Protein AF-A0A7W8PCC7-F1 (afdb_monomer_lite)

pLDDT: mean 76.35, std 23.99, range [22.58, 98.31]

Secondary structure (DSSP, 8-state):
------PPPP---SS-SSS-SSPPPP-BTTB-S--------GGGHHHHHHHHHHHHHHHHHHTTSSHHHHHHHHHHSTTTT-SHHHHHHHHHHHHHHHHHHHHSTT--HHHHHHHHHHHHHHHHHHHHHHH-GGGGGG--HHHHHHHHHHHHHHHHHHHHHHHHHHHHTT----TT------S------PPPPP--------------------------------------------PPPTT-TTHHHHGGG--------------------------------PPPPEEETTT-------BTTB-SEEPB-TTTEEEEEEE-TTS-EEEEEEEPPS---GGGG---BTTBSPPTT--GGGHHHHHHHHHHHHHHHHHHHHHHHT-S--S--SSEEEEEEEESSHHHHHHHHHHHHHHT-BTTBPPSEEEEEEEEEEEEEESS--HHHHHHHHHT-SHHHHHHHHHHHTTTS-HHHHHHHHHHHHHHHHHHHHHHS---S---S-HHHHHHHHHHHHHHHT-HHHHHHHHHHHHHHHHHHSBPPPHHHHHHHHHHHHTTPPTTSPPPEEEEEEEEEEEEEESS-GGGG--B--TTS-EEE-TTT-HHHHHHHHHHHHHHHHTT--EEEEEEE-TT--EEEEEE-SS-SS--EEEEE--

Structure (mmCIF, N/CA/C/O backbone):
data_AF-A0A7W8PCC7-F1
#
_entry.id   AF-A0A7W8PCC7-F1
#
loop_
_atom_site.group_PDB
_atom_site.id
_atom_site.type_symbol
_atom_site.label_atom_id
_atom_site.label_alt_id
_atom_site.label_comp_id
_atom_site.label_asym_id
_atom_site.label_entity_id
_atom_site.label_seq_id
_atom_site.pdbx_PDB_ins_code
_atom_site.Cartn_x
_atom_site.Cartn_y
_atom_site.Cartn_z
_atom_site.occupancy
_atom_site.B_iso_or_equiv
_atom_site.auth_seq_id
_atom_site.auth_comp_id
_atom_site.auth_asym_id
_atom_site.auth_atom_id
_atom_site.pdbx_PDB_model_num
ATOM 1 N N . MET A 1 1 ? 81.188 -13.088 -12.738 1.00 35.22 1 MET A N 1
ATOM 2 C CA . MET A 1 1 ? 80.209 -14.195 -12.713 1.00 35.22 1 MET A CA 1
ATOM 3 C C . MET A 1 1 ? 79.016 -13.726 -11.908 1.00 35.22 1 MET A C 1
ATOM 5 O O . MET A 1 1 ? 79.209 -13.161 -10.841 1.00 35.22 1 MET A O 1
ATOM 9 N N . TYR A 1 2 ? 77.838 -13.813 -12.518 1.00 28.05 2 TYR A N 1
ATOM 10 C CA . TYR A 1 2 ? 76.628 -13.071 -12.176 1.00 28.05 2 TYR A CA 1
ATOM 11 C C . TYR A 1 2 ? 76.010 -13.486 -10.835 1.00 28.05 2 TYR A C 1
ATOM 13 O O . TYR A 1 2 ? 75.840 -14.670 -10.563 1.00 28.05 2 TYR A O 1
ATOM 21 N N . SER A 1 3 ? 75.647 -12.475 -10.042 1.00 29.75 3 SER A N 1
ATOM 22 C CA . SER A 1 3 ? 74.787 -12.575 -8.863 1.00 29.75 3 SER A CA 1
ATOM 23 C C . SER A 1 3 ? 73.337 -12.709 -9.333 1.00 29.75 3 SER A C 1
ATOM 25 O O . SER A 1 3 ? 72.814 -11.811 -9.995 1.00 29.75 3 SER A O 1
ATOM 27 N N . THR A 1 4 ? 72.708 -13.850 -9.063 1.00 32.38 4 THR A N 1
ATOM 28 C CA . THR A 1 4 ? 71.304 -14.107 -9.396 1.00 32.38 4 THR A CA 1
ATOM 29 C C . THR A 1 4 ? 70.392 -13.417 -8.391 1.00 32.38 4 THR A C 1
ATOM 31 O O . THR A 1 4 ? 70.318 -13.801 -7.225 1.00 32.38 4 THR A O 1
ATOM 34 N N . LEU A 1 5 ? 69.704 -12.391 -8.889 1.00 32.06 5 LEU A N 1
ATOM 35 C CA . LEU A 1 5 ? 68.577 -11.705 -8.270 1.00 32.06 5 LEU A CA 1
ATOM 36 C C . LEU A 1 5 ? 67.504 -12.716 -7.842 1.00 32.06 5 LEU A C 1
ATOM 38 O O . LEU A 1 5 ? 66.983 -13.471 -8.663 1.00 32.06 5 LEU A O 1
ATOM 42 N N . SER A 1 6 ? 67.180 -12.700 -6.551 1.00 31.56 6 SER A N 1
ATOM 43 C CA . SER A 1 6 ? 66.041 -13.410 -5.976 1.00 31.56 6 SER A CA 1
ATOM 44 C C . SER A 1 6 ? 64.747 -12.838 -6.563 1.00 31.56 6 SER A C 1
ATOM 46 O O . SER A 1 6 ? 64.438 -11.663 -6.361 1.00 31.56 6 SER A O 1
ATOM 48 N N . GLN A 1 7 ? 64.023 -13.655 -7.332 1.00 31.16 7 GLN A N 1
ATOM 49 C CA . GLN A 1 7 ? 62.681 -13.350 -7.822 1.00 31.16 7 GLN A CA 1
ATOM 50 C C . GLN A 1 7 ? 61.728 -13.231 -6.628 1.00 31.16 7 GLN A C 1
ATOM 52 O O . GLN A 1 7 ? 61.522 -14.177 -5.871 1.00 31.16 7 GLN A O 1
ATOM 57 N N . THR A 1 8 ? 61.154 -12.044 -6.462 1.00 34.91 8 THR A N 1
ATOM 58 C CA . THR A 1 8 ? 60.065 -11.743 -5.531 1.00 34.91 8 THR A CA 1
ATOM 59 C C . THR A 1 8 ? 58.847 -12.621 -5.820 1.00 34.91 8 THR A C 1
ATOM 61 O O . THR A 1 8 ? 58.441 -12.756 -6.973 1.00 34.91 8 THR A O 1
ATOM 64 N N . ALA A 1 9 ? 58.273 -13.204 -4.767 1.00 36.59 9 ALA A N 1
ATOM 65 C CA . ALA A 1 9 ? 57.087 -14.053 -4.816 1.00 36.59 9 ALA A CA 1
ATOM 66 C C . ALA A 1 9 ? 55.893 -13.368 -5.525 1.00 36.59 9 ALA A C 1
ATOM 68 O O . ALA A 1 9 ? 55.718 -12.156 -5.381 1.00 36.59 9 ALA A O 1
ATOM 69 N N . PRO A 1 10 ? 55.047 -14.116 -6.259 1.00 43.47 10 PRO A N 1
ATOM 70 C CA . PRO A 1 10 ? 53.840 -13.567 -6.868 1.00 43.47 10 PRO A CA 1
ATOM 71 C C . PRO A 1 10 ? 52.866 -13.119 -5.766 1.00 43.47 10 PRO A C 1
ATOM 73 O O . PRO A 1 10 ? 52.459 -13.916 -4.925 1.00 43.47 10 PRO A O 1
ATOM 76 N N . HIS A 1 11 ? 52.529 -11.828 -5.749 1.00 53.47 11 HIS A N 1
ATOM 77 C CA . HIS A 1 11 ? 51.662 -11.185 -4.757 1.00 53.47 11 HIS A CA 1
ATOM 78 C C . HIS A 1 11 ? 50.265 -11.817 -4.711 1.00 53.47 11 HIS A C 1
ATOM 80 O O . HIS A 1 11 ? 49.424 -11.435 -5.505 1.00 53.47 11 HIS A O 1
ATOM 86 N N . SER A 1 12 ? 49.980 -12.749 -3.807 1.00 79.94 12 SER A N 1
ATOM 87 C CA . SER A 1 12 ? 48.629 -13.307 -3.647 1.00 79.94 12 SER A CA 1
ATOM 88 C C . SER A 1 12 ? 47.567 -12.212 -3.452 1.00 79.94 12 SER A C 1
ATOM 90 O O . SER A 1 12 ? 47.811 -11.244 -2.728 1.00 79.94 12 SER A O 1
ATOM 92 N N . LEU A 1 13 ? 46.390 -12.381 -4.069 1.00 89.50 13 LEU A N 1
ATOM 93 C CA . LEU A 1 13 ? 45.222 -11.513 -3.868 1.00 89.50 13 LEU A CA 1
ATOM 94 C C . LEU A 1 13 ? 44.892 -11.348 -2.367 1.00 89.50 13 LEU A C 1
ATOM 96 O O . LEU A 1 13 ? 45.017 -12.315 -1.615 1.00 89.50 13 LEU A O 1
ATOM 100 N N . PRO A 1 14 ? 44.459 -10.153 -1.917 1.00 92.19 14 PRO A N 1
ATOM 101 C CA . PRO A 1 14 ? 44.186 -9.883 -0.501 1.00 92.19 14 PRO A CA 1
ATOM 102 C C . PRO A 1 14 ? 42.924 -10.568 0.039 1.00 92.19 14 PRO A C 1
ATOM 104 O O . PRO A 1 14 ? 42.803 -10.702 1.255 1.00 92.19 14 PRO A O 1
ATOM 107 N N . VAL A 1 15 ? 41.998 -10.951 -0.844 1.00 95.31 15 VAL A N 1
ATOM 108 C CA . VAL A 1 15 ? 40.784 -11.735 -0.571 1.00 95.31 15 VAL A CA 1
ATOM 109 C C . VAL A 1 15 ? 40.541 -12.713 -1.709 1.00 95.31 15 VAL A C 1
ATOM 111 O O . VAL A 1 15 ? 41.004 -12.502 -2.836 1.00 95.31 15 VAL A O 1
ATOM 114 N N . SER A 1 16 ? 39.792 -13.772 -1.425 1.00 94.50 16 SER A N 1
ATOM 115 C CA . SER A 1 16 ? 39.359 -14.738 -2.426 1.00 94.50 16 SER A CA 1
ATOM 116 C C . SER A 1 16 ? 38.384 -14.107 -3.433 1.00 94.50 16 SER A C 1
ATOM 118 O O . SER A 1 16 ? 37.406 -13.482 -3.025 1.00 94.50 16 SER A O 1
ATOM 120 N N . PRO A 1 17 ? 38.586 -14.299 -4.749 1.00 94.44 17 PRO A N 1
ATOM 121 C CA . PRO A 1 17 ? 37.590 -13.982 -5.773 1.00 94.44 17 PRO A CA 1
ATOM 122 C C . PRO A 1 17 ? 36.607 -15.139 -6.029 1.00 94.44 17 PRO A C 1
ATOM 124 O O . PRO A 1 17 ? 35.720 -15.017 -6.861 1.00 94.44 17 PRO A O 1
ATOM 127 N N . GLN A 1 18 ? 36.776 -16.297 -5.384 1.00 93.69 18 GLN A N 1
ATOM 128 C CA . GLN A 1 18 ? 36.013 -17.516 -5.701 1.00 93.69 18 GLN A CA 1
ATOM 129 C C . GLN A 1 18 ? 34.999 -17.902 -4.623 1.00 93.69 18 GLN A C 1
ATOM 131 O O . GLN A 1 18 ? 34.052 -18.628 -4.911 1.00 93.69 18 GLN A O 1
ATOM 136 N N . ALA A 1 19 ? 35.204 -17.458 -3.385 1.00 94.44 19 ALA A N 1
ATOM 137 C CA . ALA A 1 19 ? 34.357 -17.815 -2.255 1.00 94.44 19 ALA A CA 1
ATOM 138 C C . ALA A 1 19 ? 34.111 -16.590 -1.380 1.00 94.44 19 ALA A C 1
ATOM 140 O O . ALA A 1 19 ? 35.024 -15.792 -1.174 1.00 94.44 19 ALA A O 1
ATOM 141 N N . LEU A 1 20 ? 32.895 -16.464 -0.853 1.00 95.06 20 LEU A N 1
ATOM 142 C CA . LEU A 1 20 ? 32.567 -15.437 0.130 1.00 95.06 20 LEU A CA 1
ATOM 143 C C . LEU A 1 20 ? 33.283 -15.746 1.449 1.00 95.06 20 LEU A C 1
ATOM 145 O O . LEU A 1 20 ? 33.202 -16.861 1.963 1.00 95.06 20 LEU A O 1
ATOM 149 N N . GLU A 1 21 ? 33.991 -14.758 1.985 1.00 94.00 21 GLU A N 1
ATOM 150 C CA . GLU A 1 21 ? 34.712 -14.864 3.260 1.00 94.00 21 GLU A CA 1
ATOM 151 C C . GLU A 1 21 ? 33.826 -14.482 4.453 1.00 94.00 21 GLU A C 1
ATOM 153 O O . GLU A 1 21 ? 34.116 -14.853 5.589 1.00 94.00 21 GLU A O 1
ATOM 158 N N . GLN A 1 22 ? 32.743 -13.746 4.197 1.00 92.81 22 GLN A N 1
ATOM 159 C CA . GLN A 1 22 ? 31.785 -13.265 5.190 1.00 92.81 22 GLN A CA 1
ATOM 160 C C . GLN A 1 22 ? 30.355 -13.496 4.690 1.00 92.81 22 GLN A C 1
ATOM 162 O O . GLN A 1 22 ? 30.102 -13.517 3.485 1.00 92.81 22 GLN A O 1
ATOM 167 N N . GLY A 1 23 ? 29.421 -13.700 5.620 1.00 92.75 23 GLY A N 1
ATOM 168 C CA . GLY A 1 23 ? 27.997 -13.797 5.299 1.00 92.75 23 GLY A CA 1
ATOM 169 C C . GLY A 1 23 ? 27.392 -12.430 4.981 1.00 92.75 23 GLY A C 1
ATOM 170 O O . GLY A 1 23 ? 27.930 -11.399 5.381 1.00 92.75 23 GLY A O 1
ATOM 171 N N . PHE A 1 24 ? 26.256 -12.425 4.286 1.00 96.75 24 PHE A N 1
ATOM 172 C CA . PHE A 1 24 ? 25.499 -11.198 4.055 1.00 96.75 24 PHE A CA 1
ATOM 173 C C . PHE A 1 24 ? 24.868 -10.691 5.352 1.00 96.75 24 PHE A C 1
ATOM 175 O O . PHE A 1 24 ? 24.312 -11.460 6.140 1.00 96.75 24 PHE A O 1
ATOM 182 N N . LEU A 1 25 ? 24.955 -9.383 5.557 1.00 93.88 25 LEU A N 1
ATOM 183 C CA . LEU A 1 25 ? 24.329 -8.670 6.656 1.00 93.88 25 LEU A CA 1
ATOM 184 C C . LEU A 1 25 ? 22.881 -8.334 6.291 1.00 93.88 25 LEU A C 1
ATOM 186 O O . LEU A 1 25 ? 22.572 -8.038 5.137 1.00 93.88 25 LEU A O 1
ATOM 190 N N . ARG A 1 26 ? 21.996 -8.350 7.288 1.00 94.31 26 ARG A N 1
ATOM 191 C CA . ARG A 1 26 ? 20.610 -7.888 7.157 1.00 94.31 26 ARG A CA 1
ATOM 192 C C . ARG A 1 26 ? 20.505 -6.500 7.774 1.00 94.31 26 ARG A C 1
ATOM 194 O O . ARG A 1 26 ? 20.772 -6.355 8.963 1.00 94.31 26 ARG A O 1
ATOM 201 N N . PHE A 1 27 ? 20.148 -5.508 6.973 1.00 94.88 27 PHE A N 1
ATOM 202 C CA . PHE A 1 27 ? 19.989 -4.118 7.393 1.00 94.88 27 PHE A CA 1
ATOM 203 C C . PHE A 1 27 ? 19.010 -3.405 6.455 1.00 94.88 27 PHE A C 1
ATOM 205 O O . PHE A 1 27 ? 18.738 -3.897 5.361 1.00 94.88 27 PHE A O 1
ATOM 212 N N . SER A 1 28 ? 18.486 -2.254 6.876 1.00 94.81 28 SER A N 1
ATOM 213 C CA . SER A 1 28 ? 17.690 -1.382 6.009 1.00 94.81 28 SER A CA 1
ATOM 214 C C . SER A 1 28 ? 18.575 -0.288 5.412 1.00 94.81 28 SER A C 1
ATOM 216 O O . SER A 1 28 ? 19.578 0.105 6.005 1.00 94.81 28 SER A O 1
ATOM 218 N N . ILE A 1 29 ? 18.199 0.267 4.258 1.00 92.94 29 ILE A N 1
ATOM 219 C CA . ILE A 1 29 ? 18.956 1.367 3.628 1.00 92.94 29 ILE A CA 1
ATOM 220 C C . ILE A 1 29 ? 19.076 2.588 4.567 1.00 92.94 29 ILE A C 1
ATOM 222 O O . ILE A 1 29 ? 20.068 3.312 4.519 1.00 92.94 29 ILE A O 1
ATOM 226 N N . GLN A 1 30 ? 18.086 2.808 5.439 1.00 92.44 30 GLN A N 1
ATOM 227 C CA . GLN A 1 30 ? 18.088 3.908 6.411 1.00 92.44 30 GLN A CA 1
ATOM 228 C C . GLN A 1 30 ? 18.956 3.623 7.649 1.00 92.44 30 GLN A C 1
ATOM 230 O O . GLN A 1 30 ? 19.364 4.557 8.345 1.00 92.44 30 GLN A O 1
ATOM 235 N N . ASP A 1 31 ? 19.274 2.360 7.922 1.00 95.50 31 ASP A N 1
ATOM 236 C CA . ASP A 1 31 ? 20.110 1.950 9.047 1.00 95.50 31 ASP A CA 1
ATOM 237 C C . ASP A 1 31 ? 21.258 1.052 8.563 1.00 95.50 31 ASP A C 1
ATOM 239 O O . ASP A 1 31 ? 21.238 -0.164 8.766 1.00 95.50 31 ASP A O 1
ATOM 243 N N . PRO A 1 32 ? 22.246 1.628 7.847 1.00 96.50 32 PRO A N 1
ATOM 244 C CA . PRO A 1 32 ? 23.350 0.858 7.295 1.00 96.50 32 PRO A CA 1
ATOM 245 C C . PRO A 1 32 ? 24.225 0.262 8.406 1.00 96.50 32 PRO A C 1
ATOM 247 O O . PRO A 1 32 ? 24.356 0.852 9.481 1.00 96.50 32 PRO A O 1
ATOM 250 N N . PRO A 1 33 ? 24.937 -0.845 8.126 1.00 93.94 33 PRO A N 1
ATOM 251 C CA . PRO A 1 33 ? 25.812 -1.496 9.104 1.00 93.94 33 PRO A CA 1
ATOM 252 C C . PRO A 1 33 ? 26.954 -0.582 9.576 1.00 93.94 33 PRO A C 1
ATOM 254 O O . PRO A 1 33 ? 27.490 -0.762 10.669 1.00 93.94 33 PRO A O 1
ATOM 257 N N . TYR A 1 34 ? 27.320 0.408 8.758 1.00 97.75 34 TYR A N 1
ATOM 258 C CA . TYR A 1 34 ? 28.314 1.419 9.074 1.00 97.75 34 TYR A CA 1
ATOM 259 C C . TYR A 1 34 ? 28.003 2.730 8.338 1.00 97.75 34 TYR A C 1
ATOM 261 O O . TYR A 1 34 ? 27.744 2.726 7.135 1.00 97.75 34 TYR A O 1
ATOM 269 N N . VAL A 1 35 ? 28.062 3.857 9.056 1.00 97.50 35 VAL A N 1
ATOM 270 C CA . VAL A 1 35 ? 27.985 5.207 8.474 1.00 97.50 35 VAL A CA 1
ATOM 271 C C . VAL A 1 35 ? 29.390 5.822 8.504 1.00 97.50 35 VAL A C 1
ATOM 273 O O . VAL A 1 35 ? 29.877 6.149 9.593 1.00 97.50 35 VAL A O 1
ATOM 276 N N . PRO A 1 36 ? 30.060 5.980 7.350 1.00 95.69 36 PRO A N 1
ATOM 277 C CA . PRO A 1 36 ? 31.404 6.537 7.299 1.00 95.69 36 PRO A CA 1
ATOM 278 C C . PRO A 1 36 ? 31.415 8.029 7.637 1.00 95.69 36 PRO A C 1
ATOM 280 O O . PRO A 1 36 ? 30.470 8.767 7.352 1.00 95.69 36 PRO A O 1
ATOM 283 N N . ARG A 1 37 ? 32.526 8.488 8.219 1.00 95.06 37 ARG A N 1
ATOM 284 C CA . ARG A 1 37 ? 32.816 9.919 8.355 1.00 95.06 37 ARG A CA 1
ATOM 285 C C . ARG A 1 37 ? 33.507 10.379 7.079 1.00 95.06 37 ARG A C 1
ATOM 287 O O . ARG A 1 37 ? 34.654 10.015 6.848 1.00 95.06 37 ARG A O 1
ATOM 294 N N . VAL A 1 38 ? 32.781 11.132 6.267 1.00 95.19 38 VAL A N 1
ATOM 295 C CA . VAL A 1 38 ? 33.220 11.647 4.966 1.00 95.19 38 VAL A CA 1
ATOM 296 C C . VAL A 1 38 ? 33.322 13.167 5.020 1.00 95.19 38 VAL A C 1
ATOM 298 O O . VAL A 1 38 ? 32.576 13.812 5.760 1.00 95.19 38 VAL A O 1
ATOM 301 N N . GLU A 1 39 ? 34.249 13.734 4.256 1.00 91.88 39 GLU A N 1
ATOM 302 C CA . GLU A 1 39 ? 34.383 15.182 4.116 1.00 91.88 39 GLU A CA 1
ATOM 303 C C . GLU A 1 39 ? 33.546 15.623 2.921 1.00 91.88 39 GLU A C 1
ATOM 305 O O . GLU A 1 39 ? 33.845 15.276 1.782 1.00 91.88 39 GLU A O 1
ATOM 310 N N . ILE A 1 40 ? 32.460 16.356 3.166 1.00 93.94 40 ILE A N 1
ATOM 311 C CA . ILE A 1 40 ? 31.578 16.791 2.084 1.00 93.94 40 ILE A CA 1
ATOM 312 C C . ILE A 1 40 ? 30.875 18.116 2.379 1.00 93.94 40 ILE A C 1
ATOM 314 O O . ILE A 1 40 ? 30.887 18.612 3.509 1.00 93.94 40 ILE A O 1
ATOM 318 N N . GLU A 1 41 ? 30.274 18.710 1.347 1.00 92.06 41 GLU A N 1
ATOM 319 C CA . GLU A 1 41 ? 29.426 19.887 1.457 1.00 92.06 41 GLU A CA 1
ATOM 320 C C . GLU A 1 41 ? 28.328 19.711 2.513 1.00 92.06 41 GLU A C 1
ATOM 322 O O . GLU A 1 41 ? 27.682 18.668 2.610 1.00 92.06 41 GLU A O 1
ATOM 327 N N . SER A 1 42 ? 28.051 20.780 3.269 1.00 89.12 42 SER A N 1
ATOM 328 C CA . SER A 1 42 ? 27.120 20.726 4.402 1.00 89.12 42 SER A CA 1
ATOM 329 C C . SER A 1 42 ? 25.720 20.219 4.033 1.00 89.12 42 SER A C 1
ATOM 331 O O . SER A 1 42 ? 25.091 19.514 4.817 1.00 89.12 42 SER A O 1
ATOM 333 N N . TRP A 1 43 ? 25.253 20.547 2.828 1.00 90.12 43 TRP A N 1
ATOM 334 C CA . TRP A 1 43 ? 23.943 20.150 2.313 1.00 90.12 43 TRP A CA 1
ATOM 335 C C . TRP A 1 43 ? 23.874 18.676 1.877 1.00 90.12 43 TRP A C 1
ATOM 337 O O . TRP A 1 43 ? 22.780 18.158 1.681 1.00 90.12 43 TRP A O 1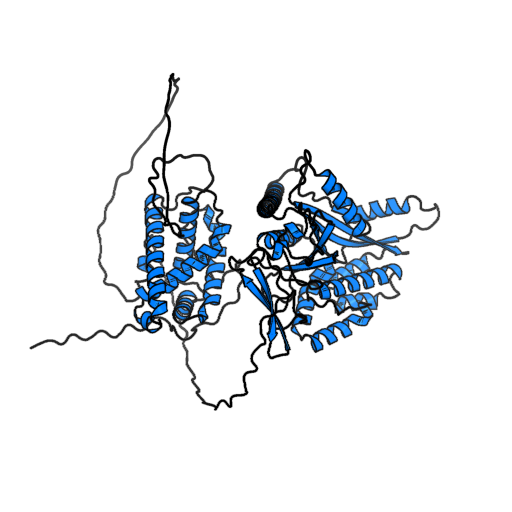
ATOM 347 N N . MET A 1 44 ? 25.016 17.985 1.772 1.00 94.31 44 MET A N 1
ATOM 348 C CA . MET A 1 44 ? 25.087 16.568 1.406 1.00 94.31 44 MET A CA 1
ATOM 349 C C . MET A 1 44 ? 25.139 15.615 2.608 1.00 94.31 44 MET A C 1
ATOM 351 O O . MET A 1 44 ? 24.972 14.407 2.428 1.00 94.31 44 MET A O 1
ATOM 355 N N . TYR A 1 45 ? 25.339 16.112 3.838 1.00 94.44 45 TYR A N 1
ATOM 356 C CA . TYR A 1 45 ? 25.506 15.242 5.014 1.00 94.44 45 TYR A CA 1
ATOM 357 C C . TYR A 1 45 ? 24.300 14.339 5.295 1.00 94.44 45 TYR A C 1
ATOM 359 O O . TYR A 1 45 ? 24.488 13.207 5.744 1.00 94.44 45 TYR A O 1
ATOM 367 N N . SER A 1 46 ? 23.075 14.793 5.010 1.00 94.31 46 SER A N 1
ATOM 368 C CA . SER A 1 46 ? 21.859 13.982 5.182 1.00 94.31 46 SER A CA 1
ATOM 369 C C . SER A 1 46 ? 21.854 12.729 4.296 1.00 94.31 46 SER A C 1
ATOM 371 O O . SER A 1 46 ? 21.286 11.708 4.684 1.00 94.31 46 SER A O 1
ATOM 373 N N . TYR A 1 47 ? 22.545 12.760 3.152 1.00 96.94 47 TYR A N 1
ATOM 374 C CA . TYR A 1 47 ? 22.594 11.649 2.199 1.00 96.94 47 TYR A CA 1
ATOM 375 C C . TYR A 1 47 ? 23.674 10.613 2.504 1.00 96.94 47 TYR A C 1
ATOM 377 O O . TYR A 1 47 ? 23.605 9.509 1.969 1.00 96.94 47 TYR A O 1
ATOM 385 N N . VAL A 1 48 ? 24.643 10.902 3.381 1.00 97.50 48 VAL A N 1
ATOM 386 C CA . VAL A 1 48 ? 25.760 9.983 3.688 1.00 97.50 48 VAL A CA 1
ATOM 387 C C . VAL A 1 48 ? 25.250 8.620 4.157 1.00 97.50 48 VAL A C 1
ATOM 389 O O . VAL A 1 48 ? 25.710 7.579 3.693 1.00 97.50 48 VAL A O 1
ATOM 392 N N . ARG A 1 49 ? 24.256 8.625 5.050 1.00 97.88 49 ARG A N 1
ATOM 393 C CA . ARG A 1 49 ? 23.623 7.413 5.586 1.00 97.88 49 ARG A CA 1
ATOM 394 C C . ARG A 1 49 ? 22.913 6.613 4.492 1.00 97.88 49 ARG A C 1
ATOM 396 O O . ARG A 1 49 ? 23.095 5.403 4.416 1.00 97.88 49 ARG A O 1
ATOM 403 N N . ILE A 1 50 ? 22.162 7.295 3.627 1.00 96.44 50 ILE A N 1
ATOM 404 C CA . ILE A 1 50 ? 21.419 6.670 2.525 1.00 96.44 50 ILE A CA 1
ATOM 405 C C . ILE A 1 50 ? 22.390 6.063 1.508 1.00 96.44 50 ILE A C 1
ATOM 407 O O . ILE A 1 50 ? 22.226 4.910 1.123 1.00 96.44 50 ILE A O 1
ATOM 411 N N . VAL A 1 51 ? 23.438 6.795 1.117 1.00 97.88 51 VAL A N 1
ATOM 412 C CA . VAL A 1 51 ? 24.461 6.297 0.185 1.00 97.88 51 VAL A CA 1
ATOM 413 C C . VAL A 1 51 ? 25.211 5.110 0.772 1.00 97.88 51 VAL A C 1
ATOM 415 O O . VAL A 1 51 ? 25.452 4.144 0.052 1.00 97.88 51 VAL A O 1
ATOM 418 N N . ALA A 1 52 ? 25.539 5.129 2.066 1.00 98.25 52 ALA A N 1
ATOM 419 C CA . ALA A 1 52 ? 26.152 3.983 2.731 1.00 98.25 52 ALA A CA 1
ATOM 420 C C . ALA A 1 52 ? 25.228 2.751 2.708 1.00 98.25 52 ALA A C 1
ATOM 422 O O . ALA A 1 52 ? 25.680 1.660 2.359 1.00 98.25 52 ALA A O 1
ATOM 423 N N . GLY A 1 53 ? 23.933 2.923 2.996 1.00 97.44 53 GLY A N 1
ATOM 424 C CA . GLY A 1 53 ? 22.942 1.844 2.939 1.00 97.44 53 GLY A CA 1
ATOM 425 C C . GLY A 1 53 ? 22.755 1.274 1.538 1.00 97.44 53 GLY A C 1
ATOM 426 O O . GLY A 1 53 ? 22.862 0.063 1.352 1.00 97.44 53 GLY A O 1
ATOM 427 N N . LEU A 1 54 ? 22.560 2.139 0.539 1.00 97.69 54 LEU A N 1
ATOM 428 C CA . LEU A 1 54 ? 22.457 1.737 -0.865 1.00 97.69 54 LEU A CA 1
ATOM 429 C C . LEU A 1 54 ? 23.725 1.015 -1.330 1.00 97.69 54 LEU A C 1
ATOM 431 O O . LEU A 1 54 ? 23.639 -0.050 -1.936 1.00 97.69 54 LEU A O 1
ATOM 435 N N . SER A 1 55 ? 24.904 1.545 -0.996 1.00 98.31 55 SER A N 1
ATOM 436 C CA . SER A 1 55 ? 26.182 0.960 -1.413 1.00 98.31 55 SER A CA 1
ATOM 437 C C . SER A 1 55 ? 26.389 -0.424 -0.814 1.00 98.31 55 SER A C 1
ATOM 439 O O . SER A 1 55 ? 26.711 -1.363 -1.539 1.00 98.31 55 SER A O 1
ATOM 441 N N . ALA A 1 56 ? 26.173 -0.580 0.495 1.00 97.94 56 ALA A N 1
ATOM 442 C CA . ALA A 1 56 ? 26.289 -1.879 1.145 1.00 97.94 56 ALA A CA 1
ATOM 443 C C . ALA A 1 56 ? 25.285 -2.885 0.556 1.00 97.94 56 ALA A C 1
ATOM 445 O O . ALA A 1 56 ? 25.648 -4.037 0.318 1.00 97.94 56 ALA A O 1
ATOM 446 N N . ASN A 1 57 ? 24.052 -2.449 0.262 1.00 97.75 57 ASN A N 1
ATOM 447 C CA . ASN A 1 57 ? 23.023 -3.314 -0.311 1.00 97.75 57 ASN A CA 1
ATOM 448 C C . ASN A 1 57 ? 23.405 -3.796 -1.719 1.00 97.75 57 ASN A C 1
ATOM 450 O O . ASN A 1 57 ? 23.441 -4.999 -1.964 1.00 97.75 57 ASN A O 1
ATOM 454 N N . VAL A 1 58 ? 23.794 -2.876 -2.610 1.00 97.75 58 VAL A N 1
ATOM 455 C CA . VAL A 1 58 ? 24.212 -3.193 -3.989 1.00 97.75 58 VAL A CA 1
ATOM 456 C C . VAL A 1 58 ? 25.434 -4.117 -4.007 1.00 97.75 58 VAL A C 1
ATOM 458 O O . VAL A 1 58 ? 25.507 -5.040 -4.819 1.00 97.75 58 VAL A O 1
ATOM 461 N N . ILE A 1 59 ? 26.389 -3.918 -3.092 1.00 97.88 59 ILE A N 1
ATOM 462 C CA . ILE A 1 59 ? 27.570 -4.783 -2.970 1.00 97.88 59 ILE A CA 1
ATOM 463 C C . ILE A 1 59 ? 27.179 -6.217 -2.596 1.00 97.88 59 ILE A C 1
ATOM 465 O O . ILE A 1 59 ? 27.738 -7.154 -3.166 1.00 97.88 59 ILE A O 1
ATOM 469 N N . GLN A 1 60 ? 26.230 -6.400 -1.672 1.00 97.38 60 GLN A N 1
ATOM 470 C CA . GLN A 1 60 ? 25.727 -7.726 -1.293 1.00 97.38 60 GLN A CA 1
ATOM 471 C C . GLN A 1 60 ? 24.910 -8.373 -2.412 1.00 97.38 60 GLN A C 1
ATOM 473 O O . GLN A 1 60 ? 25.165 -9.526 -2.754 1.00 97.38 60 GLN A O 1
ATOM 478 N N . GLU A 1 61 ? 23.984 -7.618 -3.010 1.00 96.38 61 GLU A N 1
ATOM 479 C CA . GLU A 1 61 ? 23.107 -8.059 -4.102 1.00 96.38 61 GLU A CA 1
ATOM 480 C C . GLU A 1 61 ? 23.925 -8.612 -5.279 1.00 96.38 61 GLU A C 1
ATOM 482 O O . GLU A 1 61 ? 23.636 -9.678 -5.821 1.00 96.38 61 GLU A O 1
ATOM 487 N N . GLN A 1 62 ? 25.010 -7.922 -5.642 1.00 94.25 62 GLN A N 1
ATOM 488 C CA . GLN A 1 62 ? 25.822 -8.280 -6.803 1.00 94.25 62 GLN A CA 1
ATOM 489 C C . GLN A 1 62 ? 26.960 -9.259 -6.484 1.00 94.25 62 GLN A C 1
ATOM 491 O O . GLN A 1 62 ? 27.605 -9.747 -7.420 1.00 94.25 62 GLN A O 1
ATOM 496 N N . ALA A 1 63 ? 27.215 -9.569 -5.207 1.00 94.31 63 ALA A N 1
ATOM 497 C CA . ALA A 1 63 ? 28.415 -10.269 -4.743 1.00 94.31 63 ALA A CA 1
ATOM 498 C C . ALA A 1 63 ? 28.660 -11.606 -5.454 1.00 94.31 63 ALA A C 1
ATOM 500 O O . ALA A 1 63 ? 29.793 -11.914 -5.803 1.00 94.31 63 ALA A O 1
ATOM 501 N N . GLN A 1 64 ? 27.614 -12.399 -5.699 1.00 92.62 64 GLN A N 1
ATOM 502 C CA . GLN A 1 64 ? 27.745 -13.751 -6.265 1.00 92.62 64 GLN A CA 1
ATOM 503 C C . GLN A 1 64 ? 27.672 -13.803 -7.797 1.00 92.62 64 GLN A C 1
ATOM 505 O O . GLN A 1 64 ? 27.805 -14.876 -8.378 1.00 92.62 64 GLN A O 1
ATOM 510 N N . SER A 1 65 ? 27.485 -12.665 -8.470 1.00 91.62 65 SER A N 1
ATOM 511 C CA . SER A 1 65 ? 27.262 -12.647 -9.922 1.00 91.62 65 SER A CA 1
ATOM 512 C C . SER A 1 65 ? 28.503 -13.024 -10.741 1.00 91.62 65 SER A C 1
ATOM 514 O O . SER A 1 65 ? 28.377 -13.609 -11.815 1.00 91.62 65 SER A O 1
ATOM 516 N N . ASN A 1 66 ? 29.711 -12.699 -10.264 1.00 93.38 66 ASN A N 1
ATOM 517 C CA . ASN A 1 66 ? 30.970 -13.091 -10.901 1.00 93.38 66 ASN A CA 1
ATOM 518 C C . ASN A 1 66 ? 32.168 -12.984 -9.929 1.00 93.38 66 ASN A C 1
ATOM 520 O O . ASN A 1 66 ? 32.060 -12.321 -8.895 1.00 93.38 66 ASN A O 1
ATOM 524 N N . PRO A 1 67 ? 33.339 -13.567 -10.263 1.00 94.38 67 PRO A N 1
ATOM 525 C CA . PRO A 1 67 ? 34.498 -13.567 -9.368 1.00 94.38 67 PRO A CA 1
ATOM 526 C C . PRO A 1 67 ? 35.037 -12.181 -8.978 1.00 94.38 67 PRO A C 1
ATOM 528 O O . PRO A 1 67 ? 35.570 -12.011 -7.881 1.00 94.38 67 PRO A O 1
ATOM 531 N N . LEU A 1 68 ? 34.894 -11.167 -9.844 1.00 94.75 68 LEU A N 1
ATOM 532 C CA . LEU A 1 68 ? 35.287 -9.796 -9.496 1.00 94.75 68 LEU A CA 1
ATOM 533 C C . LEU A 1 68 ? 34.369 -9.211 -8.427 1.00 94.75 68 LEU A C 1
ATOM 535 O O . LEU A 1 68 ? 34.841 -8.502 -7.546 1.00 94.75 68 LEU A O 1
ATOM 539 N N . ARG A 1 69 ? 33.073 -9.519 -8.486 1.00 96.31 69 ARG A N 1
ATOM 540 C CA . ARG A 1 69 ? 32.084 -9.058 -7.506 1.00 96.31 69 ARG A CA 1
ATOM 541 C C . ARG A 1 69 ? 32.230 -9.783 -6.173 1.00 96.31 69 ARG A C 1
ATOM 543 O O . ARG A 1 69 ? 32.101 -9.135 -5.141 1.00 96.31 69 ARG A O 1
ATOM 550 N N . VAL A 1 70 ? 32.608 -11.064 -6.182 1.00 96.75 70 VAL A N 1
ATOM 551 C CA . VAL A 1 70 ? 32.960 -11.808 -4.957 1.00 96.75 70 VAL A CA 1
ATOM 552 C C . VAL A 1 70 ? 34.184 -11.173 -4.298 1.00 96.75 70 VAL A C 1
ATOM 554 O O . VAL A 1 70 ? 34.167 -10.891 -3.102 1.00 96.75 70 VAL A O 1
ATOM 557 N N . PHE A 1 71 ? 35.228 -10.887 -5.086 1.00 97.31 71 PHE A N 1
ATOM 558 C CA . PHE A 1 71 ? 36.414 -10.174 -4.607 1.00 97.31 71 PHE A CA 1
ATOM 559 C C . PHE A 1 71 ? 36.053 -8.800 -4.033 1.00 97.31 71 PHE A C 1
ATOM 561 O O . PHE A 1 71 ? 36.495 -8.445 -2.943 1.00 97.31 71 PHE A O 1
ATOM 568 N N . PHE A 1 72 ? 35.231 -8.039 -4.756 1.00 97.56 72 PHE A N 1
ATOM 569 C CA . PHE A 1 72 ? 34.784 -6.716 -4.345 1.00 97.56 72 PHE A CA 1
ATOM 570 C C . PHE A 1 72 ? 33.999 -6.779 -3.031 1.00 97.56 72 PHE A C 1
ATOM 572 O O . PHE A 1 72 ? 34.347 -6.091 -2.078 1.00 97.56 72 PHE A O 1
ATOM 579 N N . PHE A 1 73 ? 33.014 -7.668 -2.920 1.00 98.19 73 PHE A N 1
ATOM 580 C CA . PHE A 1 73 ? 32.287 -7.892 -1.673 1.00 98.19 73 PHE A CA 1
ATOM 581 C C . PHE A 1 73 ? 33.238 -8.239 -0.523 1.00 98.19 73 PHE A C 1
ATOM 583 O O . PHE A 1 73 ? 33.208 -7.585 0.515 1.00 98.19 73 PHE A O 1
ATOM 590 N N . ASN A 1 74 ? 34.135 -9.209 -0.714 1.00 97.12 74 ASN A N 1
ATOM 591 C CA . ASN A 1 74 ? 35.050 -9.640 0.340 1.00 97.12 74 ASN A CA 1
ATOM 592 C C . ASN A 1 74 ? 36.007 -8.538 0.795 1.00 97.12 74 ASN A C 1
ATOM 594 O O . ASN A 1 74 ? 36.431 -8.553 1.948 1.00 97.12 74 ASN A O 1
ATOM 598 N N . LEU A 1 75 ? 36.372 -7.613 -0.094 1.00 96.00 75 LEU A N 1
ATOM 599 C CA . LEU A 1 75 ? 37.230 -6.482 0.237 1.00 96.00 75 LEU A CA 1
ATOM 600 C C . LEU A 1 75 ? 36.456 -5.415 1.024 1.00 96.00 75 LEU A C 1
ATOM 602 O O . LEU A 1 75 ? 36.924 -4.976 2.070 1.00 96.00 75 LEU A O 1
ATOM 606 N N . PHE A 1 76 ? 35.262 -5.048 0.554 1.00 97.00 76 PHE A N 1
ATOM 607 C CA . PHE A 1 76 ? 34.481 -3.930 1.090 1.00 97.00 76 PHE A CA 1
ATOM 608 C C . PHE A 1 76 ? 33.630 -4.290 2.313 1.00 97.00 76 PHE A C 1
ATOM 610 O O . PHE A 1 76 ? 33.422 -3.437 3.169 1.00 97.00 76 PHE A O 1
ATOM 617 N N . ALA A 1 77 ? 33.178 -5.537 2.452 1.00 96.44 77 ALA A N 1
ATOM 618 C CA . ALA A 1 77 ? 32.361 -5.978 3.586 1.00 96.44 77 ALA A CA 1
ATOM 619 C C . ALA A 1 77 ? 33.177 -6.239 4.866 1.00 96.44 77 ALA A C 1
ATOM 621 O O . ALA A 1 77 ? 32.600 -6.462 5.930 1.00 96.44 77 ALA A O 1
ATOM 622 N N . ARG A 1 78 ? 34.519 -6.186 4.802 1.00 94.19 78 ARG A N 1
ATOM 623 C CA . ARG A 1 78 ? 35.412 -6.385 5.960 1.00 94.19 78 ARG A CA 1
ATOM 624 C C . ARG A 1 78 ? 35.020 -5.511 7.136 1.00 94.19 78 ARG A C 1
ATOM 626 O O . ARG A 1 78 ? 34.736 -4.328 6.969 1.00 94.19 78 ARG A O 1
ATOM 633 N N . ASN A 1 79 ? 35.078 -6.094 8.331 1.00 95.44 79 ASN A N 1
ATOM 634 C CA . ASN A 1 79 ? 34.716 -5.400 9.564 1.00 95.44 79 ASN A CA 1
ATOM 635 C C . ASN A 1 79 ? 33.291 -4.814 9.497 1.00 95.44 79 ASN A C 1
ATOM 637 O O . ASN A 1 79 ? 33.065 -3.690 9.928 1.00 95.44 79 ASN A O 1
ATOM 641 N N . ASN A 1 80 ? 32.344 -5.551 8.900 1.00 95.75 80 ASN A N 1
ATOM 642 C CA . ASN A 1 80 ? 30.969 -5.097 8.662 1.00 95.75 80 ASN A CA 1
ATOM 643 C C . ASN A 1 80 ? 30.910 -3.736 7.949 1.00 95.75 80 ASN A C 1
ATOM 645 O O . ASN A 1 80 ? 30.229 -2.820 8.403 1.00 95.75 80 ASN A O 1
ATOM 649 N N . PHE A 1 81 ? 31.665 -3.596 6.855 1.00 97.69 81 PHE A N 1
ATOM 650 C CA . PHE A 1 81 ? 31.834 -2.352 6.087 1.00 97.69 81 PHE A CA 1
ATOM 651 C C . PHE A 1 81 ? 32.551 -1.199 6.819 1.00 97.69 81 PHE A C 1
ATOM 653 O O . PHE A 1 81 ? 32.796 -0.156 6.217 1.00 97.69 81 PHE A O 1
ATOM 660 N N . ALA A 1 82 ? 32.968 -1.368 8.079 1.00 97.31 82 ALA A N 1
ATOM 661 C CA . ALA A 1 82 ? 33.735 -0.364 8.819 1.00 97.31 82 ALA A CA 1
ATOM 662 C C . ALA A 1 82 ? 35.235 -0.418 8.467 1.00 97.31 82 ALA A C 1
ATOM 664 O O . ALA A 1 82 ? 36.078 -0.783 9.294 1.00 97.31 82 ALA A O 1
ATOM 665 N N . ASN A 1 83 ? 35.566 -0.083 7.218 1.00 95.81 83 ASN A N 1
ATOM 666 C CA . ASN A 1 83 ? 36.931 -0.025 6.691 1.00 95.81 83 ASN A CA 1
ATOM 667 C C . ASN A 1 83 ? 37.161 1.218 5.805 1.00 95.81 83 ASN A C 1
ATOM 669 O O . ASN A 1 83 ? 36.223 1.937 5.439 1.00 95.81 83 ASN A O 1
ATOM 673 N N . GLU A 1 84 ? 38.431 1.500 5.502 1.00 94.12 84 GLU A N 1
ATOM 674 C CA . GLU A 1 84 ? 38.827 2.667 4.703 1.00 94.12 84 GLU A CA 1
ATOM 675 C C . GLU A 1 84 ? 38.364 2.544 3.251 1.00 94.12 84 GLU A C 1
ATOM 677 O O . GLU A 1 84 ? 37.960 3.541 2.658 1.00 94.12 84 GLU A O 1
ATOM 682 N N . GLU A 1 85 ? 38.372 1.335 2.684 1.00 94.81 85 GLU A N 1
ATOM 683 C CA . GLU A 1 85 ? 37.948 1.093 1.308 1.00 94.81 85 GLU A CA 1
ATOM 684 C C . GLU A 1 85 ? 36.480 1.491 1.109 1.00 94.81 85 GLU A C 1
ATOM 686 O O . GLU A 1 85 ? 36.164 2.267 0.206 1.00 94.81 85 GLU A O 1
ATOM 691 N N . PHE A 1 86 ? 35.587 1.040 1.991 1.00 97.69 86 PHE A N 1
ATOM 692 C CA . PHE A 1 86 ? 34.169 1.395 1.959 1.00 97.69 86 PHE A CA 1
ATOM 693 C C . PHE A 1 86 ? 33.926 2.879 2.246 1.00 97.69 86 PHE A C 1
ATOM 695 O O . PHE A 1 86 ? 33.096 3.502 1.586 1.00 97.69 86 PHE A O 1
ATOM 702 N N . THR A 1 87 ? 34.695 3.475 3.158 1.00 96.88 87 THR A N 1
ATOM 703 C CA . THR A 1 87 ? 34.647 4.924 3.409 1.00 96.88 87 THR A CA 1
ATOM 704 C C . THR A 1 87 ? 35.003 5.719 2.148 1.00 96.88 87 THR A C 1
ATOM 706 O O . THR A 1 87 ? 34.275 6.639 1.774 1.00 96.88 87 THR A O 1
ATOM 709 N N . ALA A 1 88 ? 36.068 5.323 1.445 1.00 94.50 88 ALA A N 1
ATOM 710 C CA . ALA A 1 88 ? 36.501 5.955 0.201 1.00 94.50 88 ALA A CA 1
ATOM 711 C C . ALA A 1 88 ? 35.481 5.785 -0.938 1.00 94.50 88 ALA A C 1
ATOM 713 O O . ALA A 1 88 ? 35.297 6.700 -1.740 1.00 94.50 88 ALA A O 1
ATOM 714 N N . LEU A 1 89 ? 34.785 4.645 -0.999 1.00 96.62 89 LEU A N 1
ATOM 715 C CA . LEU A 1 89 ? 33.697 4.429 -1.954 1.00 96.62 89 LEU A CA 1
ATOM 716 C C . LEU A 1 89 ? 32.533 5.388 -1.720 1.00 96.62 89 LEU A C 1
ATOM 718 O O . LEU A 1 89 ? 32.091 6.048 -2.658 1.00 96.62 89 LEU A O 1
ATOM 722 N N . VAL A 1 90 ? 32.050 5.476 -0.480 1.00 97.69 90 VAL A N 1
ATOM 723 C CA . VAL A 1 90 ? 30.925 6.357 -0.140 1.00 97.69 90 VAL A CA 1
ATOM 724 C C . VAL A 1 90 ? 31.287 7.819 -0.418 1.00 97.69 90 VAL A C 1
ATOM 726 O O . VAL A 1 90 ? 30.488 8.526 -1.030 1.00 97.69 90 VAL A O 1
ATOM 729 N N . GLN A 1 91 ? 32.506 8.247 -0.069 1.00 96.12 91 GLN A N 1
ATOM 730 C CA . GLN A 1 91 ? 33.040 9.562 -0.444 1.00 96.12 91 GLN A CA 1
ATOM 731 C C . GLN A 1 91 ? 33.001 9.774 -1.966 1.00 96.12 91 GLN A C 1
ATOM 733 O O . GLN A 1 91 ? 32.436 10.759 -2.433 1.00 96.12 91 GLN A O 1
ATOM 738 N N . GLY A 1 92 ? 33.550 8.837 -2.747 1.00 94.00 92 GLY A N 1
ATOM 739 C CA . GLY A 1 92 ? 33.619 8.952 -4.206 1.00 94.00 92 GLY A CA 1
ATOM 740 C C . GLY A 1 92 ? 32.248 9.001 -4.886 1.00 94.00 92 GLY A C 1
ATOM 741 O O . GLY A 1 92 ? 32.074 9.735 -5.859 1.00 94.00 92 GLY A O 1
ATOM 742 N N . ILE A 1 93 ? 31.261 8.268 -4.358 1.00 97.50 93 ILE A N 1
ATOM 743 C CA . ILE A 1 93 ? 29.874 8.331 -4.838 1.00 97.50 93 ILE A CA 1
ATOM 744 C C . ILE A 1 93 ? 29.270 9.700 -4.569 1.00 97.50 93 ILE A C 1
ATOM 746 O O . ILE A 1 93 ? 28.701 10.307 -5.476 1.00 97.50 93 ILE A O 1
ATOM 750 N N . LEU A 1 94 ? 29.409 10.208 -3.348 1.00 96.88 94 LEU A N 1
ATOM 751 C CA . LEU A 1 94 ? 28.851 11.509 -3.016 1.00 96.88 94 LEU A CA 1
ATOM 752 C C . LEU A 1 94 ? 29.539 12.642 -3.799 1.00 96.88 94 LEU A C 1
ATOM 754 O O . LEU A 1 94 ? 28.861 13.540 -4.292 1.00 96.88 94 LEU A O 1
ATOM 758 N N . ASP A 1 95 ? 30.859 12.572 -3.991 1.00 95.00 95 ASP A N 1
ATOM 759 C CA . ASP A 1 95 ? 31.611 13.514 -4.826 1.00 95.00 95 ASP A CA 1
ATOM 760 C C . ASP A 1 95 ? 31.115 13.513 -6.278 1.00 95.00 95 ASP A C 1
ATOM 762 O O . ASP A 1 95 ? 30.941 14.568 -6.890 1.00 95.00 95 ASP A O 1
ATOM 766 N N . TYR A 1 96 ? 30.857 12.331 -6.838 1.00 95.38 96 TYR A N 1
ATOM 767 C CA . TYR A 1 96 ? 30.309 12.201 -8.184 1.00 95.38 96 TYR A CA 1
ATOM 768 C C . TYR A 1 96 ? 28.907 12.801 -8.302 1.00 95.38 96 TYR A C 1
ATOM 770 O O . TYR A 1 96 ? 28.611 13.496 -9.278 1.00 95.38 96 TYR A O 1
ATOM 778 N N . VAL A 1 97 ? 28.058 12.574 -7.299 1.00 96.06 97 VAL A N 1
ATOM 779 C CA . VAL A 1 97 ? 26.714 13.158 -7.225 1.00 96.06 97 VAL A CA 1
ATOM 780 C C . VAL A 1 97 ? 26.805 14.682 -7.194 1.00 96.06 97 VAL A C 1
ATOM 782 O O . VAL A 1 97 ? 26.158 15.339 -8.007 1.00 96.06 97 VAL A O 1
ATOM 785 N N . VAL A 1 98 ? 27.678 15.253 -6.358 1.00 93.56 98 VAL A N 1
ATOM 786 C CA . VAL A 1 98 ? 27.915 16.706 -6.302 1.00 93.56 98 VAL A CA 1
ATOM 787 C C . VAL A 1 98 ? 28.345 17.255 -7.661 1.00 93.56 98 VAL A C 1
ATOM 789 O O . VAL A 1 98 ? 27.741 18.206 -8.159 1.00 93.56 98 VAL A O 1
ATOM 792 N N . VAL A 1 99 ? 29.348 16.642 -8.298 1.00 91.81 99 VAL A N 1
ATOM 793 C CA . VAL A 1 99 ? 29.821 17.068 -9.626 1.00 91.81 99 VAL A CA 1
ATOM 794 C C . VAL A 1 99 ? 28.692 17.017 -10.652 1.00 91.81 99 VAL A C 1
ATOM 796 O O . VAL A 1 99 ? 28.574 17.922 -11.480 1.00 91.81 99 VAL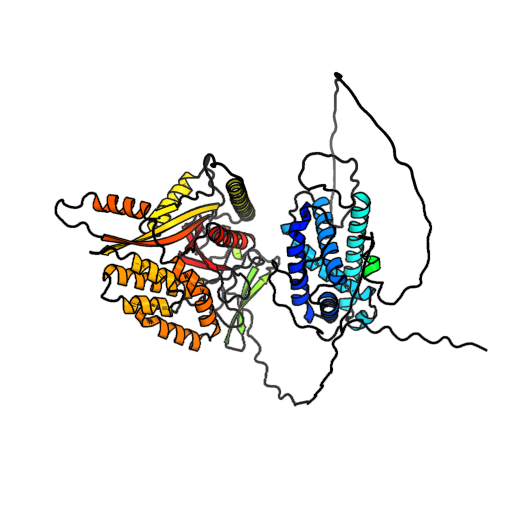 A O 1
ATOM 799 N N . THR A 1 100 ? 27.850 15.987 -10.592 1.00 91.38 100 THR A N 1
ATOM 800 C CA . THR A 1 100 ? 26.734 15.797 -11.523 1.00 91.38 100 THR A CA 1
ATOM 801 C C . THR A 1 100 ? 25.664 16.868 -11.336 1.00 91.38 100 THR A C 1
ATOM 803 O O . THR A 1 100 ? 25.303 17.525 -12.312 1.00 91.38 100 THR A O 1
ATOM 806 N N . VAL A 1 101 ? 25.224 17.118 -10.099 1.00 91.44 101 VAL A N 1
ATOM 807 C CA . VAL A 1 101 ? 24.215 18.146 -9.791 1.00 91.44 101 VAL A CA 1
ATOM 808 C C . VAL A 1 101 ? 24.713 19.547 -10.148 1.00 91.44 101 VAL A C 1
ATOM 810 O O . VAL A 1 101 ? 23.979 20.341 -10.732 1.00 91.44 101 VAL A O 1
ATOM 813 N N . VAL A 1 102 ? 25.979 19.861 -9.860 1.00 86.38 102 VAL A N 1
ATOM 814 C CA . VAL A 1 102 ? 26.543 21.183 -10.177 1.00 86.38 102 VAL A CA 1
ATOM 815 C C . VAL A 1 102 ? 26.728 21.376 -11.684 1.00 86.38 102 VAL A C 1
ATOM 817 O O . VAL A 1 102 ? 26.526 22.477 -12.198 1.00 86.38 102 VAL A O 1
ATOM 820 N N . SER A 1 103 ? 27.076 20.313 -12.411 1.00 85.31 103 SER A N 1
ATOM 821 C CA . SER A 1 103 ? 27.234 20.364 -13.871 1.00 85.31 103 SER A CA 1
ATOM 822 C C . SER A 1 103 ? 25.899 20.375 -14.622 1.00 85.31 103 SER A C 1
ATOM 824 O O . SER A 1 103 ? 25.864 20.795 -15.779 1.00 85.31 103 SER A O 1
ATOM 826 N N . GLN A 1 104 ? 24.813 19.916 -13.992 1.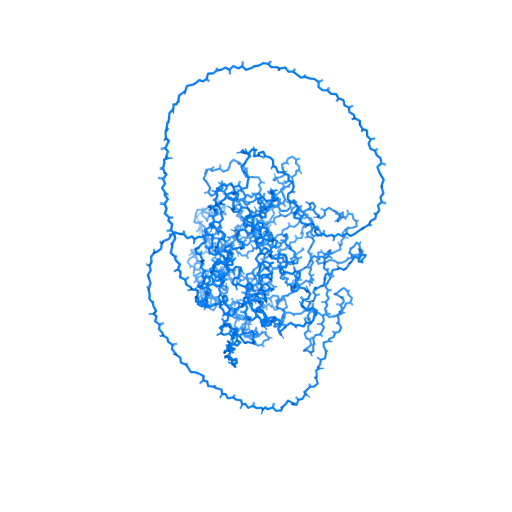00 86.75 104 GLN A N 1
ATOM 827 C CA . GLN A 1 104 ? 23.476 19.818 -14.583 1.00 86.75 104 GLN A CA 1
ATOM 828 C C . GLN A 1 104 ? 22.435 20.492 -13.671 1.00 86.75 104 GLN A C 1
ATOM 830 O O . GLN A 1 104 ? 21.707 19.815 -12.939 1.00 86.75 104 GLN A O 1
ATOM 835 N N . PRO A 1 105 ? 22.350 21.837 -13.708 1.00 76.88 105 PRO A N 1
ATOM 836 C CA . PRO A 1 105 ? 21.417 22.585 -12.873 1.00 76.88 105 PRO A CA 1
ATOM 837 C C . PRO A 1 105 ? 19.972 22.140 -13.137 1.00 76.88 105 PRO A C 1
ATOM 839 O O . PRO A 1 105 ? 19.520 22.169 -14.279 1.00 76.88 105 PRO A O 1
ATOM 842 N N . GLY A 1 106 ? 19.249 21.757 -12.082 1.00 79.06 106 GLY A N 1
ATOM 843 C CA . GLY A 1 106 ? 17.852 21.305 -12.157 1.00 79.06 106 GLY A CA 1
ATOM 844 C C . GLY A 1 106 ? 17.645 19.820 -11.849 1.00 79.06 106 GLY A C 1
ATOM 845 O O . GLY A 1 106 ? 16.515 19.416 -11.585 1.00 79.06 106 GLY A O 1
ATOM 846 N N . ILE A 1 107 ? 18.717 19.025 -11.810 1.00 85.81 107 ILE A N 1
ATOM 847 C CA . ILE A 1 107 ? 18.657 17.636 -11.346 1.00 85.81 107 ILE A CA 1
ATOM 848 C C . ILE A 1 107 ? 18.611 17.603 -9.817 1.00 85.81 107 ILE A C 1
ATOM 850 O O . ILE A 1 107 ? 19.475 18.170 -9.150 1.00 85.81 107 ILE A O 1
ATOM 854 N N . GLN A 1 108 ? 17.605 16.919 -9.271 1.00 90.38 108 GLN A N 1
ATOM 855 C CA . GLN A 1 108 ? 17.506 16.645 -7.838 1.00 90.38 108 GLN A CA 1
ATOM 856 C C . GLN A 1 108 ? 18.452 15.505 -7.454 1.00 90.38 108 GLN A C 1
ATOM 858 O O . GLN A 1 108 ? 18.595 14.533 -8.198 1.00 90.38 108 GLN A O 1
ATOM 863 N N . VAL A 1 109 ? 19.073 15.608 -6.279 1.00 90.75 109 VAL A N 1
ATOM 864 C CA . VAL A 1 109 ? 20.045 14.627 -5.767 1.00 90.75 109 VAL A CA 1
ATOM 865 C C . VAL A 1 109 ? 19.415 13.236 -5.726 1.00 90.75 109 VAL A C 1
ATOM 867 O O . VAL A 1 109 ? 19.974 12.270 -6.238 1.00 90.75 109 VAL A O 1
ATOM 870 N N . GLU A 1 110 ? 18.200 13.148 -5.195 1.00 92.44 110 GLU A N 1
ATOM 871 C CA . GLU A 1 110 ? 17.440 11.921 -4.981 1.00 92.44 110 GLU A CA 1
ATOM 872 C C . GLU A 1 110 ? 17.121 11.172 -6.273 1.00 92.44 110 GLU A C 1
ATOM 874 O O . GLU A 1 110 ? 16.983 9.948 -6.251 1.00 92.44 110 GLU A O 1
ATOM 879 N N . ALA A 1 111 ? 17.023 11.889 -7.395 1.00 89.25 111 ALA A N 1
ATOM 880 C CA . ALA A 1 111 ? 16.754 11.293 -8.696 1.00 89.25 111 ALA A CA 1
ATOM 881 C C . ALA A 1 111 ? 17.966 10.528 -9.248 1.00 89.25 111 ALA A C 1
ATOM 883 O O . ALA A 1 111 ? 17.776 9.575 -9.993 1.00 89.25 111 ALA A O 1
ATOM 884 N N . ILE A 1 112 ? 19.191 10.911 -8.866 1.00 93.62 112 ILE A N 1
ATOM 885 C CA . ILE A 1 112 ? 20.431 10.325 -9.404 1.00 93.62 112 ILE A CA 1
ATOM 886 C C . ILE A 1 112 ? 21.183 9.434 -8.415 1.00 93.62 112 ILE A C 1
ATOM 888 O O . ILE A 1 112 ? 22.162 8.804 -8.801 1.00 93.62 112 ILE A O 1
ATOM 892 N N . LEU A 1 113 ? 20.762 9.375 -7.146 1.00 93.62 113 LEU A N 1
ATOM 893 C CA . LEU A 1 113 ? 21.487 8.637 -6.106 1.00 93.62 113 LEU A CA 1
ATOM 894 C C . LEU A 1 113 ? 21.617 7.137 -6.405 1.00 93.62 113 LEU A C 1
ATOM 896 O O . LEU A 1 113 ? 22.724 6.611 -6.312 1.00 93.62 113 LEU A O 1
ATOM 900 N N . ASP A 1 114 ? 20.523 6.450 -6.756 1.00 92.88 114 ASP A N 1
ATOM 901 C CA . ASP A 1 114 ? 20.561 4.994 -6.996 1.00 92.88 114 ASP A CA 1
ATOM 902 C C . ASP A 1 114 ? 21.426 4.654 -8.220 1.00 92.88 114 ASP A C 1
ATOM 904 O O . ASP A 1 114 ? 22.331 3.820 -8.138 1.00 92.88 114 ASP A O 1
ATOM 908 N N . ASP A 1 115 ? 21.230 5.391 -9.318 1.00 93.50 115 ASP A N 1
ATOM 909 C CA . ASP A 1 115 ? 22.007 5.237 -10.550 1.00 93.50 115 ASP A CA 1
ATOM 910 C C . ASP A 1 115 ? 23.495 5.525 -10.320 1.00 93.50 115 ASP A C 1
ATOM 912 O O . ASP A 1 115 ? 24.356 4.768 -10.773 1.00 93.50 115 ASP A O 1
ATOM 916 N N . ALA A 1 116 ? 23.819 6.584 -9.570 1.00 94.94 116 ALA A N 1
ATOM 917 C CA . ALA A 1 116 ? 25.193 6.932 -9.224 1.00 94.94 116 ALA A CA 1
ATOM 918 C C . ALA A 1 116 ? 25.873 5.829 -8.404 1.00 94.94 116 ALA A C 1
ATOM 920 O O . ALA A 1 116 ? 27.012 5.465 -8.705 1.00 94.94 116 ALA A O 1
ATOM 921 N N . VAL A 1 117 ? 25.179 5.274 -7.402 1.00 97.62 117 VAL A N 1
ATOM 922 C CA . VAL A 1 117 ? 25.683 4.170 -6.571 1.00 97.62 117 VAL A CA 1
ATOM 923 C C . VAL A 1 117 ? 25.956 2.937 -7.434 1.00 97.62 117 VAL A C 1
ATOM 925 O O . VAL A 1 117 ? 27.067 2.401 -7.408 1.00 97.62 117 VAL A O 1
ATOM 928 N N . ARG A 1 118 ? 24.973 2.494 -8.230 1.00 96.69 118 ARG A N 1
ATOM 929 C CA . ARG A 1 118 ? 25.092 1.283 -9.059 1.00 96.69 118 ARG A CA 1
ATOM 930 C C . ARG A 1 118 ? 26.189 1.422 -10.111 1.00 96.69 118 ARG A C 1
ATOM 932 O O . ARG A 1 118 ? 27.040 0.535 -10.218 1.00 96.69 118 ARG A O 1
ATOM 939 N N . ASN A 1 119 ? 26.214 2.550 -10.821 1.00 93.62 119 ASN A N 1
ATOM 940 C CA . ASN A 1 119 ? 27.204 2.827 -11.856 1.00 93.62 119 ASN A CA 1
ATOM 941 C C . ASN A 1 119 ? 28.622 2.873 -11.266 1.00 93.62 119 ASN A C 1
ATOM 943 O O . ASN A 1 119 ? 29.510 2.155 -11.722 1.00 93.62 119 ASN A O 1
ATOM 947 N N . LEU A 1 120 ? 28.856 3.632 -10.188 1.00 95.19 120 LEU A N 1
ATOM 948 C CA . LEU A 1 120 ? 30.201 3.716 -9.610 1.00 95.19 120 LEU A CA 1
ATOM 949 C C . LEU A 1 120 ? 30.687 2.405 -8.999 1.00 95.19 120 LEU A C 1
ATOM 951 O O . LEU A 1 120 ? 31.869 2.092 -9.137 1.00 95.19 120 LEU A O 1
ATOM 955 N N . ILE A 1 121 ? 29.816 1.616 -8.366 1.00 97.44 121 ILE A N 1
ATOM 956 C CA . ILE A 1 121 ? 30.199 0.294 -7.851 1.00 97.44 121 ILE A CA 1
ATOM 957 C C . ILE A 1 121 ? 30.593 -0.636 -9.003 1.00 97.44 121 ILE A C 1
ATOM 959 O O . ILE A 1 121 ? 31.576 -1.372 -8.891 1.00 97.44 121 ILE A O 1
ATOM 963 N N . GLU A 1 122 ? 29.882 -0.593 -10.129 1.00 94.88 122 GLU A N 1
ATOM 964 C CA . GLU A 1 122 ? 30.235 -1.347 -11.333 1.00 94.88 122 GLU A CA 1
ATOM 965 C C . GLU A 1 122 ? 31.573 -0.914 -11.937 1.00 94.88 122 GLU A C 1
ATOM 967 O O . GLU A 1 122 ? 32.466 -1.748 -12.136 1.00 94.88 122 GLU A O 1
ATOM 972 N N . LEU A 1 123 ? 31.747 0.387 -12.165 1.00 93.12 123 LEU A N 1
ATOM 973 C CA . LEU A 1 123 ? 32.982 0.953 -12.700 1.00 93.12 123 LEU A CA 1
ATOM 974 C C . LEU A 1 123 ? 34.178 0.668 -11.781 1.00 93.12 123 LEU A C 1
ATOM 976 O O . LEU A 1 123 ? 35.260 0.295 -12.246 1.00 93.12 123 LEU A O 1
ATOM 980 N N . MET A 1 124 ? 33.986 0.773 -10.465 1.00 94.69 124 MET A N 1
ATOM 981 C CA . MET A 1 124 ? 35.034 0.494 -9.492 1.00 94.69 124 MET A CA 1
ATOM 982 C C . MET A 1 124 ? 35.327 -1.007 -9.366 1.00 94.69 124 MET A C 1
ATOM 984 O O . MET A 1 124 ? 36.485 -1.393 -9.218 1.00 94.69 124 MET A O 1
ATOM 988 N N . THR A 1 125 ? 34.325 -1.881 -9.503 1.00 95.12 125 THR A N 1
ATOM 989 C CA . THR A 1 125 ? 34.553 -3.335 -9.575 1.00 95.12 125 THR A CA 1
ATOM 990 C C . THR A 1 125 ? 35.449 -3.677 -10.765 1.00 95.12 125 THR A C 1
ATOM 992 O O . THR A 1 125 ? 36.411 -4.433 -10.620 1.00 95.12 125 THR A O 1
ATOM 995 N N . ALA A 1 126 ? 35.187 -3.084 -11.933 1.00 92.81 126 ALA A N 1
ATOM 996 C CA . ALA A 1 126 ? 36.033 -3.262 -13.109 1.00 92.81 126 ALA A CA 1
ATOM 997 C C . ALA A 1 126 ? 37.461 -2.734 -12.868 1.00 92.81 126 ALA A C 1
ATOM 999 O O . ALA A 1 126 ? 38.437 -3.401 -13.228 1.00 92.81 126 ALA A O 1
ATOM 1000 N N . SER A 1 127 ? 37.604 -1.585 -12.196 1.00 93.12 127 SER A N 1
ATOM 1001 C CA . SER A 1 127 ? 38.909 -0.976 -11.902 1.00 93.12 127 SER A CA 1
ATOM 1002 C C . SER A 1 127 ? 39.773 -1.767 -10.912 1.00 93.12 127 SER A C 1
ATOM 1004 O O . SER A 1 127 ? 41.003 -1.643 -10.955 1.00 93.12 127 SER A O 1
ATOM 1006 N N . MET A 1 128 ? 39.190 -2.686 -10.128 1.00 92.69 128 MET A N 1
ATOM 1007 C CA . MET A 1 128 ? 39.956 -3.624 -9.293 1.00 92.69 128 MET A CA 1
ATOM 1008 C C . MET A 1 128 ? 40.939 -4.470 -10.102 1.00 92.69 128 MET A C 1
ATOM 1010 O O . MET A 1 128 ? 42.005 -4.810 -9.597 1.00 92.69 128 MET A O 1
ATOM 1014 N N . THR A 1 129 ? 40.650 -4.760 -11.372 1.00 92.31 129 THR A N 1
ATOM 1015 C CA . THR A 1 129 ? 41.559 -5.523 -12.246 1.00 92.31 129 THR A CA 1
ATOM 1016 C C . THR A 1 129 ? 42.851 -4.773 -12.570 1.00 92.31 129 THR A C 1
ATOM 1018 O O . THR A 1 129 ? 43.880 -5.395 -12.823 1.00 92.31 129 THR A O 1
ATOM 1021 N N . LYS A 1 130 ? 42.841 -3.436 -12.490 1.00 90.00 130 LYS A N 1
ATOM 1022 C CA . LYS A 1 130 ? 44.043 -2.606 -12.634 1.00 90.00 130 LYS A CA 1
ATOM 1023 C C . LYS A 1 130 ? 44.884 -2.598 -11.357 1.00 90.00 130 LYS A C 1
ATOM 1025 O O . LYS A 1 130 ? 46.110 -2.549 -11.432 1.00 90.00 130 LYS A O 1
ATOM 1030 N N . LEU A 1 131 ? 44.229 -2.634 -10.196 1.00 86.88 131 LEU A N 1
ATOM 1031 C CA . LEU A 1 131 ? 44.889 -2.673 -8.886 1.00 86.88 131 LEU A CA 1
ATOM 1032 C C . LEU A 1 131 ? 45.427 -4.072 -8.559 1.00 86.88 131 LEU A C 1
ATOM 1034 O O . LEU A 1 131 ? 46.504 -4.202 -7.981 1.00 86.88 131 LEU A O 1
ATOM 1038 N N . TYR A 1 132 ? 44.719 -5.107 -9.005 1.00 93.38 132 TYR A N 1
ATOM 1039 C CA . TYR A 1 132 ? 45.059 -6.511 -8.826 1.00 93.38 132 TYR A CA 1
ATOM 1040 C C . TYR A 1 132 ? 45.042 -7.230 -10.184 1.00 93.38 132 TYR A C 1
ATOM 1042 O O . TYR A 1 132 ? 44.063 -7.902 -10.513 1.00 93.38 132 TYR A O 1
ATOM 1050 N N . PRO A 1 133 ? 46.132 -7.154 -10.976 1.00 91.56 133 PRO A N 1
ATOM 1051 C CA . PRO A 1 133 ? 46.188 -7.726 -12.329 1.00 91.56 133 PRO A CA 1
ATOM 1052 C C . PRO A 1 133 ? 45.837 -9.218 -12.414 1.00 91.56 133 PRO A C 1
ATOM 1054 O O . PRO A 1 133 ? 45.355 -9.692 -13.438 1.00 91.56 133 PRO A O 1
ATOM 1057 N N . GLN A 1 134 ? 46.025 -9.960 -11.321 1.00 91.69 134 GLN A N 1
ATOM 1058 C CA . GLN A 1 134 ? 45.672 -11.380 -11.211 1.00 91.69 134 GLN A CA 1
ATOM 1059 C C . GLN A 1 134 ? 44.171 -11.648 -11.339 1.00 91.69 134 GLN A C 1
ATOM 1061 O O . GLN A 1 134 ? 43.781 -12.744 -11.735 1.00 91.69 134 GLN A O 1
ATOM 1066 N N . LEU A 1 135 ? 43.327 -10.653 -11.056 1.00 91.69 135 LEU A N 1
ATOM 1067 C CA . LEU A 1 135 ? 41.891 -10.746 -11.289 1.00 91.69 135 LEU A CA 1
ATOM 1068 C C . LEU A 1 135 ? 41.556 -10.903 -12.780 1.00 91.69 135 LEU A C 1
ATOM 1070 O O . LEU A 1 135 ? 40.527 -11.483 -13.115 1.00 91.69 135 LEU A O 1
ATOM 1074 N N . GLY A 1 136 ? 42.454 -10.481 -13.677 1.00 89.12 136 GLY A N 1
ATOM 1075 C CA . GLY A 1 136 ? 42.308 -10.682 -15.117 1.00 89.12 136 GLY A CA 1
ATOM 1076 C C . GLY A 1 136 ? 42.224 -12.156 -15.529 1.00 89.12 136 GLY A C 1
ATOM 1077 O O . GLY A 1 136 ? 41.612 -12.460 -16.546 1.00 89.12 136 GLY A O 1
ATOM 1078 N N . HIS A 1 137 ? 42.752 -13.088 -14.726 1.00 91.69 137 HIS A N 1
ATOM 1079 C CA . HIS A 1 137 ? 42.637 -14.529 -14.993 1.00 91.69 137 HIS A CA 1
ATOM 1080 C C . HIS A 1 137 ? 41.211 -15.075 -14.836 1.00 91.69 137 HIS A C 1
ATOM 1082 O O . HIS A 1 137 ? 40.927 -16.172 -15.308 1.00 91.69 137 HIS A O 1
ATOM 1088 N N . TYR A 1 138 ? 40.323 -14.319 -14.187 1.00 90.44 138 TYR A N 1
ATOM 1089 C CA . TYR A 1 138 ? 38.919 -14.680 -13.983 1.00 90.44 138 TYR A CA 1
ATOM 1090 C C . TYR A 1 138 ? 37.990 -14.078 -15.040 1.00 90.44 138 TYR A C 1
ATOM 1092 O O . TYR A 1 138 ? 36.783 -14.310 -15.005 1.00 90.44 138 TYR A O 1
ATOM 1100 N N . LEU A 1 139 ? 38.540 -13.299 -15.974 1.00 88.31 139 LEU A N 1
ATOM 1101 C CA . LEU A 1 139 ? 37.796 -12.707 -17.073 1.00 88.31 139 LEU A CA 1
ATOM 1102 C C . LEU A 1 139 ? 37.866 -13.598 -18.309 1.00 88.31 139 LEU A C 1
ATOM 1104 O O . LEU A 1 139 ? 38.931 -14.078 -18.695 1.00 88.31 139 LEU A O 1
ATOM 1108 N N . ASN A 1 140 ? 36.725 -13.770 -18.972 1.00 87.88 140 ASN A N 1
ATOM 1109 C CA . ASN A 1 140 ? 36.711 -14.282 -20.336 1.00 87.88 140 ASN A CA 1
ATOM 1110 C C . ASN A 1 140 ? 37.078 -13.153 -21.329 1.00 87.88 140 ASN A C 1
ATOM 1112 O O . ASN A 1 140 ? 37.069 -11.968 -20.985 1.00 87.88 140 ASN A O 1
ATOM 1116 N N . ALA A 1 141 ? 37.399 -13.519 -22.573 1.00 78.81 141 ALA A N 1
ATOM 1117 C CA . ALA A 1 141 ? 37.861 -12.570 -23.589 1.00 78.81 141 ALA A CA 1
ATOM 1118 C C . ALA A 1 141 ? 36.839 -11.459 -23.913 1.00 78.81 141 ALA A C 1
ATOM 1120 O O . ALA A 1 141 ? 37.241 -10.329 -24.173 1.00 78.81 141 ALA A O 1
ATOM 1121 N N . GLN A 1 142 ? 35.537 -11.757 -23.855 1.00 78.31 142 GLN A N 1
ATOM 1122 C CA . GLN A 1 142 ? 34.464 -10.796 -24.131 1.00 78.31 142 GLN A CA 1
ATOM 1123 C C . GLN A 1 142 ? 34.285 -9.799 -22.973 1.00 78.31 142 GLN A C 1
ATOM 1125 O O . GLN A 1 142 ? 34.153 -8.597 -23.187 1.00 78.31 142 GLN A O 1
ATOM 1130 N N . SER A 1 143 ? 34.356 -10.277 -21.729 1.00 84.31 143 SER A N 1
ATOM 1131 C CA . SER A 1 143 ? 34.289 -9.444 -20.527 1.00 84.31 143 SER A CA 1
ATOM 1132 C C . SER A 1 143 ? 35.509 -8.534 -20.381 1.00 84.31 143 SER A C 1
ATOM 1134 O O . SER A 1 143 ? 35.388 -7.449 -19.822 1.00 84.31 143 SER A O 1
ATOM 1136 N N . ALA A 1 144 ? 36.674 -8.928 -20.904 1.00 84.75 144 ALA A N 1
ATOM 1137 C CA . ALA A 1 144 ? 37.881 -8.106 -20.851 1.00 84.75 144 ALA A CA 1
ATOM 1138 C C . ALA A 1 144 ? 37.736 -6.773 -21.613 1.00 84.75 144 ALA A C 1
ATOM 1140 O O . ALA A 1 144 ? 38.252 -5.750 -21.162 1.00 84.75 144 ALA A O 1
ATOM 1141 N N . GLU A 1 145 ? 37.023 -6.750 -22.744 1.00 85.69 145 GLU A N 1
ATOM 1142 C CA . GLU A 1 145 ? 36.791 -5.518 -23.510 1.00 85.69 145 GLU A CA 1
ATOM 1143 C C . GLU A 1 145 ? 35.845 -4.558 -22.775 1.00 85.69 145 GLU A C 1
ATOM 1145 O O . GLU A 1 145 ? 36.161 -3.375 -22.630 1.00 85.69 145 GLU A O 1
ATOM 1150 N N . VAL A 1 146 ? 34.749 -5.084 -22.221 1.00 86.56 146 VAL A N 1
ATOM 1151 C CA . VAL A 1 146 ? 33.788 -4.316 -21.409 1.00 86.56 146 VAL A CA 1
ATOM 1152 C C . VAL A 1 146 ? 34.465 -3.734 -20.166 1.00 86.56 146 VAL A C 1
ATOM 1154 O O . VAL A 1 146 ? 34.362 -2.536 -19.903 1.00 86.56 146 VAL A O 1
ATOM 1157 N N . VAL A 1 147 ? 35.250 -4.548 -19.452 1.00 89.62 147 VAL A N 1
ATOM 1158 C CA . VAL A 1 147 ? 36.021 -4.113 -18.276 1.00 89.62 147 VAL A CA 1
ATOM 1159 C C . VAL A 1 147 ? 36.983 -2.979 -18.633 1.00 89.62 147 VAL A C 1
ATOM 1161 O O . VAL A 1 147 ? 37.065 -1.997 -17.900 1.00 89.62 147 VAL A O 1
ATOM 1164 N N . ASN A 1 148 ? 37.667 -3.050 -19.777 1.00 88.50 148 ASN A N 1
ATOM 1165 C CA . ASN A 1 148 ? 38.535 -1.961 -20.232 1.00 88.50 148 ASN A CA 1
ATOM 1166 C C . ASN A 1 148 ? 37.758 -0.672 -20.545 1.00 88.50 148 ASN A C 1
ATOM 1168 O O . ASN A 1 148 ? 38.275 0.419 -20.296 1.00 88.50 148 ASN A O 1
ATOM 1172 N N . GLY A 1 149 ? 36.534 -0.779 -21.073 1.00 90.44 149 GLY A N 1
ATOM 1173 C CA . GLY A 1 149 ? 35.626 0.357 -21.243 1.00 90.44 149 GLY A CA 1
ATOM 1174 C C . GLY A 1 149 ? 35.277 1.010 -19.905 1.00 90.44 149 GLY A C 1
ATOM 1175 O O . GLY A 1 149 ? 35.463 2.216 -19.741 1.00 90.44 149 GLY A O 1
ATOM 1176 N N . HIS A 1 150 ? 34.881 0.200 -18.922 1.00 92.88 150 HIS A N 1
ATOM 1177 C CA . HIS A 1 150 ? 34.531 0.665 -17.576 1.00 92.88 150 HIS A CA 1
ATOM 1178 C C . HIS A 1 150 ? 35.720 1.311 -16.853 1.00 92.88 150 HIS A C 1
ATOM 1180 O O . HIS A 1 150 ? 35.562 2.342 -16.207 1.00 92.88 150 HIS A O 1
ATOM 1186 N N . ILE A 1 151 ? 36.936 0.777 -17.009 1.00 91.44 151 ILE A N 1
ATOM 1187 C CA . ILE A 1 151 ? 38.149 1.379 -16.429 1.00 91.44 151 ILE A CA 1
ATOM 1188 C C . ILE A 1 151 ? 38.378 2.797 -16.963 1.00 91.44 151 ILE A C 1
ATOM 1190 O O . ILE A 1 151 ? 38.668 3.702 -16.183 1.00 91.44 151 ILE A O 1
ATOM 1194 N N . ARG A 1 152 ? 38.243 3.009 -18.280 1.00 91.88 152 ARG A N 1
ATOM 1195 C CA . ARG A 1 152 ? 38.433 4.339 -18.884 1.00 91.88 152 ARG A CA 1
ATOM 1196 C C . ARG A 1 152 ? 37.389 5.332 -18.389 1.00 91.88 152 ARG A C 1
ATOM 1198 O O . ARG A 1 152 ? 37.723 6.484 -18.120 1.00 91.88 152 ARG A O 1
ATOM 1205 N N . GLU A 1 153 ? 36.144 4.886 -18.256 1.00 90.06 153 GLU A N 1
ATOM 1206 C CA . GLU A 1 153 ? 35.063 5.731 -17.756 1.00 90.06 153 GLU A CA 1
ATOM 1207 C C . GLU A 1 153 ? 35.257 6.084 -16.276 1.00 90.06 153 GLU A C 1
ATOM 1209 O O . GLU A 1 153 ? 35.143 7.250 -15.895 1.00 90.06 153 GLU A O 1
ATOM 1214 N N . PHE A 1 154 ? 35.674 5.116 -15.456 1.00 92.12 154 PHE A N 1
ATOM 1215 C CA . PHE A 1 154 ? 36.026 5.349 -14.056 1.00 92.12 154 PHE A CA 1
ATOM 1216 C C . PHE A 1 154 ? 37.140 6.395 -13.900 1.00 92.12 154 PHE A C 1
ATOM 1218 O O . PHE A 1 154 ? 37.062 7.285 -13.051 1.00 92.12 154 PHE A O 1
ATOM 1225 N N . GLU A 1 155 ? 38.178 6.321 -14.737 1.00 90.50 155 GLU A N 1
ATOM 1226 C CA . GLU A 1 155 ? 39.279 7.290 -14.744 1.00 90.50 155 GLU A CA 1
ATOM 1227 C C . GLU A 1 155 ? 38.813 8.691 -15.145 1.00 90.50 155 GLU A C 1
ATOM 1229 O O . GLU A 1 155 ? 39.213 9.672 -14.514 1.00 90.50 155 GLU A O 1
ATOM 1234 N N . ARG A 1 156 ? 37.926 8.787 -16.143 1.00 92.31 156 ARG A N 1
ATOM 1235 C CA . ARG A 1 156 ? 37.327 10.054 -16.581 1.00 92.31 156 ARG A CA 1
ATOM 1236 C C . ARG A 1 156 ? 36.536 10.719 -15.455 1.00 92.31 156 ARG A C 1
ATOM 1238 O O . ARG A 1 156 ? 36.701 11.916 -15.225 1.00 92.31 156 ARG A O 1
ATOM 1245 N N . ILE A 1 157 ? 35.710 9.949 -14.745 1.00 90.38 157 ILE A N 1
ATOM 1246 C CA . ILE A 1 157 ? 34.933 10.438 -13.597 1.00 90.38 157 ILE A CA 1
ATOM 1247 C C . ILE A 1 157 ? 35.863 10.868 -12.457 1.00 90.38 157 ILE A C 1
ATOM 1249 O O . ILE A 1 157 ? 35.709 11.958 -11.910 1.00 90.38 157 ILE A O 1
ATOM 1253 N N . THR A 1 158 ? 36.871 10.052 -12.143 1.00 90.00 158 THR A N 1
ATOM 1254 C CA . THR A 1 158 ? 37.846 10.354 -11.084 1.00 90.00 158 THR A CA 1
ATOM 1255 C C . THR A 1 158 ? 38.583 11.670 -11.354 1.00 90.00 158 THR A C 1
ATOM 1257 O O . THR A 1 158 ? 38.791 12.462 -10.435 1.00 90.00 158 THR A O 1
ATOM 1260 N N . GLU A 1 159 ? 38.978 11.929 -12.602 1.00 90.69 159 GLU A N 1
ATOM 1261 C CA . GLU A 1 159 ? 39.652 13.180 -12.962 1.00 90.69 159 GLU A CA 1
ATOM 1262 C C . GLU A 1 159 ? 38.702 14.384 -12.902 1.00 90.69 159 GLU A C 1
ATOM 1264 O O . GLU A 1 159 ? 39.093 15.444 -12.414 1.00 90.69 159 GLU A O 1
ATOM 1269 N N . ALA A 1 160 ? 37.438 14.215 -13.309 1.00 87.38 160 ALA A N 1
ATOM 1270 C CA . ALA A 1 160 ? 36.422 15.260 -13.186 1.00 87.38 160 ALA A CA 1
ATOM 1271 C C . ALA A 1 160 ? 36.189 15.664 -11.719 1.00 87.38 160 ALA A C 1
ATOM 1273 O O . ALA A 1 160 ? 36.163 16.855 -11.407 1.00 87.38 160 ALA A O 1
ATOM 1274 N N . ILE A 1 161 ? 36.104 14.685 -10.811 1.00 90.38 161 ILE A N 1
ATOM 1275 C CA . ILE A 1 161 ? 35.989 14.925 -9.364 1.00 90.38 161 ILE A CA 1
ATOM 1276 C C . ILE A 1 161 ? 37.215 15.671 -8.835 1.00 90.38 161 ILE A C 1
ATOM 1278 O O . ILE A 1 161 ? 37.074 16.669 -8.130 1.00 90.38 161 ILE A O 1
ATOM 1282 N N . LYS A 1 162 ? 38.428 15.236 -9.196 1.00 89.31 162 LYS A N 1
ATOM 1283 C CA . LYS A 1 162 ? 39.669 15.888 -8.749 1.00 89.31 162 LYS A CA 1
ATOM 1284 C C . LYS A 1 162 ? 39.767 17.332 -9.211 1.00 89.31 162 LYS A C 1
ATOM 1286 O O . LYS A 1 162 ? 40.157 18.195 -8.427 1.00 89.31 162 LYS A O 1
ATOM 1291 N N . GLU A 1 163 ? 39.435 17.601 -10.469 1.00 89.69 163 GLU A N 1
ATOM 1292 C CA . GLU A 1 163 ? 39.474 18.955 -11.012 1.00 89.69 163 GLU A CA 1
ATOM 1293 C C . GLU A 1 163 ? 38.411 19.843 -10.354 1.00 89.69 163 GLU A C 1
ATOM 1295 O O . GLU A 1 163 ? 38.704 20.987 -10.004 1.00 89.69 163 GLU A O 1
ATOM 1300 N N . TYR A 1 164 ? 37.215 19.307 -10.097 1.00 88.69 164 TYR A N 1
ATOM 1301 C CA . TYR A 1 164 ? 36.179 20.004 -9.338 1.00 88.69 164 TYR A CA 1
ATOM 1302 C C . TYR A 1 164 ? 36.647 20.343 -7.914 1.00 88.69 164 TYR A C 1
ATOM 1304 O O . TYR A 1 164 ? 36.641 21.511 -7.519 1.00 88.69 164 TYR A O 1
ATOM 1312 N N . ARG A 1 165 ? 37.150 19.351 -7.169 1.00 88.19 165 ARG A N 1
ATOM 1313 C CA . ARG A 1 165 ? 37.650 19.521 -5.795 1.00 88.19 165 ARG A CA 1
ATOM 1314 C C . ARG A 1 165 ? 38.841 20.484 -5.729 1.00 88.19 165 ARG A C 1
ATOM 1316 O O . ARG A 1 165 ? 38.915 21.293 -4.809 1.00 88.19 165 ARG A O 1
ATOM 1323 N N . ARG A 1 166 ? 39.729 20.486 -6.733 1.00 89.50 166 ARG A N 1
ATOM 1324 C CA . ARG A 1 166 ? 40.839 21.453 -6.846 1.00 89.50 166 ARG A CA 1
ATOM 1325 C C . ARG A 1 166 ? 40.349 22.889 -7.047 1.00 89.50 166 ARG A C 1
ATOM 1327 O O . ARG A 1 166 ? 40.983 23.814 -6.547 1.00 89.50 166 ARG A O 1
ATOM 1334 N N . ARG A 1 167 ? 39.261 23.079 -7.798 1.00 85.81 167 ARG A N 1
ATOM 1335 C CA . ARG A 1 167 ? 38.715 24.407 -8.124 1.00 85.81 167 ARG A CA 1
ATOM 1336 C C . ARG A 1 167 ? 37.859 24.997 -7.010 1.00 85.81 167 ARG A C 1
ATOM 1338 O O . ARG A 1 167 ? 37.969 26.190 -6.753 1.00 85.81 167 ARG A O 1
ATOM 1345 N N . PHE A 1 168 ? 37.013 24.185 -6.382 1.00 83.75 168 PHE A N 1
ATOM 1346 C CA . PHE A 1 168 ? 35.962 24.671 -5.481 1.00 83.75 168 PHE A CA 1
ATOM 1347 C C . PHE A 1 168 ? 36.140 24.229 -4.021 1.00 83.75 168 PHE A C 1
ATOM 1349 O O . PHE A 1 168 ? 35.478 24.762 -3.131 1.00 83.75 168 PHE A O 1
ATOM 1356 N N . GLY A 1 169 ? 37.044 23.286 -3.737 1.00 85.44 169 GLY A N 1
ATOM 1357 C CA . GLY A 1 169 ? 37.154 22.674 -2.411 1.00 85.44 169 GLY A CA 1
ATOM 1358 C C . GLY A 1 169 ? 35.832 22.031 -1.973 1.00 85.44 169 GLY A C 1
ATOM 1359 O O . GLY A 1 169 ? 35.099 21.483 -2.797 1.00 85.44 169 GLY A O 1
ATOM 1360 N N . TYR A 1 170 ? 35.522 22.124 -0.678 1.00 79.38 170 TYR A N 1
ATOM 1361 C CA . TYR A 1 170 ? 34.217 21.763 -0.099 1.00 79.38 170 TYR A CA 1
ATOM 1362 C C . TYR A 1 170 ? 33.341 23.007 0.169 1.00 79.38 170 TYR A C 1
ATOM 1364 O O . TYR A 1 170 ? 32.548 23.028 1.112 1.00 79.38 170 TYR A O 1
ATOM 1372 N N . GLN A 1 171 ? 33.522 24.094 -0.596 1.00 57.19 171 GLN A N 1
ATOM 1373 C CA . GLN A 1 171 ? 32.792 25.345 -0.357 1.00 57.19 171 GLN A CA 1
ATOM 1374 C C . GLN A 1 171 ? 31.298 25.225 -0.709 1.00 57.19 171 GLN A C 1
ATOM 1376 O O . GLN A 1 171 ? 30.914 24.653 -1.726 1.00 57.19 171 GLN A O 1
ATOM 1381 N N . GLN A 1 172 ? 30.459 25.801 0.160 1.00 56.44 172 GLN A N 1
ATOM 1382 C CA . GLN A 1 172 ? 28.994 25.718 0.188 1.00 56.44 172 GLN A CA 1
ATOM 1383 C C . GLN A 1 172 ? 28.306 26.483 -0.960 1.00 56.44 172 GLN A C 1
ATOM 1385 O O . GLN A 1 172 ? 27.628 27.482 -0.727 1.00 56.44 172 GLN A O 1
ATOM 1390 N N . ILE A 1 173 ? 28.432 26.032 -2.206 1.00 53.50 173 ILE A N 1
ATOM 1391 C CA . ILE A 1 173 ? 27.529 26.495 -3.268 1.00 53.50 173 ILE A CA 1
ATOM 1392 C C . ILE A 1 173 ? 26.380 25.492 -3.346 1.00 53.50 173 ILE A C 1
ATOM 1394 O O . ILE A 1 173 ? 26.511 24.429 -3.948 1.00 53.50 173 ILE A O 1
ATOM 1398 N N . SER A 1 174 ? 25.268 25.809 -2.677 1.00 53.31 174 SER A N 1
ATOM 1399 C CA . SER A 1 174 ? 24.037 25.026 -2.806 1.00 53.31 174 SER A CA 1
ATOM 1400 C C . SER A 1 174 ? 23.448 25.237 -4.211 1.00 53.31 174 SER A C 1
ATOM 1402 O O . SER A 1 174 ? 23.294 26.394 -4.629 1.00 53.31 174 SER A O 1
ATOM 1404 N N . PRO A 1 175 ? 23.118 24.171 -4.961 1.00 51.34 175 PRO A N 1
ATOM 1405 C CA . PRO A 1 175 ? 22.456 24.299 -6.251 1.00 51.34 175 PRO A CA 1
ATOM 1406 C C . PRO A 1 175 ? 21.046 24.865 -6.038 1.00 51.34 175 PRO A C 1
ATOM 1408 O O . PRO A 1 175 ? 20.161 24.175 -5.547 1.00 51.34 175 PRO A O 1
ATOM 1411 N N . GLY A 1 176 ? 20.833 26.139 -6.382 1.00 50.12 176 GLY A N 1
ATOM 1412 C CA . GLY A 1 176 ? 19.499 26.750 -6.335 1.00 50.12 176 GLY A CA 1
ATOM 1413 C C . GLY A 1 176 ? 19.413 28.174 -5.794 1.00 50.12 176 GLY A C 1
ATOM 1414 O O . GLY A 1 176 ? 18.344 28.765 -5.900 1.00 50.12 176 GLY A O 1
ATOM 1415 N N . GLN A 1 177 ? 20.491 28.774 -5.272 1.00 47.41 177 GLN A N 1
ATOM 1416 C CA . GLN A 1 177 ? 20.459 30.206 -4.947 1.00 47.41 177 GLN A CA 1
ATOM 1417 C C . GLN A 1 177 ? 20.735 31.071 -6.194 1.00 47.41 177 GLN A C 1
ATOM 1419 O O . GLN A 1 177 ? 21.836 31.016 -6.753 1.00 47.41 177 GLN A O 1
ATOM 1424 N N . PRO A 1 178 ? 19.774 31.904 -6.644 1.00 39.72 178 PRO A N 1
ATOM 1425 C CA . PRO A 1 178 ? 19.981 32.837 -7.742 1.00 39.72 178 PRO A CA 1
ATOM 1426 C C . PRO A 1 178 ? 20.817 34.022 -7.249 1.00 39.72 178 PRO A C 1
ATOM 1428 O O . PRO A 1 178 ? 20.295 35.067 -6.876 1.00 39.72 178 PRO A O 1
ATOM 1431 N N . GLY A 1 179 ? 22.138 33.868 -7.228 1.00 39.19 179 GLY A N 1
ATOM 1432 C CA . GLY A 1 179 ? 23.005 34.960 -6.805 1.00 39.19 179 GLY A CA 1
ATOM 1433 C C . GLY A 1 179 ? 24.464 34.577 -6.675 1.00 39.19 179 GLY A C 1
ATOM 1434 O O . GLY A 1 179 ? 24.960 34.534 -5.567 1.00 39.19 179 GLY A O 1
ATOM 1435 N N . ILE A 1 180 ? 25.130 34.295 -7.796 1.00 37.81 180 ILE A N 1
ATOM 1436 C CA . ILE A 1 180 ? 26.511 34.692 -8.134 1.00 37.81 180 ILE A CA 1
ATOM 1437 C C . ILE A 1 180 ? 26.747 34.163 -9.556 1.00 37.81 180 ILE A C 1
ATOM 1439 O O . ILE A 1 180 ? 26.941 32.972 -9.790 1.00 37.81 180 ILE A O 1
ATOM 1443 N N . ARG A 1 181 ? 26.691 35.058 -10.549 1.00 38.03 181 ARG A N 1
ATOM 1444 C CA . ARG A 1 181 ? 27.213 34.759 -11.886 1.00 38.03 181 ARG A CA 1
ATOM 1445 C C . ARG A 1 181 ? 28.736 34.743 -11.781 1.00 38.03 181 ARG A C 1
ATOM 1447 O O . ARG A 1 181 ? 29.354 35.804 -11.792 1.00 38.03 181 ARG A O 1
ATOM 1454 N N . SER A 1 182 ? 29.328 33.557 -11.670 1.00 35.78 182 SER A N 1
ATOM 1455 C CA . SER A 1 182 ? 30.770 33.389 -11.858 1.00 35.78 182 SER A CA 1
ATOM 1456 C C . SER A 1 182 ? 31.103 33.447 -13.359 1.00 35.78 182 SER A C 1
ATOM 1458 O O . SER A 1 182 ? 30.367 32.863 -14.162 1.00 35.78 182 SER A O 1
ATOM 1460 N N . PRO A 1 183 ? 32.160 34.163 -13.781 1.00 32.84 183 PRO A N 1
ATOM 1461 C CA . PRO A 1 183 ? 32.456 34.372 -15.189 1.00 32.84 183 PRO A CA 1
ATOM 1462 C C . PRO A 1 183 ? 33.237 33.191 -15.782 1.00 32.84 183 PRO A C 1
ATOM 1464 O O . PRO A 1 183 ? 34.314 32.851 -15.302 1.00 32.84 183 PRO A O 1
ATOM 1467 N N . GLY A 1 184 ? 32.720 32.632 -16.881 1.00 36.03 184 GLY A N 1
ATOM 1468 C CA . GLY A 1 184 ? 33.488 31.809 -17.821 1.00 36.03 184 GLY A CA 1
ATOM 1469 C C . GLY A 1 184 ? 33.398 30.298 -17.612 1.00 36.03 184 GLY A C 1
ATOM 1470 O O . GLY A 1 184 ? 34.358 29.675 -17.173 1.00 36.03 184 GLY A O 1
ATOM 1471 N N . TYR A 1 185 ? 32.284 29.691 -18.024 1.00 36.66 185 TYR A N 1
ATOM 1472 C CA . TYR A 1 185 ? 32.264 28.266 -18.360 1.00 36.66 185 TYR A CA 1
ATOM 1473 C C . TYR A 1 185 ? 32.371 28.109 -19.877 1.00 36.66 185 TYR A C 1
ATOM 1475 O O . TYR A 1 185 ? 31.372 28.130 -20.594 1.00 36.66 185 TYR A O 1
ATOM 1483 N N . ASP A 1 186 ? 33.608 27.960 -20.352 1.00 35.28 186 ASP A N 1
ATOM 1484 C CA . ASP A 1 186 ? 33.869 27.269 -21.612 1.00 35.28 186 ASP A CA 1
ATOM 1485 C C . ASP A 1 186 ? 33.663 25.765 -21.378 1.00 35.28 186 ASP A C 1
ATOM 1487 O O . ASP A 1 186 ? 34.129 25.197 -20.387 1.00 35.28 186 ASP A O 1
ATOM 1491 N N . ARG A 1 187 ? 32.896 25.146 -22.276 1.00 36.62 187 ARG A N 1
ATOM 1492 C CA . ARG A 1 187 ? 32.401 23.763 -22.220 1.00 36.62 187 ARG A CA 1
ATOM 1493 C C . ARG A 1 187 ? 33.493 22.747 -21.839 1.00 36.62 187 ARG A C 1
ATOM 1495 O O . ARG A 1 187 ? 34.333 22.409 -22.670 1.00 36.62 187 ARG A O 1
ATOM 1502 N N . MET A 1 188 ? 33.402 22.144 -20.651 1.00 31.25 188 MET A N 1
ATOM 1503 C CA . MET A 1 188 ? 33.929 20.791 -20.439 1.00 31.25 188 MET A CA 1
ATOM 1504 C C . MET A 1 188 ? 32.878 19.796 -20.932 1.00 31.25 188 MET A C 1
ATOM 1506 O O . MET A 1 188 ? 31.830 19.618 -20.317 1.00 31.25 188 MET A O 1
ATOM 1510 N N . ALA A 1 189 ? 33.138 19.191 -22.088 1.00 32.56 189 ALA A N 1
ATOM 1511 C CA . ALA A 1 189 ? 32.282 18.171 -22.672 1.00 32.56 189 ALA A CA 1
ATOM 1512 C C . ALA A 1 189 ? 32.379 16.864 -21.867 1.00 32.56 189 ALA A C 1
ATOM 1514 O O . ALA A 1 189 ? 33.361 16.129 -21.964 1.00 32.56 189 ALA A O 1
ATOM 1515 N N . VAL A 1 190 ? 31.335 16.561 -21.099 1.00 37.78 190 VAL A N 1
ATOM 1516 C CA . VAL A 1 190 ? 30.955 15.180 -20.776 1.00 37.78 190 VAL A CA 1
ATOM 1517 C C . VAL A 1 190 ? 30.352 14.590 -22.060 1.00 37.78 190 VAL A C 1
ATOM 1519 O O . VAL A 1 190 ? 29.519 15.257 -22.679 1.00 37.78 190 VAL A O 1
ATOM 1522 N N . PRO A 1 191 ? 30.797 13.419 -22.548 1.00 29.78 191 PRO A N 1
ATOM 1523 C CA . PRO A 1 191 ? 30.334 12.912 -23.832 1.00 29.78 191 PRO A CA 1
ATOM 1524 C C . PRO A 1 191 ? 28.862 12.475 -23.730 1.00 29.78 191 PRO A C 1
ATOM 1526 O O . PRO A 1 191 ? 28.513 11.772 -22.782 1.00 29.78 191 PRO A O 1
ATOM 1529 N N . PRO A 1 192 ? 27.998 12.852 -24.688 1.00 35.03 192 PRO A N 1
ATOM 1530 C CA . PRO A 1 192 ? 26.649 12.313 -24.763 1.00 35.03 192 PRO A CA 1
ATOM 1531 C C . PRO A 1 192 ? 26.688 10.870 -25.284 1.00 35.03 192 PRO A C 1
ATOM 1533 O O . PRO A 1 192 ? 27.476 10.536 -26.178 1.00 35.03 192 PRO A O 1
ATOM 1536 N N . ALA A 1 193 ? 25.809 10.023 -24.750 1.00 34.94 193 ALA A N 1
ATOM 1537 C CA . ALA A 1 193 ? 25.484 8.736 -25.350 1.00 34.94 193 ALA A CA 1
ATOM 1538 C C . ALA A 1 193 ? 24.937 8.969 -26.776 1.00 34.94 193 ALA A C 1
ATOM 1540 O O . ALA A 1 193 ? 24.068 9.813 -26.987 1.00 34.94 193 ALA A O 1
ATOM 1541 N N . ARG A 1 194 ? 25.506 8.289 -27.779 1.00 34.25 194 ARG A N 1
ATOM 1542 C CA . ARG A 1 194 ? 25.143 8.453 -29.201 1.00 34.25 194 ARG A CA 1
ATOM 1543 C C . ARG A 1 194 ? 23.853 7.703 -29.553 1.00 34.25 194 ARG A C 1
ATOM 1545 O O . ARG A 1 194 ? 23.689 6.573 -29.102 1.00 34.25 194 ARG A O 1
ATOM 1552 N N . PRO A 1 195 ? 23.099 8.224 -30.537 1.00 33.97 195 PRO A N 1
ATOM 1553 C CA . PRO A 1 195 ? 22.756 7.430 -31.728 1.00 33.97 195 PRO A CA 1
ATOM 1554 C C . PRO A 1 195 ? 23.171 8.134 -33.045 1.00 33.97 195 PRO A C 1
ATOM 1556 O O . PRO A 1 195 ? 23.239 9.359 -33.113 1.00 33.97 195 PRO A O 1
ATOM 1559 N N . GLY A 1 196 ? 23.527 7.357 -34.082 1.00 29.77 196 GLY A N 1
ATOM 1560 C CA . GLY A 1 196 ? 23.872 7.848 -35.439 1.00 29.77 196 GLY A CA 1
ATOM 1561 C C . GLY A 1 196 ? 22.639 8.301 -36.242 1.00 29.77 196 GLY A C 1
ATOM 1562 O O . GLY A 1 196 ? 21.529 8.119 -35.778 1.00 29.77 196 GLY A O 1
ATOM 1563 N N . GLY A 1 197 ? 22.690 8.879 -37.445 1.00 25.83 197 GLY A N 1
ATOM 1564 C CA . GLY A 1 197 ? 23.735 9.341 -38.357 1.00 25.83 197 GLY A CA 1
ATOM 1565 C C . GLY A 1 197 ? 23.056 9.865 -39.647 1.00 25.83 197 GLY A C 1
ATOM 1566 O O . GLY A 1 197 ? 22.030 9.322 -40.039 1.00 25.83 197 GLY A O 1
ATOM 1567 N N . PHE A 1 198 ? 23.687 10.854 -40.306 1.00 27.72 198 PHE A N 1
ATOM 1568 C CA . PHE A 1 198 ? 23.461 11.393 -41.676 1.00 27.72 198 PHE A CA 1
ATOM 1569 C C . PHE A 1 198 ? 22.375 12.484 -41.920 1.00 27.72 198 PHE A C 1
ATOM 1571 O O . PHE A 1 198 ? 21.453 12.611 -41.123 1.00 27.72 198 PHE A O 1
ATOM 1578 N N . PRO A 1 199 ? 22.570 13.376 -42.933 1.00 37.06 199 PRO A N 1
ATOM 1579 C CA . PRO A 1 199 ? 22.502 14.840 -42.762 1.00 37.06 199 PRO A CA 1
ATOM 1580 C C . PRO A 1 199 ? 21.548 15.562 -43.744 1.00 37.06 199 PRO A C 1
ATOM 1582 O O . PRO A 1 199 ? 21.101 14.947 -44.703 1.00 37.06 199 PRO A O 1
ATOM 1585 N N . ASP A 1 200 ? 21.291 16.871 -43.545 1.00 27.41 200 ASP A N 1
ATOM 1586 C CA . ASP A 1 200 ? 21.563 17.916 -44.565 1.00 27.41 200 ASP A CA 1
ATOM 1587 C C . ASP A 1 200 ? 21.081 19.362 -44.231 1.00 27.41 200 ASP A C 1
ATOM 1589 O O . ASP A 1 200 ? 19.955 19.589 -43.804 1.00 27.41 200 ASP A O 1
ATOM 1593 N N . ILE A 1 201 ? 21.986 20.320 -44.520 1.00 26.56 201 ILE A N 1
ATOM 1594 C CA . ILE A 1 201 ? 21.829 21.638 -45.202 1.00 26.56 201 ILE A CA 1
ATOM 1595 C C . ILE A 1 201 ? 21.143 22.860 -44.497 1.00 26.56 201 ILE A C 1
ATOM 1597 O O . ILE A 1 201 ? 19.950 22.900 -44.231 1.00 26.56 201 ILE A O 1
ATOM 1601 N N . TYR A 1 202 ? 21.959 23.921 -44.302 1.00 27.83 202 TYR A N 1
ATOM 1602 C CA . TYR A 1 202 ? 21.714 25.351 -43.930 1.00 27.83 202 TYR A CA 1
ATOM 1603 C C . TYR A 1 202 ? 20.977 26.186 -45.036 1.00 27.83 202 TYR A C 1
ATOM 1605 O O . TYR A 1 202 ? 20.788 25.594 -46.097 1.00 27.83 202 TYR A O 1
ATOM 1613 N N . PRO A 1 203 ? 20.662 27.531 -44.955 1.00 40.28 203 PRO A N 1
ATOM 1614 C CA . PRO A 1 203 ? 21.190 28.610 -44.069 1.00 40.28 203 PRO A CA 1
ATOM 1615 C C . PRO A 1 203 ? 20.272 29.802 -43.608 1.00 40.28 203 PRO A C 1
ATOM 1617 O O . PRO A 1 203 ? 19.239 30.107 -44.184 1.00 40.28 203 PRO A O 1
ATOM 1620 N N . ALA A 1 204 ? 20.782 30.501 -42.573 1.00 28.69 204 ALA A N 1
ATOM 1621 C CA . ALA A 1 204 ? 20.899 31.951 -42.248 1.00 28.69 204 ALA A CA 1
ATOM 1622 C C . ALA A 1 204 ? 19.948 33.065 -42.767 1.00 28.69 204 ALA A C 1
ATOM 1624 O O . ALA A 1 204 ? 19.665 33.121 -43.955 1.00 28.69 204 ALA A O 1
ATOM 1625 N N . LEU A 1 205 ? 19.670 34.053 -41.879 1.00 29.67 205 LEU A N 1
ATOM 1626 C CA . LEU A 1 205 ? 19.535 35.539 -42.041 1.00 29.67 205 LEU A CA 1
ATOM 1627 C C . LEU A 1 205 ? 18.825 36.103 -40.767 1.00 29.67 205 LEU A C 1
ATOM 1629 O O . LEU A 1 205 ? 18.017 35.388 -40.195 1.00 29.67 205 LEU A O 1
ATOM 1633 N N . ASP A 1 206 ? 19.009 37.302 -40.194 1.00 28.27 206 ASP A N 1
ATOM 1634 C CA . ASP A 1 206 ? 19.808 38.501 -40.471 1.00 28.27 206 ASP A CA 1
ATOM 1635 C C . ASP A 1 206 ? 19.888 39.402 -39.198 1.00 28.27 206 ASP A C 1
ATOM 1637 O O . ASP A 1 206 ? 19.178 39.188 -38.216 1.00 28.27 206 ASP A O 1
ATOM 1641 N N . ARG A 1 207 ? 20.774 40.407 -39.221 1.00 27.56 207 ARG A N 1
ATOM 1642 C CA . ARG A 1 207 ? 21.136 41.385 -38.157 1.00 27.56 207 ARG A CA 1
ATOM 1643 C C . ARG A 1 207 ? 20.155 42.570 -38.018 1.00 27.56 207 ARG A C 1
ATOM 1645 O O . ARG A 1 207 ? 19.505 42.865 -39.010 1.00 27.56 207 ARG A O 1
ATOM 1652 N N . GLN A 1 208 ? 20.220 43.348 -36.903 1.00 33.22 208 GLN A N 1
ATOM 1653 C CA . GLN A 1 208 ? 20.370 44.849 -36.804 1.00 33.22 208 GLN A CA 1
ATOM 1654 C C . GLN A 1 208 ? 19.927 45.462 -35.417 1.00 33.22 208 GLN A C 1
ATOM 1656 O O . GLN A 1 208 ? 19.345 44.723 -34.632 1.00 33.22 208 GLN A O 1
ATOM 1661 N N . PRO A 1 209 ? 20.295 46.723 -35.023 1.00 36.88 209 PRO A N 1
ATOM 1662 C CA . PRO A 1 209 ? 21.084 47.022 -33.795 1.00 36.88 209 PRO A CA 1
ATOM 1663 C C . PRO A 1 209 ? 20.530 48.114 -32.801 1.00 36.88 209 PRO A C 1
ATOM 1665 O O . PRO A 1 209 ? 19.525 48.741 -33.097 1.00 36.88 209 PRO A O 1
ATOM 1668 N N . VAL A 1 210 ? 21.253 48.302 -31.658 1.00 31.41 210 VAL A N 1
ATOM 1669 C CA . VAL A 1 210 ? 21.472 49.394 -30.612 1.00 31.41 210 VAL A CA 1
ATOM 1670 C C . VAL A 1 210 ? 20.683 50.757 -30.655 1.00 31.41 210 VAL A C 1
ATOM 1672 O O . VAL A 1 210 ? 20.184 51.038 -31.736 1.00 31.41 210 VAL A O 1
ATOM 1675 N N . PRO A 1 211 ? 20.629 51.696 -29.628 1.00 42.06 211 PRO A N 1
ATOM 1676 C CA . PRO A 1 211 ? 21.640 52.058 -28.578 1.00 42.06 211 PRO A CA 1
ATOM 1677 C C . PRO A 1 211 ? 21.238 52.696 -27.184 1.00 42.06 211 PRO A C 1
ATOM 1679 O O . PRO A 1 211 ? 20.169 53.256 -27.001 1.00 42.06 211 PRO A O 1
ATOM 1682 N N . ALA A 1 212 ? 22.223 52.673 -26.254 1.00 30.03 212 ALA A N 1
ATOM 1683 C CA . ALA A 1 212 ? 22.793 53.706 -25.328 1.00 30.03 212 ALA A CA 1
ATOM 1684 C C . ALA A 1 212 ? 21.998 54.574 -24.297 1.00 30.03 212 ALA A C 1
ATOM 1686 O O . ALA A 1 212 ? 21.031 55.240 -24.641 1.00 30.03 212 ALA A O 1
ATOM 1687 N N . GLY A 1 213 ? 22.598 54.770 -23.094 1.00 26.11 213 GLY A N 1
ATOM 1688 C CA . GLY A 1 213 ? 22.525 56.034 -22.311 1.00 26.11 213 GLY A CA 1
ATOM 1689 C C . GLY A 1 213 ? 22.687 55.969 -20.765 1.00 26.11 213 GLY A C 1
ATOM 1690 O O . GLY A 1 213 ? 21.804 55.473 -20.089 1.00 26.11 213 GLY A O 1
ATOM 1691 N N . TYR A 1 214 ? 23.792 56.520 -20.229 1.00 25.75 214 TYR A N 1
ATOM 1692 C CA . TYR A 1 214 ? 24.275 56.714 -18.821 1.00 25.75 214 TYR A CA 1
ATOM 1693 C C . TYR A 1 214 ? 23.462 57.723 -17.931 1.00 25.75 214 TYR A C 1
ATOM 1695 O O . TYR A 1 214 ? 22.515 58.284 -18.480 1.00 25.75 214 TYR A O 1
ATOM 1703 N N . PRO A 1 215 ? 23.850 58.142 -16.673 1.00 41.00 215 PRO A N 1
ATOM 1704 C CA . PRO A 1 215 ? 24.884 57.697 -15.693 1.00 41.00 215 PRO A CA 1
ATOM 1705 C C . PRO A 1 215 ? 24.444 57.606 -14.187 1.00 41.00 215 PRO A C 1
ATOM 1707 O O . PRO A 1 215 ? 23.310 57.864 -13.803 1.00 41.00 215 PRO A O 1
ATOM 1710 N N . ALA A 1 216 ? 25.447 57.275 -13.357 1.00 28.64 216 ALA A N 1
ATOM 1711 C CA . ALA A 1 216 ? 25.553 57.046 -11.908 1.00 28.64 216 ALA A CA 1
ATOM 1712 C C . ALA A 1 216 ? 25.154 58.158 -10.901 1.00 28.64 216 ALA A C 1
ATOM 1714 O O . ALA A 1 216 ? 25.169 59.351 -11.208 1.00 28.64 216 ALA A O 1
ATOM 1715 N N . ARG A 1 217 ? 24.987 57.742 -9.628 1.00 27.16 217 ARG A N 1
ATOM 1716 C CA . ARG A 1 217 ? 25.212 58.557 -8.416 1.00 27.16 217 ARG A CA 1
ATOM 1717 C C . ARG A 1 217 ? 25.838 57.738 -7.272 1.00 27.16 217 ARG A C 1
ATOM 1719 O O . ARG A 1 217 ? 25.686 56.524 -7.220 1.00 27.16 217 ARG A O 1
ATOM 1726 N N . TYR A 1 218 ? 26.583 58.459 -6.439 1.00 26.27 218 TYR A N 1
ATOM 1727 C CA . TYR A 1 218 ? 27.616 58.067 -5.470 1.00 26.27 218 TYR A CA 1
ATOM 1728 C C . TYR A 1 218 ? 27.103 58.066 -4.012 1.00 26.27 218 TYR A C 1
ATOM 1730 O O . TYR A 1 218 ? 26.089 58.709 -3.755 1.00 26.27 218 TYR A O 1
ATOM 1738 N N . ASP A 1 219 ? 27.887 57.423 -3.127 1.00 24.97 219 ASP A N 1
ATOM 1739 C CA . ASP A 1 219 ? 28.055 57.548 -1.648 1.00 24.97 219 ASP A CA 1
ATOM 1740 C C . ASP A 1 219 ? 27.997 56.154 -0.985 1.00 24.97 219 ASP A C 1
ATOM 1742 O O . ASP A 1 219 ? 27.072 55.399 -1.249 1.00 24.97 219 ASP A O 1
ATOM 1746 N N . GLY A 1 220 ? 28.902 55.672 -0.126 1.00 25.66 220 GLY A N 1
ATOM 1747 C CA . GLY A 1 220 ? 30.130 56.173 0.495 1.00 25.66 220 GLY A CA 1
ATOM 1748 C C . GLY A 1 220 ? 30.379 55.406 1.820 1.00 25.66 220 GLY A C 1
ATOM 1749 O O . GLY A 1 220 ? 29.410 55.076 2.493 1.00 25.66 220 GLY A O 1
ATOM 1750 N N . VAL A 1 221 ? 31.663 55.210 2.192 1.00 26.89 221 VAL A N 1
ATOM 1751 C CA . VAL A 1 221 ? 32.233 55.126 3.576 1.00 26.89 221 VAL A CA 1
ATOM 1752 C C . VAL A 1 221 ? 32.594 53.753 4.241 1.00 26.89 221 VAL A C 1
ATOM 1754 O O . VAL A 1 221 ? 31.715 53.034 4.693 1.00 26.89 221 VAL A O 1
ATOM 1757 N N . HIS A 1 222 ? 33.933 53.531 4.360 1.00 27.36 222 HIS A N 1
ATOM 1758 C CA . HIS A 1 222 ? 34.824 52.934 5.418 1.00 27.36 222 HIS A CA 1
ATOM 1759 C C . HIS A 1 222 ? 34.575 51.506 6.006 1.00 27.36 222 HIS A C 1
ATOM 1761 O O . HIS A 1 222 ? 33.434 51.116 6.183 1.00 27.36 222 HIS A O 1
ATOM 1767 N N . ASP A 1 223 ? 35.548 50.640 6.386 1.00 25.73 223 ASP A N 1
ATOM 1768 C CA . ASP A 1 223 ? 36.996 50.751 6.711 1.00 25.73 223 ASP A CA 1
ATOM 1769 C C . ASP A 1 223 ? 37.719 49.358 6.812 1.00 25.73 223 ASP A C 1
ATOM 1771 O O . ASP A 1 223 ? 37.065 48.366 7.111 1.00 25.73 223 ASP A O 1
ATOM 1775 N N . ALA A 1 224 ? 39.061 49.347 6.609 1.00 26.53 224 ALA A N 1
ATOM 1776 C CA . ALA A 1 224 ? 40.189 48.604 7.271 1.00 26.53 224 ALA A CA 1
ATOM 1777 C C . ALA A 1 224 ? 40.122 47.076 7.636 1.00 26.53 224 ALA A C 1
ATOM 1779 O O . ALA A 1 224 ? 39.092 46.584 8.056 1.00 26.53 224 ALA A O 1
ATOM 1780 N N . SER A 1 225 ? 41.175 46.221 7.669 1.00 27.08 225 SER A N 1
ATOM 1781 C CA . SER A 1 225 ? 42.643 46.266 7.423 1.00 27.08 225 SER A CA 1
ATOM 1782 C C . SER A 1 225 ? 43.325 44.866 7.601 1.00 27.08 225 SER A C 1
ATOM 1784 O O . SER A 1 225 ? 42.834 44.069 8.390 1.00 27.08 225 SER A O 1
ATOM 1786 N N . ALA A 1 226 ? 44.498 44.662 6.953 1.00 25.88 226 ALA A N 1
ATOM 1787 C CA . ALA A 1 226 ? 45.717 43.878 7.338 1.00 25.88 226 ALA A CA 1
ATOM 1788 C C . ALA A 1 226 ? 45.684 42.320 7.467 1.00 25.88 226 ALA A C 1
ATOM 1790 O O . ALA A 1 226 ? 44.990 41.773 8.308 1.00 25.88 226 ALA A O 1
ATOM 1791 N N . GLN A 1 227 ? 46.340 41.547 6.575 1.00 27.12 227 GLN A N 1
ATOM 1792 C CA . GLN A 1 227 ? 47.775 41.130 6.454 1.00 27.12 227 GLN A CA 1
ATOM 1793 C C . GLN A 1 227 ? 48.183 39.843 7.225 1.00 27.12 227 GLN A C 1
ATOM 1795 O O . GLN A 1 227 ? 48.127 39.799 8.447 1.00 27.12 227 GLN A O 1
ATOM 1800 N N . LEU A 1 228 ? 48.705 38.836 6.496 1.00 25.05 228 LEU A N 1
ATOM 1801 C CA . LEU A 1 228 ? 49.336 37.600 7.006 1.00 25.05 228 LEU A CA 1
ATOM 1802 C C . LEU A 1 228 ? 50.609 37.242 6.192 1.00 25.05 228 LEU A C 1
ATOM 1804 O O . LEU A 1 228 ? 50.547 37.093 4.974 1.00 25.05 228 LEU A O 1
ATOM 1808 N N . PHE A 1 229 ? 51.743 37.087 6.890 1.00 24.92 229 PHE A N 1
ATOM 1809 C CA . PHE A 1 229 ? 52.944 36.289 6.535 1.00 24.92 229 PHE A CA 1
ATOM 1810 C C . PHE A 1 229 ? 52.772 34.903 7.216 1.00 24.92 229 PHE A C 1
ATOM 1812 O O . PHE A 1 229 ? 52.135 34.853 8.261 1.00 24.92 229 PHE A O 1
ATOM 1819 N N . GLY A 1 230 ? 53.244 33.725 6.788 1.00 23.52 230 GLY A N 1
ATOM 1820 C CA . GLY A 1 230 ? 54.380 33.296 5.966 1.00 23.52 230 GLY A CA 1
ATOM 1821 C C . GLY A 1 230 ? 55.249 32.321 6.796 1.00 23.52 230 GLY A C 1
ATOM 1822 O O . GLY A 1 230 ? 55.841 32.753 7.780 1.00 23.52 230 GLY A O 1
ATOM 1823 N N . GLY A 1 231 ? 55.346 31.028 6.436 1.00 23.78 231 GLY A N 1
ATOM 1824 C CA . GLY A 1 231 ? 56.213 30.054 7.132 1.00 23.78 231 GLY A CA 1
ATOM 1825 C C . GLY A 1 231 ? 56.329 28.680 6.446 1.00 23.78 231 GLY A C 1
ATOM 1826 O O . GLY A 1 231 ? 55.325 28.065 6.116 1.00 23.78 231 GLY A O 1
ATOM 1827 N N . VAL A 1 232 ? 57.570 28.227 6.234 1.00 24.58 232 VAL A N 1
ATOM 1828 C CA . VAL A 1 232 ? 58.040 27.082 5.418 1.00 24.58 232 VAL A CA 1
ATOM 1829 C C . VAL A 1 232 ? 58.647 25.995 6.314 1.00 24.58 232 VAL A C 1
ATOM 1831 O O . VAL A 1 232 ? 59.405 26.378 7.201 1.00 24.58 232 VAL A O 1
ATOM 1834 N N . GLN A 1 233 ? 58.459 24.691 6.025 1.00 23.41 233 GLN A N 1
ATOM 1835 C CA . GLN A 1 233 ? 59.407 23.604 6.379 1.00 23.41 233 GLN A CA 1
ATOM 1836 C C . GLN A 1 233 ? 59.389 22.419 5.380 1.00 23.41 233 GLN A C 1
ATOM 1838 O O . GLN A 1 233 ? 58.400 22.180 4.693 1.00 23.41 233 GLN A O 1
ATOM 1843 N N . SER A 1 234 ? 60.525 21.711 5.314 1.00 25.55 234 SER A N 1
ATOM 1844 C CA . SER A 1 234 ? 60.984 20.738 4.296 1.00 25.55 234 SER A CA 1
ATOM 1845 C C . SER A 1 234 ? 61.049 19.281 4.850 1.00 25.55 234 SER A C 1
ATOM 1847 O O . SER A 1 234 ? 60.837 19.098 6.046 1.00 25.55 234 SER A O 1
ATOM 1849 N N . PRO A 1 235 ? 61.347 18.233 4.036 1.00 28.69 235 PRO A N 1
ATOM 1850 C CA . PRO A 1 235 ? 60.768 16.884 4.179 1.00 28.69 235 PRO A CA 1
ATOM 1851 C C . PRO A 1 235 ? 61.668 15.818 4.843 1.00 28.69 235 PRO A C 1
ATOM 1853 O O . PRO A 1 235 ? 62.894 15.924 4.835 1.00 28.69 235 PRO A O 1
ATOM 1856 N N . GLN A 1 236 ? 61.061 14.716 5.309 1.00 24.50 236 GLN A N 1
ATOM 1857 C CA . GLN A 1 236 ? 61.752 13.466 5.667 1.00 24.50 236 GLN A CA 1
ATOM 1858 C C . GLN A 1 236 ? 61.126 12.251 4.964 1.00 24.50 236 GLN A C 1
ATOM 1860 O O . GLN A 1 236 ? 59.913 12.160 4.813 1.00 24.50 236 GLN A O 1
ATOM 1865 N N . SER A 1 237 ? 61.982 11.328 4.516 1.00 29.14 237 SER A N 1
ATOM 1866 C CA . SER A 1 237 ? 61.651 10.154 3.703 1.00 29.14 237 SER A CA 1
ATOM 1867 C C . SER A 1 237 ? 61.530 8.869 4.535 1.00 29.14 237 SER A C 1
ATOM 1869 O O . SER A 1 237 ? 62.429 8.584 5.330 1.00 29.14 237 SER A O 1
ATOM 1871 N N . THR A 1 238 ? 60.542 8.024 4.233 1.00 26.42 238 THR A N 1
ATOM 1872 C CA . THR A 1 238 ? 60.481 6.598 4.625 1.00 26.42 238 THR A CA 1
ATOM 1873 C C . THR A 1 238 ? 59.911 5.738 3.489 1.00 26.42 238 THR A C 1
ATOM 1875 O O . THR A 1 238 ? 58.996 6.157 2.790 1.00 26.42 238 THR A O 1
ATOM 1878 N N . ALA A 1 239 ? 60.499 4.553 3.280 1.00 28.73 239 ALA A N 1
ATOM 1879 C CA . ALA A 1 239 ? 60.170 3.585 2.222 1.00 28.73 239 ALA A CA 1
ATOM 1880 C C . ALA A 1 239 ? 58.852 2.814 2.499 1.00 28.73 239 ALA A C 1
ATOM 1882 O O . ALA A 1 239 ? 58.544 2.594 3.672 1.00 28.73 239 ALA A O 1
ATOM 1883 N N . PRO A 1 240 ? 58.101 2.356 1.470 1.00 28.75 240 PRO A N 1
ATOM 1884 C CA . PRO A 1 240 ? 56.716 1.914 1.649 1.00 28.75 240 PRO A CA 1
ATOM 1885 C C . PRO A 1 240 ? 56.581 0.426 2.011 1.00 28.75 240 PRO A C 1
ATOM 1887 O O . PRO A 1 240 ? 57.347 -0.428 1.552 1.00 28.75 240 PRO A O 1
ATOM 1890 N N . ARG A 1 241 ? 55.550 0.115 2.809 1.00 29.34 241 ARG A N 1
ATOM 1891 C CA . ARG A 1 241 ? 55.064 -1.242 3.115 1.00 29.34 241 ARG A CA 1
ATOM 1892 C C . ARG A 1 241 ? 53.869 -1.583 2.216 1.00 29.34 241 ARG A C 1
ATOM 1894 O O . ARG A 1 241 ? 53.019 -0.747 1.928 1.00 29.34 241 ARG A O 1
ATOM 1901 N N . SER A 1 242 ? 53.792 -2.839 1.783 1.00 34.56 242 SER A N 1
ATOM 1902 C CA . SER A 1 242 ? 52.709 -3.386 0.958 1.00 34.56 242 SER A CA 1
ATOM 1903 C C . SER A 1 242 ? 51.379 -3.385 1.727 1.00 34.56 242 SER A C 1
ATOM 1905 O O . SER A 1 242 ? 51.131 -4.270 2.543 1.00 34.56 242 SER A O 1
ATOM 1907 N N . GLY A 1 243 ? 50.570 -2.356 1.472 1.00 32.88 243 GLY A N 1
ATOM 1908 C CA . GLY A 1 243 ? 49.272 -2.069 2.095 1.00 32.88 243 GLY A CA 1
ATOM 1909 C C . GLY A 1 243 ? 48.749 -0.660 1.764 1.00 32.88 243 GLY A C 1
ATOM 1910 O O . GLY A 1 243 ? 47.552 -0.428 1.798 1.00 32.88 243 GLY A O 1
ATOM 1911 N N . GLU A 1 244 ? 49.619 0.265 1.341 1.00 30.69 244 GLU A N 1
ATOM 1912 C CA . GLU A 1 244 ? 49.287 1.695 1.166 1.00 30.69 244 GLU A CA 1
ATOM 1913 C C . GLU A 1 244 ? 48.716 2.103 -0.212 1.00 30.69 244 GLU A C 1
ATOM 1915 O O . GLU A 1 244 ? 48.501 3.287 -0.463 1.00 30.69 244 GLU A O 1
ATOM 1920 N N . ILE A 1 245 ? 48.459 1.180 -1.144 1.00 36.94 245 ILE A N 1
ATOM 1921 C CA . ILE A 1 245 ? 48.151 1.553 -2.546 1.00 36.94 245 ILE A CA 1
ATOM 1922 C C . ILE A 1 245 ? 46.682 1.975 -2.749 1.00 36.94 245 ILE A C 1
ATOM 1924 O O . ILE A 1 245 ? 46.405 2.782 -3.636 1.00 36.94 245 ILE A O 1
ATOM 1928 N N . PHE A 1 246 ? 45.751 1.470 -1.931 1.00 36.47 246 PHE A N 1
ATOM 1929 C CA . PHE A 1 246 ? 44.329 1.819 -2.038 1.00 36.47 246 PHE A CA 1
ATOM 1930 C C . PHE A 1 246 ? 44.028 3.151 -1.341 1.00 36.47 246 PHE A C 1
ATOM 1932 O O . PHE A 1 246 ? 43.501 4.062 -1.973 1.00 36.47 246 PHE A O 1
ATOM 1939 N N . SER A 1 247 ? 44.486 3.301 -0.091 1.00 35.78 247 SER A N 1
ATOM 1940 C CA . SER A 1 247 ? 44.365 4.538 0.688 1.00 35.78 247 SER A CA 1
ATOM 1941 C C . SER A 1 247 ? 45.049 5.709 -0.033 1.00 35.78 247 SER A C 1
ATOM 1943 O O . SER A 1 247 ? 44.360 6.640 -0.407 1.00 35.78 247 SER A O 1
ATOM 1945 N N . SER A 1 248 ? 46.328 5.635 -0.430 1.00 33.91 248 SER A N 1
ATOM 1946 C CA . SER A 1 248 ? 47.068 6.783 -1.019 1.00 33.91 248 SER A CA 1
ATOM 1947 C C . SER A 1 248 ? 46.527 7.380 -2.334 1.00 33.91 248 SER A C 1
ATOM 1949 O O . SER A 1 248 ? 46.886 8.506 -2.689 1.00 33.91 248 SER A O 1
ATOM 1951 N N . ARG A 1 249 ? 45.670 6.669 -3.082 1.00 39.28 249 ARG A N 1
ATOM 1952 C CA . ARG A 1 249 ? 45.005 7.229 -4.279 1.00 39.28 249 ARG A CA 1
ATOM 1953 C C . ARG A 1 249 ? 43.680 7.928 -3.970 1.00 39.28 249 ARG A C 1
ATOM 1955 O O . ARG A 1 249 ? 43.244 8.723 -4.803 1.00 39.28 249 ARG A O 1
ATOM 1962 N N . PHE A 1 250 ? 43.107 7.679 -2.793 1.00 37.94 250 PHE A N 1
ATOM 1963 C CA . PHE A 1 250 ? 41.862 8.272 -2.300 1.00 37.94 250 PHE A CA 1
ATOM 1964 C C . PHE A 1 250 ? 42.055 9.159 -1.044 1.00 37.94 250 PHE A C 1
ATOM 1966 O O . PHE A 1 250 ? 41.222 10.017 -0.791 1.00 37.94 250 PHE A O 1
ATOM 1973 N N . SER A 1 251 ? 43.170 9.044 -0.309 1.00 36.38 251 SER A N 1
ATOM 1974 C CA . SER A 1 251 ? 43.460 9.738 0.961 1.00 36.38 251 SER A CA 1
ATOM 1975 C C . SER A 1 251 ? 44.182 11.082 0.821 1.00 36.38 251 SER A C 1
ATOM 1977 O O . SER A 1 251 ? 44.307 11.813 1.796 1.00 36.38 251 SER A O 1
ATOM 1979 N N . ASN A 1 252 ? 44.537 11.510 -0.396 1.00 33.91 252 ASN A N 1
ATOM 1980 C CA . ASN A 1 252 ? 44.925 12.910 -0.649 1.00 33.91 252 ASN A CA 1
ATOM 1981 C C . ASN A 1 252 ? 43.739 13.900 -0.557 1.00 33.91 252 ASN A C 1
ATOM 1983 O O . ASN A 1 252 ? 43.891 15.066 -0.917 1.00 33.91 252 ASN A O 1
ATOM 1987 N N . LEU A 1 253 ? 42.565 13.442 -0.111 1.00 36.09 253 LEU A N 1
ATOM 1988 C CA . LEU A 1 253 ? 41.389 14.267 0.158 1.00 36.09 253 LEU A CA 1
ATOM 1989 C C . LEU A 1 253 ? 41.240 14.656 1.634 1.00 36.09 253 LEU A C 1
ATOM 1991 O O . LEU A 1 253 ? 40.413 15.512 1.914 1.00 36.09 253 LEU A O 1
ATOM 1995 N N . SER A 1 254 ? 42.037 14.100 2.552 1.00 32.25 254 SER A N 1
ATOM 1996 C CA . SER A 1 254 ? 41.875 14.357 3.987 1.00 32.25 254 SER A CA 1
ATOM 1997 C C . SER A 1 254 ? 43.132 13.957 4.770 1.00 32.25 254 SER A C 1
ATOM 1999 O O . SER A 1 254 ? 43.300 12.788 5.116 1.00 32.25 254 SER A O 1
ATOM 2001 N N . ASP A 1 255 ? 44.027 14.906 5.067 1.00 25.08 255 ASP A N 1
ATOM 2002 C CA . ASP A 1 255 ? 45.059 14.693 6.089 1.00 25.08 255 ASP A CA 1
ATOM 2003 C C . ASP A 1 255 ? 45.375 15.987 6.862 1.00 25.08 255 ASP A C 1
ATOM 2005 O O . ASP A 1 255 ? 46.031 16.912 6.373 1.00 25.08 255 ASP A O 1
ATOM 2009 N N . THR A 1 256 ? 44.902 16.063 8.110 1.00 25.38 256 THR A N 1
ATOM 2010 C CA . THR A 1 256 ? 45.609 16.757 9.196 1.00 25.38 256 THR A CA 1
ATOM 2011 C C . THR A 1 256 ? 45.358 16.053 10.543 1.00 25.38 256 THR A C 1
ATOM 2013 O O . THR A 1 256 ? 44.374 16.293 11.233 1.00 25.38 256 THR A O 1
ATOM 2016 N N . SER A 1 257 ? 46.340 15.233 10.938 1.00 23.73 257 SER A N 1
ATOM 2017 C CA . SER A 1 257 ? 46.820 14.932 12.308 1.00 23.73 257 SER A CA 1
ATOM 2018 C C . SER A 1 257 ? 45.995 14.087 13.319 1.00 23.73 257 SER A C 1
ATOM 2020 O O . SER A 1 257 ? 45.140 14.618 14.012 1.00 23.73 257 SER A O 1
ATOM 2022 N N . MET A 1 258 ? 46.483 12.841 13.538 1.00 23.33 258 MET A N 1
ATOM 2023 C CA . MET A 1 258 ? 46.875 12.164 14.820 1.00 23.33 258 MET A CA 1
ATOM 2024 C C . MET A 1 258 ? 45.822 11.894 15.950 1.00 23.33 258 MET A C 1
ATOM 2026 O O . MET A 1 258 ? 44.935 12.709 16.158 1.00 23.33 258 MET A O 1
ATOM 2030 N N . PRO A 1 259 ? 46.042 10.948 16.914 1.00 28.06 259 PRO A N 1
ATOM 2031 C CA . PRO A 1 259 ? 46.581 9.569 16.838 1.00 28.06 259 PRO A CA 1
ATOM 2032 C C . PRO A 1 259 ? 45.932 8.506 17.809 1.00 28.06 259 PRO A C 1
ATOM 2034 O O . PRO A 1 259 ? 45.344 8.857 18.826 1.00 28.06 259 PRO A O 1
ATOM 2037 N N . ARG A 1 260 ? 46.264 7.209 17.582 1.00 22.94 260 ARG A N 1
ATOM 2038 C CA . ARG A 1 260 ? 46.474 6.051 18.529 1.00 22.94 260 ARG A CA 1
ATOM 2039 C C . ARG A 1 260 ? 45.420 4.919 18.724 1.00 22.94 260 ARG A C 1
ATOM 2041 O O . ARG A 1 260 ? 44.389 5.147 19.331 1.00 22.94 260 ARG A O 1
ATOM 2048 N N . TYR A 1 261 ? 45.876 3.689 18.370 1.00 23.84 261 TYR A N 1
ATOM 2049 C CA . TYR A 1 261 ? 45.877 2.344 19.041 1.00 23.84 261 TYR A CA 1
ATOM 2050 C C . TYR A 1 261 ? 44.577 1.785 19.698 1.00 23.84 261 TYR A C 1
ATOM 2052 O O . TYR A 1 261 ? 43.835 2.533 20.305 1.00 23.84 261 TYR A O 1
ATOM 2060 N N . ALA A 1 262 ? 44.242 0.479 19.726 1.00 22.75 262 ALA A N 1
ATOM 2061 C CA . ALA A 1 262 ? 45.028 -0.766 19.733 1.00 22.75 262 ALA A CA 1
ATOM 2062 C C . ALA A 1 262 ? 44.204 -2.015 19.295 1.00 22.75 262 ALA A C 1
ATOM 2064 O O . ALA A 1 262 ? 42.980 -2.033 19.379 1.00 22.75 262 ALA A O 1
ATOM 2065 N N . HIS A 1 263 ? 44.926 -3.073 18.904 1.00 23.92 263 HIS A N 1
ATOM 2066 C CA . HIS A 1 263 ? 44.493 -4.439 18.554 1.00 23.92 263 HIS A CA 1
ATOM 2067 C C . HIS A 1 263 ? 43.781 -5.238 19.663 1.00 23.92 263 HIS A C 1
ATOM 2069 O O . HIS A 1 263 ? 44.187 -5.126 20.816 1.00 23.92 263 HIS A O 1
ATOM 2075 N N . VAL A 1 264 ? 42.943 -6.220 19.272 1.00 23.91 264 VAL A N 1
ATOM 2076 C CA . VAL A 1 264 ? 42.869 -7.560 19.910 1.00 23.91 264 VAL A CA 1
ATOM 2077 C C . VAL A 1 264 ? 42.602 -8.659 18.859 1.00 23.91 264 VAL A C 1
ATOM 2079 O O . VAL A 1 264 ? 41.768 -8.504 17.975 1.00 23.91 264 VAL A O 1
ATOM 2082 N N . ASN A 1 265 ? 43.358 -9.757 18.975 1.00 24.44 265 ASN A N 1
ATOM 2083 C CA . ASN A 1 265 ? 43.370 -10.969 18.147 1.00 24.44 265 ASN A CA 1
ATOM 2084 C C . ASN A 1 265 ? 42.224 -11.950 18.458 1.00 24.44 265 ASN A C 1
ATOM 2086 O O . ASN A 1 265 ? 41.801 -12.064 19.606 1.00 24.44 265 ASN A O 1
ATOM 2090 N N . GLY A 1 266 ? 41.880 -12.794 17.480 1.00 22.58 266 GLY A N 1
ATOM 2091 C CA . GLY A 1 266 ? 41.139 -14.038 17.702 1.00 22.58 266 GLY A CA 1
ATOM 2092 C C . GLY A 1 266 ? 41.238 -15.001 16.516 1.00 22.58 266 GLY A C 1
ATOM 2093 O O . GLY A 1 266 ? 40.515 -14.857 15.538 1.00 22.58 266 GLY A O 1
ATOM 2094 N N . SER A 1 267 ? 42.140 -15.982 16.604 1.00 23.16 267 SER A N 1
ATOM 2095 C CA . SER A 1 267 ? 42.155 -17.208 15.785 1.00 23.16 267 SER A CA 1
ATOM 2096 C C . SER A 1 267 ? 40.856 -18.011 16.029 1.00 23.16 267 SER A C 1
ATOM 2098 O O . SER A 1 267 ? 40.235 -17.846 17.074 1.00 23.16 267 SER A O 1
ATOM 2100 N N . THR A 1 268 ? 40.387 -18.950 15.196 1.00 24.62 268 THR A N 1
ATOM 2101 C CA . THR A 1 268 ? 40.992 -20.284 15.004 1.00 24.62 268 THR A CA 1
ATOM 2102 C C . THR A 1 268 ? 40.221 -21.124 13.957 1.00 24.62 268 THR A C 1
ATOM 2104 O O . THR A 1 268 ? 38.997 -21.126 13.936 1.00 24.62 268 THR A O 1
ATOM 2107 N N . SER A 1 269 ? 40.999 -21.884 13.173 1.00 25.94 269 SER A N 1
ATOM 2108 C CA . SER A 1 269 ? 40.816 -23.252 12.629 1.00 25.94 269 SER A CA 1
ATOM 2109 C C . SER A 1 269 ? 39.645 -23.673 11.722 1.00 25.94 269 SER A C 1
ATOM 2111 O O . SER A 1 269 ? 38.496 -23.806 12.128 1.00 25.94 269 SER A O 1
ATOM 2113 N N . GLN A 1 270 ? 40.091 -24.106 10.539 1.00 25.28 270 GLN A N 1
ATOM 2114 C CA . GLN A 1 270 ? 39.521 -25.009 9.538 1.00 25.28 270 GLN A CA 1
ATOM 2115 C C . GLN A 1 270 ? 38.998 -26.363 10.054 1.00 25.28 270 GLN A C 1
ATOM 2117 O O . GLN A 1 270 ? 39.541 -26.947 10.991 1.00 25.28 270 GLN A O 1
ATOM 2122 N N . GLY A 1 271 ? 38.084 -26.948 9.270 1.00 25.00 271 GLY A N 1
ATOM 2123 C CA . GLY A 1 271 ? 37.813 -28.386 9.230 1.00 25.00 271 GLY A CA 1
ATOM 2124 C C . GLY A 1 271 ? 37.146 -28.803 7.913 1.00 25.00 271 GLY A C 1
ATOM 2125 O O . GLY A 1 271 ? 35.926 -28.806 7.813 1.00 25.00 271 GLY A O 1
ATOM 2126 N N . ASN A 1 272 ? 37.951 -29.162 6.906 1.00 25.19 272 ASN A N 1
ATOM 2127 C CA . ASN A 1 272 ? 37.500 -29.736 5.631 1.00 25.19 272 ASN A CA 1
ATOM 2128 C C . ASN A 1 272 ? 37.026 -31.189 5.803 1.00 25.19 272 ASN A C 1
ATOM 2130 O O . ASN A 1 272 ? 37.748 -32.014 6.366 1.00 25.19 272 ASN A O 1
ATOM 2134 N N . ARG A 1 273 ? 35.880 -31.534 5.202 1.00 26.27 273 ARG A N 1
ATOM 2135 C CA . ARG A 1 273 ? 35.527 -32.913 4.828 1.00 26.27 273 ARG A CA 1
ATOM 2136 C C . ARG A 1 273 ? 34.869 -32.933 3.449 1.00 26.27 273 ARG A C 1
ATOM 2138 O O . ARG A 1 273 ? 33.728 -32.526 3.286 1.00 26.27 273 ARG A O 1
ATOM 2145 N N . THR A 1 274 ? 35.608 -33.443 2.474 1.00 26.11 274 THR A N 1
ATOM 2146 C CA . THR A 1 274 ? 35.129 -33.882 1.159 1.00 26.11 274 THR A CA 1
ATOM 2147 C C . THR A 1 274 ? 34.531 -35.285 1.251 1.00 26.11 274 THR A C 1
ATOM 2149 O O . THR A 1 274 ? 35.201 -36.196 1.739 1.00 26.11 274 THR A O 1
ATOM 2152 N N . MET A 1 275 ? 33.336 -35.488 0.694 1.00 25.05 275 MET A N 1
ATOM 2153 C CA . MET A 1 275 ? 32.920 -36.776 0.132 1.00 25.05 275 MET A CA 1
ATOM 2154 C C . MET A 1 275 ? 32.149 -36.541 -1.168 1.00 25.05 275 MET A C 1
ATOM 2156 O O . MET A 1 275 ? 31.156 -35.821 -1.191 1.00 25.05 275 MET A O 1
ATOM 2160 N N . ASN A 1 276 ? 32.644 -37.161 -2.238 1.00 28.12 276 ASN A N 1
ATOM 2161 C CA . ASN A 1 276 ? 31.973 -37.294 -3.525 1.00 28.12 276 ASN A CA 1
ATOM 2162 C C . ASN A 1 276 ? 30.783 -38.251 -3.390 1.00 28.12 276 ASN A C 1
ATOM 2164 O O . ASN A 1 276 ? 30.950 -39.354 -2.867 1.00 28.12 276 ASN A O 1
ATOM 2168 N N . ALA A 1 277 ? 29.629 -37.872 -3.936 1.00 27.86 277 ALA A N 1
ATOM 2169 C CA . ALA A 1 277 ? 28.535 -38.790 -4.222 1.00 27.86 277 ALA A CA 1
ATOM 2170 C C . ALA A 1 277 ? 27.970 -38.506 -5.620 1.00 27.86 277 ALA A C 1
ATOM 2172 O O . ALA A 1 277 ? 27.799 -37.363 -6.034 1.00 27.86 277 ALA A O 1
ATOM 2173 N N . VAL A 1 278 ? 27.769 -39.607 -6.331 1.00 29.27 278 VAL A N 1
ATOM 2174 C CA . VAL A 1 278 ? 27.316 -39.785 -7.710 1.00 29.27 278 VAL A CA 1
ATOM 2175 C C . VAL A 1 278 ? 25.948 -39.130 -7.930 1.00 29.27 278 VAL A C 1
ATOM 2177 O O . VAL A 1 278 ? 25.030 -39.370 -7.151 1.00 29.27 278 VAL A O 1
ATOM 2180 N N . ILE A 1 279 ? 25.805 -38.329 -8.991 1.00 32.84 279 ILE A N 1
ATOM 2181 C CA . ILE A 1 279 ? 24.518 -37.763 -9.418 1.00 32.84 279 ILE A CA 1
ATOM 2182 C C . ILE A 1 279 ? 23.899 -38.712 -10.451 1.00 32.84 279 ILE A C 1
ATOM 2184 O O . ILE A 1 279 ? 24.401 -38.835 -11.566 1.00 32.84 279 ILE A O 1
ATOM 2188 N N . GLU A 1 280 ? 22.815 -39.386 -10.066 1.00 30.84 280 GLU A N 1
ATOM 2189 C CA . GLU A 1 280 ? 21.811 -39.893 -11.006 1.00 30.84 280 GLU A CA 1
ATOM 2190 C C . GLU A 1 280 ? 21.009 -38.696 -11.539 1.00 30.84 280 GLU A C 1
ATOM 2192 O O . GLU A 1 280 ? 20.328 -38.001 -10.782 1.00 30.84 280 GLU A O 1
ATOM 2197 N N . GLU A 1 281 ? 21.095 -38.434 -12.843 1.00 32.31 281 GLU A N 1
ATOM 2198 C CA . GLU A 1 281 ? 20.272 -37.431 -13.521 1.00 32.31 281 GLU A CA 1
ATOM 2199 C C . GLU A 1 281 ? 18.810 -37.903 -13.593 1.00 32.31 281 GLU A C 1
ATOM 2201 O O . GLU A 1 281 ? 18.461 -38.817 -14.343 1.00 32.31 281 GLU A O 1
ATOM 2206 N N . LYS A 1 282 ? 17.924 -37.245 -12.835 1.00 30.89 282 LYS A N 1
ATOM 2207 C CA . LYS A 1 282 ? 16.491 -37.191 -13.165 1.00 30.89 282 LYS A CA 1
ATOM 2208 C C . LYS A 1 282 ? 16.291 -36.247 -14.364 1.00 30.89 282 LYS A C 1
ATOM 2210 O O . LYS A 1 282 ? 16.961 -35.218 -14.425 1.00 30.89 282 LYS A O 1
ATOM 2215 N N . PRO A 1 283 ? 15.366 -36.540 -15.296 1.00 40.47 283 PRO A N 1
ATOM 2216 C CA . PRO A 1 283 ? 15.159 -35.707 -16.474 1.00 40.47 283 PRO A CA 1
ATOM 2217 C C . PRO A 1 283 ? 14.604 -34.332 -16.082 1.00 40.47 283 PRO A C 1
ATOM 2219 O O . PRO A 1 283 ? 13.615 -34.232 -15.355 1.00 40.47 283 PRO A O 1
ATOM 2222 N N . ALA A 1 284 ? 15.242 -33.276 -16.587 1.00 41.06 284 ALA A N 1
ATOM 2223 C CA . ALA A 1 284 ? 14.773 -31.903 -16.473 1.00 41.06 284 ALA A CA 1
ATOM 2224 C C . ALA A 1 284 ? 13.436 -31.751 -17.215 1.00 41.06 284 ALA A C 1
ATOM 2226 O O . ALA A 1 284 ? 13.390 -31.770 -18.448 1.00 41.06 284 ALA A O 1
ATOM 2227 N N . HIS A 1 285 ? 12.340 -31.608 -16.471 1.00 51.44 285 HIS A N 1
ATOM 2228 C CA . HIS A 1 285 ? 11.101 -31.081 -17.031 1.00 51.44 285 HIS A CA 1
ATOM 2229 C C . HIS A 1 285 ? 11.373 -29.631 -17.444 1.00 51.44 285 HIS A C 1
ATOM 2231 O O . HIS A 1 285 ? 11.692 -28.799 -16.602 1.00 51.44 285 HIS A O 1
ATOM 2237 N N . LYS A 1 286 ? 11.349 -29.358 -18.751 1.00 70.31 286 LYS A N 1
ATOM 2238 C CA . LYS A 1 286 ? 11.510 -28.004 -19.290 1.00 70.31 286 LYS A CA 1
ATOM 2239 C C . LYS A 1 286 ? 10.211 -27.229 -19.084 1.00 70.31 286 LYS A C 1
ATOM 2241 O O . LYS A 1 286 ? 9.143 -27.779 -19.354 1.00 70.31 286 LYS A O 1
ATOM 2246 N N . ASP A 1 287 ? 10.325 -25.981 -18.647 1.00 83.62 287 ASP A N 1
ATOM 2247 C CA . ASP A 1 287 ? 9.199 -25.051 -18.564 1.00 83.62 287 ASP A CA 1
ATOM 2248 C C . ASP A 1 287 ? 8.527 -24.872 -19.936 1.00 83.62 287 ASP A C 1
ATOM 2250 O O . ASP A 1 287 ? 9.146 -25.058 -20.991 1.00 83.62 287 ASP A O 1
ATOM 2254 N N . GLY A 1 288 ? 7.239 -24.536 -19.913 1.00 83.56 288 GLY A N 1
ATOM 2255 C CA . GLY A 1 288 ? 6.432 -24.264 -21.097 1.00 83.56 288 GLY A CA 1
ATOM 2256 C C . GLY A 1 288 ? 6.880 -23.009 -21.858 1.00 83.56 288 GLY A C 1
ATOM 2257 O O . GLY A 1 288 ? 7.732 -22.251 -21.378 1.00 83.56 288 GLY A O 1
ATOM 2258 N N . PRO A 1 289 ? 6.332 -22.779 -23.065 1.00 87.88 289 PRO A N 1
ATOM 2259 C CA . PRO A 1 289 ? 6.560 -21.540 -23.801 1.00 87.88 289 PRO A CA 1
ATOM 2260 C C . PRO A 1 289 ? 5.953 -20.339 -23.060 1.00 87.88 289 PRO A C 1
ATOM 2262 O O . PRO A 1 289 ? 5.103 -20.496 -22.187 1.00 87.88 289 PRO A O 1
ATOM 2265 N N . LEU A 1 290 ? 6.398 -19.139 -23.432 1.00 88.50 290 LEU A N 1
ATOM 2266 C CA . LEU A 1 290 ? 5.739 -17.902 -23.024 1.00 88.50 290 LEU A CA 1
ATOM 2267 C C . LEU A 1 290 ? 4.501 -17.688 -23.893 1.00 88.50 290 LEU A C 1
ATOM 2269 O O . LEU A 1 290 ? 4.606 -17.695 -25.120 1.00 88.50 290 LEU A O 1
ATOM 2273 N N . GLU A 1 291 ? 3.360 -17.487 -23.249 1.00 86.62 291 GLU A N 1
ATOM 2274 C CA . GLU A 1 291 ? 2.067 -17.233 -23.878 1.00 86.62 291 GLU A CA 1
ATOM 2275 C C . GLU A 1 291 ? 1.595 -15.818 -23.518 1.00 86.62 291 GLU A C 1
ATOM 2277 O O . GLU A 1 291 ? 1.748 -15.392 -22.372 1.00 86.62 291 GLU A O 1
ATOM 2282 N N . ASP A 1 292 ? 1.060 -15.062 -24.481 1.00 82.38 292 ASP A N 1
ATOM 2283 C CA . ASP A 1 292 ? 0.517 -13.722 -24.212 1.00 82.38 292 ASP A CA 1
ATOM 2284 C C . ASP A 1 292 ? -0.708 -13.833 -23.296 1.00 82.38 292 ASP A C 1
ATOM 2286 O O . ASP A 1 292 ? -1.587 -14.670 -23.527 1.00 82.38 292 ASP A O 1
ATOM 2290 N N . ILE A 1 293 ? -0.786 -12.980 -22.271 1.00 81.12 293 ILE A N 1
ATOM 2291 C CA . ILE A 1 293 ? -1.898 -12.985 -21.311 1.00 81.12 293 ILE A CA 1
ATOM 2292 C C . ILE A 1 293 ? -3.271 -12.814 -21.984 1.00 81.12 293 ILE A C 1
ATOM 2294 O O . ILE A 1 293 ? -4.269 -13.336 -21.494 1.00 81.12 293 ILE A O 1
ATOM 2298 N N . ASN A 1 294 ? -3.341 -12.110 -23.114 1.00 75.69 294 ASN A N 1
ATOM 2299 C CA . ASN A 1 294 ? -4.598 -11.850 -23.812 1.00 75.69 294 ASN A CA 1
ATOM 2300 C C . ASN A 1 294 ? -5.052 -13.022 -24.696 1.00 75.69 294 ASN A C 1
ATOM 2302 O O . ASN A 1 294 ? -6.209 -13.053 -25.120 1.00 75.69 294 ASN A O 1
ATOM 2306 N N . GLU A 1 295 ? -4.159 -13.970 -24.987 1.00 80.56 295 GLU A N 1
ATOM 2307 C CA . GLU A 1 295 ? -4.409 -15.099 -25.892 1.00 80.56 295 GLU A CA 1
ATOM 2308 C C . GLU A 1 295 ? -4.412 -16.454 -25.169 1.00 80.56 295 GLU A C 1
ATOM 2310 O O . GLU A 1 295 ? -4.947 -17.437 -25.687 1.00 80.56 295 GLU A O 1
ATOM 2315 N N . THR A 1 296 ? -3.823 -16.517 -23.973 1.00 82.75 296 THR A N 1
ATOM 2316 C CA . THR A 1 296 ? -3.660 -17.752 -23.204 1.00 82.75 296 THR A CA 1
ATOM 2317 C C . THR A 1 296 ? -4.913 -18.151 -22.420 1.00 82.75 296 THR A C 1
ATOM 2319 O O . THR A 1 296 ? -5.720 -17.325 -22.000 1.00 82.75 296 THR A O 1
ATOM 2322 N N . ALA A 1 297 ? -5.053 -19.458 -22.180 1.00 85.31 297 ALA A N 1
ATOM 2323 C CA . ALA A 1 297 ? -6.017 -20.022 -21.232 1.00 85.31 297 ALA A CA 1
ATOM 2324 C C . ALA A 1 297 ? -5.399 -20.280 -19.842 1.00 85.31 297 ALA A C 1
ATOM 2326 O O . ALA A 1 297 ? -6.065 -20.834 -18.965 1.00 85.31 297 ALA A O 1
ATOM 2327 N N . LEU A 1 298 ? -4.116 -19.951 -19.651 1.00 86.44 298 LEU A N 1
ATOM 2328 C CA . LEU A 1 298 ? -3.433 -20.092 -18.370 1.00 86.44 298 LEU A CA 1
ATOM 2329 C C . LEU A 1 298 ? -3.981 -19.084 -17.355 1.00 86.44 298 LEU A C 1
ATOM 2331 O O . LEU A 1 298 ? -4.220 -17.923 -17.677 1.00 86.44 298 LEU A O 1
ATOM 2335 N N . VAL A 1 299 ? -4.135 -19.535 -16.111 1.00 85.06 299 VAL A N 1
ATOM 2336 C CA . VAL A 1 299 ? -4.566 -18.699 -14.987 1.00 85.06 299 VAL A CA 1
ATOM 2337 C C . VAL A 1 299 ? -3.432 -18.633 -13.978 1.00 85.06 299 VAL A C 1
ATOM 2339 O O . VAL A 1 299 ? -2.911 -19.666 -13.554 1.00 85.06 299 VAL A O 1
ATOM 2342 N N . TRP A 1 300 ? -3.038 -17.413 -13.626 1.00 88.12 300 TRP A N 1
ATOM 2343 C CA . TRP A 1 300 ? -2.027 -17.159 -12.611 1.00 88.12 300 TRP A CA 1
ATOM 2344 C C . TRP A 1 300 ? -2.634 -17.228 -11.206 1.00 88.12 300 TRP A C 1
ATOM 2346 O O . TRP A 1 300 ? -3.721 -16.702 -10.971 1.00 88.12 300 TRP A O 1
ATOM 2356 N N . PHE A 1 301 ? -1.900 -17.831 -10.272 1.00 81.56 301 PHE A N 1
ATOM 2357 C CA . PHE A 1 301 ? -2.221 -17.848 -8.846 1.00 81.56 301 PHE A CA 1
ATOM 2358 C C . PHE A 1 301 ? -0.959 -17.557 -8.026 1.00 81.56 301 PHE A C 1
ATOM 2360 O O . PHE A 1 301 ? 0.127 -17.925 -8.473 1.00 81.56 301 PHE A O 1
ATOM 2367 N N . PRO A 1 302 ? -1.075 -16.957 -6.826 1.00 79.81 302 PRO A N 1
ATOM 2368 C CA . PRO A 1 302 ? 0.062 -16.743 -5.936 1.00 79.81 302 PRO A CA 1
ATOM 2369 C C . PRO A 1 302 ? 0.799 -18.046 -5.605 1.00 79.81 302 PRO A C 1
ATOM 2371 O O . PRO A 1 302 ? 0.187 -19.017 -5.155 1.00 79.81 302 PRO A O 1
ATOM 2374 N N . PHE A 1 303 ? 2.124 -18.053 -5.755 1.00 81.19 303 PHE A N 1
ATOM 2375 C CA . PHE A 1 303 ? 2.971 -19.192 -5.391 1.00 81.19 303 PHE A CA 1
ATOM 2376 C C . PHE A 1 303 ? 4.329 -18.730 -4.856 1.00 81.19 303 PHE A C 1
ATOM 2378 O O . PHE A 1 303 ? 4.638 -17.541 -4.825 1.00 81.19 303 PHE A O 1
ATOM 2385 N N . ARG A 1 304 ? 5.149 -19.681 -4.396 1.00 75.25 304 ARG A N 1
ATOM 2386 C CA . ARG A 1 304 ? 6.365 -19.400 -3.616 1.00 75.25 304 ARG A CA 1
ATOM 2387 C C . ARG A 1 304 ? 7.342 -18.435 -4.296 1.00 75.25 304 ARG A C 1
ATOM 2389 O O . ARG A 1 304 ? 7.913 -17.601 -3.601 1.00 75.25 304 ARG A O 1
ATOM 2396 N N . ASP A 1 305 ? 7.530 -18.555 -5.608 1.00 80.50 305 ASP A N 1
ATOM 2397 C CA . ASP A 1 305 ? 8.533 -17.766 -6.337 1.00 80.50 305 ASP A CA 1
ATOM 2398 C C . ASP A 1 305 ? 7.950 -16.471 -6.930 1.00 80.50 305 ASP A C 1
ATOM 2400 O O . ASP A 1 305 ? 8.697 -15.580 -7.330 1.00 80.50 305 ASP A O 1
ATOM 2404 N N . GLN A 1 306 ? 6.621 -16.331 -6.951 1.00 86.81 306 GLN A N 1
ATOM 2405 C CA . GLN A 1 306 ? 5.932 -15.098 -7.317 1.00 86.81 306 GLN A CA 1
ATOM 2406 C C . GLN A 1 306 ? 4.632 -14.975 -6.515 1.00 86.81 306 GLN A C 1
ATOM 2408 O O . GLN A 1 306 ? 3.588 -15.523 -6.866 1.00 86.81 306 GLN A O 1
ATOM 2413 N N . LEU A 1 307 ? 4.721 -14.238 -5.407 1.00 85.25 307 LEU A N 1
ATOM 2414 C CA . LEU A 1 307 ? 3.650 -14.126 -4.410 1.00 85.25 307 LEU A CA 1
ATOM 2415 C C . LEU A 1 307 ? 2.532 -13.168 -4.844 1.00 85.25 307 LEU A C 1
ATOM 2417 O O . LEU A 1 307 ? 1.421 -13.248 -4.333 1.00 85.25 307 LEU A O 1
ATOM 2421 N N . TYR A 1 308 ? 2.814 -12.280 -5.797 1.00 90.12 308 TYR A N 1
ATOM 2422 C CA . TYR A 1 308 ? 1.861 -11.314 -6.334 1.00 90.12 308 TYR A CA 1
ATOM 2423 C C . TYR A 1 308 ? 2.024 -11.177 -7.837 1.00 90.12 308 TYR A C 1
ATOM 2425 O O . TYR A 1 308 ? 3.134 -11.280 -8.367 1.00 90.12 308 TYR A O 1
ATOM 2433 N N . HIS A 1 309 ? 0.921 -10.863 -8.507 1.00 92.12 309 HIS A N 1
ATOM 2434 C CA . HIS A 1 309 ? 0.947 -10.532 -9.916 1.00 92.12 309 HIS A CA 1
ATOM 2435 C C . HIS A 1 309 ? 1.653 -9.179 -10.103 1.00 92.12 309 HIS A C 1
ATOM 2437 O O . HIS A 1 309 ? 1.372 -8.247 -9.349 1.00 92.12 309 HIS A O 1
ATOM 2443 N N . PRO A 1 310 ? 2.563 -9.009 -11.071 1.00 92.38 310 PRO A N 1
ATOM 2444 C CA . PRO A 1 310 ? 3.193 -7.715 -11.288 1.00 92.38 310 PRO A CA 1
ATOM 2445 C C . PRO A 1 310 ? 2.203 -6.728 -11.918 1.00 92.38 310 PRO A C 1
ATOM 2447 O O . PRO A 1 310 ? 1.437 -7.091 -12.815 1.00 92.38 310 PRO A O 1
ATOM 2450 N N . ILE A 1 311 ? 2.234 -5.475 -11.468 1.00 92.69 311 ILE A N 1
ATOM 2451 C CA . ILE A 1 311 ? 1.702 -4.362 -12.256 1.00 92.69 311 ILE A CA 1
ATOM 2452 C C . ILE A 1 311 ? 2.726 -3.971 -13.324 1.00 92.69 311 ILE A C 1
ATOM 2454 O O . ILE A 1 311 ? 3.934 -4.112 -13.107 1.00 92.69 311 ILE A O 1
ATOM 2458 N N . TYR A 1 312 ? 2.265 -3.455 -14.455 1.00 91.00 312 TYR A N 1
ATOM 2459 C CA . TYR A 1 312 ? 3.153 -3.003 -15.517 1.00 91.00 312 TYR A CA 1
ATOM 2460 C C . TYR A 1 312 ? 2.600 -1.801 -16.270 1.00 91.00 312 TYR A C 1
ATOM 2462 O O . TYR A 1 312 ? 1.390 -1.589 -16.316 1.00 91.00 312 TYR A O 1
ATOM 2470 N N . ASP A 1 313 ? 3.511 -1.036 -16.863 1.00 88.50 313 ASP A N 1
ATOM 2471 C CA . ASP A 1 313 ? 3.180 -0.027 -17.862 1.00 88.50 313 ASP A CA 1
ATOM 2472 C C . ASP A 1 313 ? 2.987 -0.720 -19.223 1.00 88.50 313 ASP A C 1
ATOM 2474 O O . ASP A 1 313 ? 3.948 -1.336 -19.705 1.00 88.50 313 ASP A O 1
ATOM 2478 N N . PRO A 1 314 ? 1.781 -0.676 -19.821 1.00 83.00 314 PRO A N 1
ATOM 2479 C CA . PRO A 1 314 ? 1.512 -1.315 -21.105 1.00 83.00 314 PRO A CA 1
ATOM 2480 C C . PRO A 1 314 ? 2.323 -0.719 -22.267 1.00 83.00 314 PRO A C 1
ATOM 2482 O O . PRO A 1 314 ? 2.625 -1.447 -23.211 1.00 83.00 314 PRO A O 1
ATOM 2485 N N . ASP A 1 315 ? 2.756 0.542 -22.189 1.00 78.88 315 ASP A N 1
ATOM 2486 C CA . ASP A 1 315 ? 3.521 1.182 -23.265 1.00 78.88 315 ASP A CA 1
ATOM 2487 C C . ASP A 1 315 ? 4.977 0.695 -23.268 1.00 78.88 315 ASP A C 1
ATOM 2489 O O . ASP A 1 315 ? 5.566 0.446 -24.321 1.00 78.88 315 ASP A O 1
ATOM 2493 N N . ALA A 1 316 ? 5.549 0.489 -22.079 1.00 82.12 316 ALA A N 1
ATOM 2494 C CA . ALA A 1 316 ? 6.928 0.036 -21.917 1.00 82.12 316 ALA A CA 1
ATOM 2495 C C . ALA A 1 316 ? 7.074 -1.498 -21.887 1.00 82.12 316 ALA A C 1
ATOM 2497 O O . ALA A 1 316 ? 8.118 -2.032 -22.280 1.00 82.12 316 ALA A O 1
ATOM 2498 N N . HIS A 1 317 ? 6.047 -2.225 -21.435 1.00 87.50 317 HIS A N 1
ATOM 2499 C CA . HIS A 1 317 ? 6.145 -3.652 -21.133 1.00 87.50 317 HIS A CA 1
ATOM 2500 C C . HIS A 1 317 ? 5.023 -4.485 -21.766 1.00 87.50 317 HIS A C 1
ATOM 2502 O O . HIS A 1 317 ? 3.879 -4.065 -21.910 1.00 87.50 317 HIS A O 1
ATOM 2508 N N . GLN A 1 318 ? 5.345 -5.739 -22.076 1.00 85.75 318 GLN A N 1
ATOM 2509 C CA . GLN A 1 318 ? 4.387 -6.783 -22.421 1.00 85.75 318 GLN A CA 1
ATOM 2510 C C . GLN A 1 318 ? 4.451 -7.908 -21.387 1.00 85.75 318 GLN A C 1
ATOM 2512 O O . GLN A 1 318 ? 5.532 -8.313 -20.944 1.00 85.75 318 GLN A O 1
ATOM 2517 N N . LEU A 1 319 ? 3.277 -8.406 -21.008 1.00 87.50 319 LEU A N 1
ATOM 2518 C CA . LEU A 1 319 ? 3.108 -9.433 -19.993 1.00 87.50 319 LEU A CA 1
ATOM 2519 C C . LEU A 1 319 ? 2.839 -10.800 -20.631 1.00 87.50 319 LEU A C 1
ATOM 2521 O O . LEU A 1 319 ? 1.938 -10.948 -21.456 1.00 87.50 319 LEU A O 1
ATOM 2525 N N . PHE A 1 320 ? 3.593 -11.802 -20.187 1.00 89.50 320 PHE A N 1
ATOM 2526 C CA . PHE A 1 320 ? 3.483 -13.185 -20.637 1.00 89.50 320 PHE A CA 1
ATOM 2527 C C . PHE A 1 320 ? 3.283 -14.136 -19.463 1.00 89.50 320 PHE A C 1
ATOM 2529 O O . PHE A 1 320 ? 3.810 -13.906 -18.374 1.00 89.50 320 PHE A O 1
ATOM 2536 N N . TYR A 1 321 ? 2.598 -15.247 -19.711 1.00 93.31 321 TYR A N 1
ATOM 2537 C CA . TYR A 1 321 ? 2.494 -16.373 -18.795 1.00 93.31 321 TYR A CA 1
ATOM 2538 C C . TYR A 1 321 ? 3.368 -17.533 -19.253 1.00 93.31 321 TYR A C 1
ATOM 2540 O O . TYR A 1 321 ? 3.405 -17.885 -20.430 1.00 93.31 321 TYR A O 1
ATOM 2548 N N . GLN A 1 322 ? 4.080 -18.133 -18.302 1.00 93.12 322 GLN A N 1
ATOM 2549 C CA . GLN A 1 322 ? 4.878 -19.329 -18.520 1.00 93.12 322 GLN A CA 1
ATOM 2550 C C . GLN A 1 322 ? 4.446 -20.414 -17.547 1.00 93.12 322 GLN A C 1
ATOM 2552 O O . GLN A 1 322 ? 4.548 -20.248 -16.334 1.00 93.12 322 GLN A O 1
ATOM 2557 N N . LYS A 1 323 ? 4.002 -21.555 -18.069 1.00 92.31 323 LYS A N 1
ATOM 2558 C CA . LYS A 1 323 ? 3.733 -22.721 -17.229 1.00 92.31 323 LYS A CA 1
ATOM 2559 C C . LYS A 1 323 ? 5.050 -23.368 -16.801 1.00 92.31 323 LYS A C 1
ATOM 2561 O O . LYS A 1 323 ? 5.778 -23.892 -17.642 1.00 92.31 323 LYS A O 1
ATOM 2566 N N . LEU A 1 324 ? 5.343 -23.358 -15.510 1.00 90.69 324 LEU A N 1
ATOM 2567 C CA . LEU A 1 324 ? 6.519 -23.999 -14.934 1.00 90.69 324 LEU A CA 1
ATOM 2568 C C . LEU A 1 324 ? 6.363 -25.523 -14.919 1.00 90.69 324 LEU A C 1
ATOM 2570 O O . LEU A 1 324 ? 5.252 -26.063 -14.945 1.00 90.69 324 LEU A O 1
ATOM 2574 N N . ALA A 1 325 ? 7.485 -26.236 -14.813 1.00 85.19 325 ALA A N 1
ATOM 2575 C CA . ALA A 1 325 ? 7.505 -27.694 -14.674 1.00 85.19 325 ALA A CA 1
ATOM 2576 C C . ALA A 1 325 ? 6.628 -28.226 -13.519 1.00 85.19 325 ALA A C 1
ATOM 2578 O O . ALA A 1 325 ? 6.093 -29.332 -13.611 1.00 85.19 325 ALA A O 1
ATOM 2579 N N . GLY A 1 326 ? 6.471 -27.438 -12.448 1.00 82.31 326 GLY A N 1
ATOM 2580 C CA . GLY A 1 326 ? 5.620 -27.751 -11.293 1.00 82.31 326 GLY A CA 1
ATOM 2581 C C . GLY A 1 326 ? 4.115 -27.609 -11.546 1.00 82.31 326 GLY A C 1
ATOM 2582 O O . GLY A 1 326 ? 3.322 -28.072 -10.733 1.00 82.31 326 GLY A O 1
ATOM 2583 N N . GLY A 1 327 ? 3.714 -27.023 -12.678 1.00 85.75 327 GLY A N 1
ATOM 2584 C CA . GLY A 1 327 ? 2.321 -26.722 -13.012 1.00 85.75 327 GLY A CA 1
ATOM 2585 C C . GLY A 1 327 ? 1.899 -25.286 -12.698 1.00 85.75 327 GLY A C 1
ATOM 2586 O O . GLY A 1 327 ? 0.912 -24.840 -13.282 1.00 85.75 327 GLY A O 1
ATOM 2587 N N . ASP A 1 328 ? 2.662 -24.578 -11.861 1.00 88.94 328 ASP A N 1
ATOM 2588 C CA . ASP A 1 328 ? 2.465 -23.160 -11.544 1.00 88.94 328 ASP A CA 1
ATOM 2589 C C . ASP A 1 328 ? 2.645 -22.276 -12.783 1.00 88.94 328 ASP A C 1
ATOM 2591 O O . ASP A 1 328 ? 3.345 -22.636 -13.734 1.00 88.94 328 ASP A O 1
ATOM 2595 N N . VAL A 1 329 ? 2.014 -21.105 -12.778 1.00 90.31 329 VAL A N 1
ATOM 2596 C CA . VAL A 1 329 ? 2.080 -20.143 -13.881 1.00 90.31 329 VAL A CA 1
ATOM 2597 C C . VAL A 1 329 ? 2.863 -18.925 -13.416 1.00 90.31 329 VAL A C 1
ATOM 2599 O O . VAL A 1 329 ? 2.458 -18.256 -12.475 1.00 90.31 329 VAL A O 1
ATOM 2602 N N . LEU A 1 330 ? 3.976 -18.631 -14.083 1.00 92.19 330 LEU A N 1
ATOM 2603 C CA . LEU A 1 330 ? 4.816 -17.466 -13.820 1.00 92.19 330 LEU A CA 1
ATOM 2604 C C . LEU A 1 330 ? 4.411 -16.305 -14.734 1.00 92.19 330 LEU A C 1
ATOM 2606 O O . LEU A 1 330 ? 4.361 -16.463 -15.954 1.00 92.19 330 LEU A O 1
ATOM 2610 N N . ALA A 1 331 ? 4.179 -15.133 -14.149 1.00 92.25 331 ALA A N 1
ATOM 2611 C CA . ALA A 1 331 ? 3.975 -13.880 -14.860 1.00 92.25 331 ALA A CA 1
ATOM 2612 C C . ALA A 1 331 ? 5.327 -13.213 -15.161 1.00 92.25 331 ALA A C 1
ATOM 2614 O O . ALA A 1 331 ? 6.074 -12.855 -14.249 1.00 92.25 331 ALA A O 1
ATOM 2615 N N . VAL A 1 332 ? 5.647 -13.042 -16.442 1.00 90.62 332 VAL A N 1
ATOM 2616 C CA . VAL A 1 332 ? 6.931 -12.520 -16.924 1.00 90.62 332 VAL A CA 1
ATOM 2617 C C . VAL A 1 332 ? 6.706 -11.219 -17.681 1.00 90.62 332 VAL A C 1
ATOM 2619 O O . VAL A 1 332 ? 6.004 -11.195 -18.692 1.00 90.62 332 VAL A O 1
ATOM 2622 N N . LEU A 1 333 ? 7.347 -10.146 -17.217 1.00 90.12 333 LEU A N 1
ATOM 2623 C CA . LEU A 1 333 ? 7.396 -8.873 -17.930 1.00 90.12 333 LEU A CA 1
ATOM 2624 C C . LEU A 1 333 ? 8.576 -8.848 -18.899 1.00 90.12 333 LEU A C 1
ATOM 2626 O O . LEU A 1 333 ? 9.693 -9.241 -18.554 1.00 90.12 333 LEU A O 1
ATOM 2630 N N . ARG A 1 334 ? 8.333 -8.365 -20.115 1.00 87.88 334 ARG A N 1
ATOM 2631 C CA . ARG A 1 334 ? 9.368 -8.078 -21.110 1.00 87.88 334 ARG A CA 1
ATOM 2632 C C . ARG A 1 334 ? 9.223 -6.653 -21.607 1.00 87.88 334 ARG A C 1
ATOM 2634 O O . ARG A 1 334 ? 8.106 -6.209 -21.846 1.00 87.88 334 ARG A O 1
ATOM 2641 N N . ASN A 1 335 ? 10.344 -5.973 -21.815 1.00 86.12 335 ASN A N 1
ATOM 2642 C CA . ASN A 1 335 ? 10.338 -4.674 -22.480 1.00 86.12 335 ASN A CA 1
ATOM 2643 C C . ASN A 1 335 ? 9.845 -4.846 -23.914 1.00 86.12 335 ASN A C 1
ATOM 2645 O O . ASN A 1 335 ? 10.233 -5.805 -24.594 1.00 86.12 335 ASN A O 1
ATOM 2649 N N . ARG A 1 336 ? 9.015 -3.916 -24.373 1.00 78.62 336 ARG A N 1
ATOM 2650 C CA . ARG A 1 336 ? 8.648 -3.853 -25.785 1.00 78.62 336 ARG A CA 1
ATOM 2651 C C . ARG A 1 336 ? 9.857 -3.439 -26.625 1.00 78.62 336 ARG A C 1
ATOM 2653 O O . ARG A 1 336 ? 10.667 -2.615 -26.206 1.00 78.62 336 ARG A O 1
ATOM 2660 N N . GLY A 1 337 ? 10.001 -4.059 -27.795 1.00 66.69 337 GLY A N 1
ATOM 2661 C CA . GLY A 1 337 ? 10.832 -3.515 -28.874 1.00 66.69 337 GLY A CA 1
ATOM 2662 C C . GLY A 1 337 ? 10.049 -2.464 -29.670 1.00 66.69 337 GLY A C 1
ATOM 2663 O O . GLY A 1 337 ? 8.850 -2.329 -29.451 1.00 66.69 337 GLY A O 1
ATOM 2664 N N . ASP A 1 338 ? 10.698 -1.775 -30.616 1.00 53.41 338 ASP A N 1
ATOM 2665 C CA . ASP A 1 338 ? 10.127 -0.721 -31.494 1.00 53.41 338 ASP A CA 1
ATOM 2666 C C . ASP A 1 338 ? 8.954 -1.173 -32.414 1.00 53.41 338 ASP A C 1
ATOM 2668 O O . ASP A 1 338 ? 8.614 -0.496 -33.386 1.00 53.41 338 ASP A O 1
ATOM 2672 N N . ASP A 1 339 ? 8.321 -2.318 -32.157 1.00 49.84 339 ASP A N 1
ATOM 2673 C CA . ASP A 1 339 ? 7.288 -2.895 -33.013 1.00 49.84 339 ASP A CA 1
ATOM 2674 C C . ASP A 1 339 ? 5.870 -2.519 -32.551 1.00 49.84 339 ASP A C 1
ATOM 2676 O O . ASP A 1 339 ? 5.423 -2.936 -31.489 1.00 49.84 339 ASP A O 1
ATOM 2680 N N . MET A 1 340 ? 5.190 -1.767 -33.431 1.00 50.91 340 MET A N 1
ATOM 2681 C CA . MET A 1 340 ? 3.756 -1.429 -33.549 1.00 50.91 340 MET A CA 1
ATOM 2682 C C . MET A 1 340 ? 2.886 -1.285 -32.281 1.00 50.91 340 MET A C 1
ATOM 2684 O O . MET A 1 340 ? 2.750 -2.196 -31.473 1.00 50.91 340 MET A O 1
ATOM 2688 N N . ASP A 1 341 ? 2.127 -0.178 -32.251 1.00 54.59 341 ASP A N 1
ATOM 2689 C CA . ASP A 1 341 ? 1.056 0.19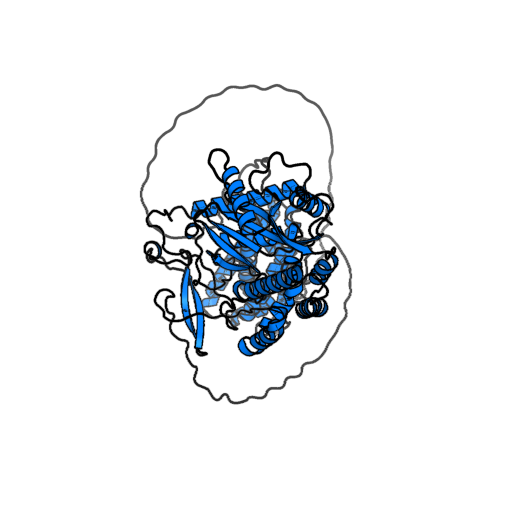3 -31.304 1.00 54.59 341 ASP A CA 1
ATOM 2690 C C . ASP A 1 341 ? -0.127 -0.806 -31.242 1.00 54.59 341 ASP A C 1
ATOM 2692 O O . ASP A 1 341 ? -1.280 -0.475 -31.533 1.00 54.59 341 ASP A O 1
ATOM 2696 N N . TYR A 1 342 ? 0.106 -2.054 -30.839 1.00 50.09 342 TYR A N 1
ATOM 2697 C CA . TYR A 1 342 ? -0.980 -3.010 -30.599 1.00 50.09 342 TYR A CA 1
ATOM 2698 C C . TYR A 1 342 ? -1.909 -2.546 -29.461 1.00 50.09 342 TYR A C 1
ATOM 2700 O O . TYR A 1 342 ? -3.096 -2.874 -29.475 1.00 50.09 342 TYR A O 1
ATOM 2708 N N . ASP A 1 343 ? -1.429 -1.696 -28.544 1.00 49.88 343 ASP A N 1
ATOM 2709 C CA . ASP A 1 343 ? -2.256 -1.115 -27.479 1.00 49.88 343 ASP A CA 1
ATOM 2710 C C . ASP A 1 343 ? -3.258 -0.068 -27.959 1.00 49.88 343 ASP A C 1
ATOM 2712 O O . ASP A 1 343 ? -4.347 0.013 -27.390 1.00 49.88 343 ASP A O 1
ATOM 2716 N N . ARG A 1 344 ? -2.990 0.636 -29.071 1.00 50.97 344 ARG A N 1
ATOM 2717 C CA . ARG A 1 344 ? -4.010 1.484 -29.723 1.00 50.97 344 ARG A CA 1
ATOM 2718 C C . ARG A 1 344 ? -5.196 0.668 -30.250 1.00 50.97 344 ARG A C 1
ATOM 2720 O O . ARG A 1 344 ? -6.249 1.226 -30.557 1.00 50.97 344 ARG A O 1
ATOM 2727 N N . HIS A 1 345 ? -5.048 -0.654 -30.342 1.00 52.50 345 HIS A N 1
ATOM 2728 C CA . HIS A 1 345 ? -6.088 -1.593 -30.759 1.00 52.50 345 HIS A CA 1
ATOM 2729 C C . HIS A 1 345 ? -6.522 -2.557 -29.647 1.00 52.50 345 HIS A C 1
ATOM 2731 O O . HIS A 1 345 ? -7.373 -3.423 -29.882 1.00 52.50 345 HIS A O 1
ATOM 2737 N N . ARG A 1 346 ? -5.983 -2.415 -28.429 1.00 61.31 346 ARG A N 1
ATOM 2738 C CA . ARG A 1 346 ? -6.351 -3.259 -27.295 1.00 61.31 346 ARG A CA 1
ATOM 2739 C C . ARG A 1 346 ? -7.781 -2.931 -26.873 1.00 61.31 346 ARG A C 1
ATOM 2741 O O . ARG A 1 346 ? -8.121 -1.812 -26.514 1.00 61.31 346 ARG A O 1
ATOM 2748 N N . THR A 1 347 ? -8.650 -3.936 -26.933 1.00 56.03 347 THR A N 1
ATOM 2749 C CA . THR A 1 347 ? -10.086 -3.778 -26.637 1.00 56.03 347 THR A CA 1
ATOM 2750 C C . THR A 1 347 ? -10.434 -4.045 -25.174 1.00 56.03 347 THR A C 1
ATOM 2752 O O . THR A 1 347 ? -11.574 -3.816 -24.767 1.00 56.03 347 THR A O 1
ATOM 2755 N N . LYS A 1 348 ? -9.477 -4.551 -24.383 1.00 67.12 348 LYS A N 1
ATOM 2756 C CA . LYS A 1 348 ? -9.681 -4.968 -22.993 1.00 67.12 348 LYS A CA 1
ATOM 2757 C C . LYS A 1 348 ? -8.488 -4.598 -22.115 1.00 67.12 348 LYS A C 1
ATOM 2759 O O . LYS A 1 348 ? -7.360 -5.002 -22.387 1.00 67.12 348 LYS A O 1
ATOM 2764 N N . SER A 1 349 ? -8.784 -3.871 -21.052 1.00 80.56 349 SER A N 1
ATOM 2765 C CA . SER A 1 349 ? -7.893 -3.458 -19.969 1.00 80.56 349 SER A CA 1
ATOM 2766 C C . SER A 1 349 ? -8.447 -3.989 -18.646 1.00 80.56 349 SER A C 1
ATOM 2768 O O . SER A 1 349 ? -9.632 -4.338 -18.574 1.00 80.56 349 SER A O 1
ATOM 2770 N N . VAL A 1 350 ? -7.630 -4.006 -17.590 1.00 83.88 350 VAL A N 1
ATOM 2771 C CA . VAL A 1 350 ? -8.118 -4.246 -16.222 1.00 83.88 350 VAL A CA 1
ATOM 2772 C C . VAL A 1 350 ? -9.265 -3.300 -15.838 1.00 83.88 350 VAL A C 1
ATOM 2774 O O . VAL A 1 350 ? -10.173 -3.689 -15.107 1.00 83.88 350 VAL A O 1
ATOM 2777 N N . PHE A 1 351 ? -9.288 -2.087 -16.397 1.00 86.12 351 PHE A N 1
ATOM 2778 C CA . PHE A 1 351 ? -10.325 -1.086 -16.148 1.00 86.12 351 PHE A CA 1
ATOM 2779 C C . PHE A 1 351 ? -11.582 -1.259 -17.014 1.00 86.12 351 PHE A C 1
ATOM 2781 O O . PHE A 1 351 ? -12.593 -0.592 -16.774 1.00 86.12 351 PHE A O 1
ATOM 2788 N N . GLY A 1 352 ? -11.568 -2.181 -17.980 1.00 82.75 352 GLY A N 1
ATOM 2789 C CA . GLY A 1 352 ? -12.657 -2.417 -18.926 1.00 82.75 352 GLY A CA 1
ATOM 2790 C C . GLY A 1 352 ? -12.311 -1.997 -20.362 1.00 82.75 352 GLY A C 1
ATOM 2791 O O . GLY A 1 352 ? -11.138 -2.000 -20.740 1.00 82.75 352 GLY A O 1
ATOM 2792 N N . PRO A 1 353 ? -13.315 -1.725 -21.215 1.00 79.25 353 PRO A N 1
ATOM 2793 C CA . PRO A 1 353 ? -13.080 -1.332 -22.601 1.00 79.25 353 PRO A CA 1
ATOM 2794 C C . PRO A 1 353 ? -12.566 0.109 -22.694 1.00 79.25 353 PRO A C 1
ATOM 2796 O O . PRO A 1 353 ? -13.152 1.013 -22.101 1.00 79.25 353 PRO A O 1
ATOM 2799 N N . ILE A 1 354 ? -11.524 0.321 -23.501 1.00 73.00 354 ILE A N 1
ATOM 2800 C CA . ILE A 1 354 ? -10.948 1.650 -23.744 1.00 73.00 354 ILE A CA 1
ATOM 2801 C C . ILE A 1 354 ? -11.931 2.478 -24.593 1.00 73.00 354 ILE A C 1
ATOM 2803 O O . ILE A 1 354 ? -12.310 2.037 -25.685 1.00 73.00 354 ILE A O 1
ATOM 2807 N N . PRO A 1 355 ? -12.370 3.667 -24.136 1.00 69.94 355 PRO A N 1
ATOM 2808 C CA . PRO A 1 355 ? -13.249 4.522 -24.925 1.00 69.94 355 PRO A CA 1
ATOM 2809 C C . PRO A 1 355 ? -12.562 4.979 -26.228 1.00 69.94 355 PRO A C 1
ATOM 2811 O O . PRO A 1 355 ? -11.458 5.512 -26.163 1.00 69.94 355 PRO A O 1
ATOM 2814 N N . PRO A 1 356 ? -13.212 4.882 -27.406 1.00 65.25 356 PRO A N 1
ATOM 2815 C CA . PRO A 1 356 ? -12.602 5.272 -28.687 1.00 65.25 356 PRO A CA 1
ATOM 2816 C C . PRO A 1 356 ? -12.229 6.756 -28.803 1.00 65.25 356 PRO A C 1
ATOM 2818 O O . PRO A 1 356 ? -11.492 7.136 -29.705 1.00 65.25 356 PRO A O 1
ATOM 2821 N N . ALA A 1 357 ? -12.807 7.600 -27.946 1.00 66.12 357 ALA A N 1
ATOM 2822 C CA . ALA A 1 357 ? -12.591 9.044 -27.923 1.00 66.12 357 ALA A CA 1
ATOM 2823 C C . ALA A 1 357 ? -11.498 9.476 -26.931 1.00 66.12 357 ALA A C 1
ATOM 2825 O O . ALA A 1 357 ? -11.276 10.674 -26.778 1.00 66.12 357 ALA A O 1
ATOM 2826 N N . LEU A 1 358 ? -10.879 8.529 -26.219 1.00 69.44 358 LEU A N 1
ATOM 2827 C CA . LEU A 1 358 ? -9.839 8.836 -25.250 1.00 69.44 358 LEU A CA 1
ATOM 2828 C C . LEU A 1 358 ? -8.522 9.094 -25.987 1.00 69.44 358 LEU A C 1
ATOM 2830 O O . LEU A 1 358 ? -8.024 8.220 -26.697 1.00 69.44 358 LEU A O 1
ATOM 2834 N N . ASP A 1 359 ? -7.983 10.296 -25.818 1.00 68.56 359 ASP A N 1
ATOM 2835 C CA . ASP A 1 359 ? -6.678 10.657 -26.354 1.00 68.56 359 ASP A CA 1
ATOM 2836 C C . ASP A 1 359 ? -5.587 10.147 -25.407 1.00 68.56 359 ASP A C 1
ATOM 2838 O O . ASP A 1 359 ? -5.365 10.701 -24.332 1.00 68.56 359 ASP A O 1
ATOM 2842 N N . LEU A 1 360 ? -4.945 9.041 -25.783 1.00 69.06 360 LEU A N 1
ATOM 2843 C CA . LEU A 1 360 ? -3.846 8.453 -25.016 1.00 69.06 360 LEU A CA 1
ATOM 2844 C C . LEU A 1 360 ? -2.498 9.129 -25.312 1.00 69.06 360 LEU A C 1
ATOM 2846 O O . LEU A 1 360 ? -1.520 8.823 -24.631 1.00 69.06 360 LEU A O 1
ATOM 2850 N N . ASP A 1 361 ? -2.434 10.056 -26.276 1.00 66.19 361 ASP A N 1
ATOM 2851 C CA . ASP A 1 361 ? -1.183 10.708 -26.672 1.00 66.19 361 ASP A CA 1
ATOM 2852 C C . ASP A 1 361 ? -0.711 11.750 -25.628 1.00 66.19 361 ASP A C 1
ATOM 2854 O O . ASP A 1 361 ? 0.439 12.185 -25.673 1.00 66.19 361 ASP A O 1
ATOM 2858 N N . ASP A 1 362 ? -1.551 12.122 -24.647 1.00 70.81 362 ASP A N 1
ATOM 2859 C CA . ASP A 1 362 ? -1.234 13.120 -23.604 1.00 70.81 362 ASP A CA 1
ATOM 2860 C C . ASP A 1 362 ? -0.774 12.512 -22.258 1.00 70.81 362 ASP A C 1
ATOM 2862 O O . ASP A 1 362 ? -0.692 13.210 -21.242 1.00 70.81 362 ASP A O 1
ATOM 2866 N N . ARG A 1 363 ? -0.449 11.209 -22.219 1.00 75.50 363 ARG A N 1
ATOM 2867 C CA . ARG A 1 363 ? -0.037 10.496 -20.989 1.00 75.50 363 ARG A CA 1
ATOM 2868 C C . ARG A 1 363 ? 1.200 11.091 -20.309 1.00 75.50 363 ARG A C 1
ATOM 2870 O O . ARG A 1 363 ? 1.238 11.150 -19.082 1.00 75.50 363 ARG A O 1
ATOM 2877 N N . GLU A 1 364 ? 2.177 11.597 -21.065 1.00 78.69 364 GLU A N 1
ATOM 2878 C CA . GLU A 1 364 ? 3.342 12.294 -20.487 1.00 78.69 364 GLU A CA 1
ATOM 2879 C C . GLU A 1 364 ? 2.920 13.549 -19.710 1.00 78.69 364 GLU A C 1
ATOM 2881 O O . GLU A 1 364 ? 3.368 13.769 -18.584 1.00 78.69 364 GLU A O 1
ATOM 2886 N N . ARG A 1 365 ? 1.979 14.338 -20.245 1.00 82.31 365 ARG A N 1
ATOM 2887 C CA . ARG A 1 365 ? 1.458 15.512 -19.530 1.00 82.31 365 ARG A CA 1
ATOM 2888 C C . ARG A 1 365 ? 0.645 15.128 -18.303 1.00 82.31 365 ARG A C 1
ATOM 2890 O O . ARG A 1 365 ? 0.639 15.871 -17.321 1.00 82.31 365 ARG A O 1
ATOM 2897 N N . VAL A 1 366 ? -0.054 13.993 -18.344 1.00 84.06 366 VAL A N 1
ATOM 2898 C CA . VAL A 1 366 ? -0.734 13.441 -17.166 1.00 84.06 366 VAL A CA 1
ATOM 2899 C C . VAL A 1 366 ? 0.290 13.061 -16.100 1.00 84.06 366 VAL A C 1
ATOM 2901 O O . VAL A 1 366 ? 0.135 13.469 -14.949 1.00 84.06 366 VAL A O 1
ATOM 2904 N N . ALA A 1 367 ? 1.361 12.358 -16.472 1.00 83.81 367 ALA A N 1
ATOM 2905 C CA . ALA A 1 367 ? 2.447 12.015 -15.561 1.00 83.81 367 ALA A CA 1
ATOM 2906 C C . ALA A 1 367 ? 3.070 13.268 -14.921 1.00 83.81 367 ALA A C 1
ATOM 2908 O O . ALA A 1 367 ? 3.193 13.322 -13.695 1.00 83.81 367 ALA A O 1
ATOM 2909 N N . ASP A 1 368 ? 3.365 14.303 -15.712 1.00 84.94 368 ASP A N 1
ATOM 2910 C CA . ASP A 1 368 ? 3.882 15.586 -15.222 1.00 84.94 368 ASP A CA 1
ATOM 2911 C C . ASP A 1 368 ? 2.905 16.273 -14.257 1.00 84.94 368 ASP A C 1
ATOM 2913 O O . ASP A 1 368 ? 3.304 16.756 -13.195 1.00 84.94 368 ASP A O 1
ATOM 2917 N N . ARG A 1 369 ? 1.604 16.282 -14.578 1.00 84.12 369 ARG A N 1
ATOM 2918 C CA . ARG A 1 369 ? 0.553 16.853 -13.718 1.00 84.12 369 ARG A CA 1
ATOM 2919 C C . ARG A 1 369 ? 0.453 16.121 -12.381 1.00 84.12 369 ARG A C 1
ATOM 2921 O O . ARG A 1 369 ? 0.304 16.766 -11.343 1.00 84.12 369 ARG A O 1
ATOM 2928 N N . LEU A 1 370 ? 0.534 14.792 -12.388 1.00 85.25 370 LEU A N 1
ATOM 2929 C CA . LEU A 1 370 ? 0.497 13.976 -11.173 1.00 85.25 370 LEU A CA 1
ATOM 2930 C C . LEU A 1 370 ? 1.763 14.171 -10.329 1.00 85.25 370 LEU A C 1
ATOM 2932 O O . LEU A 1 370 ? 1.665 14.327 -9.113 1.00 85.25 370 LEU A O 1
ATOM 2936 N N . GLN A 1 371 ? 2.942 14.231 -10.955 1.00 85.69 371 GLN A N 1
ATOM 2937 C CA . GLN A 1 371 ? 4.198 14.542 -10.264 1.00 85.69 371 GLN A CA 1
ATOM 2938 C C . GLN A 1 371 ? 4.181 15.941 -9.644 1.00 85.69 371 GLN A C 1
ATOM 2940 O O . GLN A 1 371 ? 4.613 16.120 -8.504 1.00 85.69 371 GLN A O 1
ATOM 2945 N N . GLN A 1 372 ? 3.653 16.926 -10.369 1.00 83.12 372 GLN A N 1
ATOM 2946 C CA . GLN A 1 372 ? 3.462 18.275 -9.854 1.00 83.12 372 GLN A CA 1
ATOM 2947 C C . GLN A 1 372 ? 2.481 18.276 -8.672 1.00 83.12 372 GLN A C 1
ATOM 2949 O O . GLN A 1 372 ? 2.787 18.881 -7.649 1.00 83.12 372 GLN A O 1
ATOM 2954 N N . GLY A 1 373 ? 1.376 17.527 -8.752 1.00 79.81 373 GLY A N 1
ATOM 2955 C CA . GLY A 1 373 ? 0.457 17.329 -7.627 1.00 79.81 373 GLY A CA 1
ATOM 2956 C C . GLY A 1 373 ? 1.154 16.747 -6.392 1.00 79.81 373 GLY A C 1
ATOM 2957 O O . GLY A 1 373 ? 1.040 17.301 -5.306 1.00 79.81 373 GLY A O 1
ATOM 2958 N N . LEU A 1 374 ? 1.966 15.695 -6.551 1.00 82.75 374 LEU A N 1
ATOM 2959 C CA . LEU A 1 374 ? 2.764 15.126 -5.453 1.00 82.75 374 LEU A CA 1
ATOM 2960 C C . LEU A 1 374 ? 3.737 16.141 -4.841 1.00 82.75 374 LEU A C 1
ATOM 2962 O O . LEU A 1 374 ? 3.941 16.174 -3.628 1.00 82.75 374 LEU A O 1
ATOM 2966 N N . LYS A 1 375 ? 4.368 16.969 -5.676 1.00 82.62 375 LYS A N 1
ATOM 2967 C CA . LYS A 1 375 ? 5.278 18.018 -5.213 1.00 82.62 375 LYS A CA 1
ATOM 2968 C C . LYS A 1 375 ? 4.540 19.070 -4.387 1.00 82.62 375 LYS A C 1
ATOM 2970 O O . LYS A 1 375 ? 5.057 19.482 -3.353 1.00 82.62 375 LYS A O 1
ATOM 2975 N N . GLU A 1 376 ? 3.356 19.477 -4.825 1.00 77.75 376 GLU A N 1
ATOM 2976 C CA . GLU A 1 376 ? 2.508 20.440 -4.118 1.00 77.75 376 GLU A CA 1
ATOM 2977 C C . GLU A 1 376 ? 2.068 19.906 -2.750 1.00 77.75 376 GLU A C 1
ATOM 2979 O O . GLU A 1 376 ? 2.233 20.611 -1.758 1.00 77.75 376 GLU A O 1
ATOM 2984 N N . ILE A 1 377 ? 1.630 18.642 -2.674 1.00 77.06 377 ILE A N 1
ATOM 2985 C CA . ILE A 1 377 ? 1.294 17.958 -1.409 1.00 77.06 377 ILE A CA 1
ATOM 2986 C C . ILE A 1 377 ? 2.468 18.026 -0.419 1.00 77.06 377 ILE A C 1
ATOM 2988 O O . ILE A 1 377 ? 2.305 18.400 0.743 1.00 77.06 377 ILE A O 1
ATOM 2992 N N . ARG A 1 378 ? 3.686 17.717 -0.880 1.00 78.50 378 ARG A N 1
ATOM 2993 C CA . ARG A 1 378 ? 4.891 17.745 -0.032 1.00 78.50 378 ARG A CA 1
ATOM 2994 C C . ARG A 1 378 ? 5.264 19.148 0.434 1.00 78.50 378 ARG A C 1
ATOM 2996 O O . ARG A 1 378 ? 5.687 19.312 1.575 1.00 78.50 378 ARG A O 1
ATOM 3003 N N . GLN A 1 379 ? 5.137 20.144 -0.440 1.00 76.50 379 GLN A N 1
ATOM 3004 C CA . GLN A 1 379 ? 5.384 21.544 -0.086 1.00 76.50 379 GLN A CA 1
ATOM 3005 C C . GLN A 1 379 ? 4.383 22.030 0.961 1.00 76.50 379 GLN A C 1
ATOM 3007 O O . GLN A 1 379 ? 4.775 22.687 1.922 1.00 76.50 379 GLN A O 1
ATOM 3012 N N . GLU A 1 380 ? 3.109 21.667 0.807 1.00 70.50 380 GLU A N 1
ATOM 3013 C CA . GLU A 1 380 ? 2.067 21.985 1.779 1.00 70.50 380 GLU A CA 1
ATOM 3014 C C . GLU A 1 380 ? 2.357 21.340 3.137 1.00 70.50 380 GLU A C 1
ATOM 3016 O O . GLU A 1 380 ? 2.281 22.006 4.169 1.00 70.50 380 GLU A O 1
ATOM 3021 N N . ARG A 1 381 ? 2.768 20.069 3.146 1.00 71.25 381 ARG A N 1
ATOM 3022 C CA . ARG A 1 381 ? 3.201 19.386 4.367 1.00 71.25 381 ARG A CA 1
ATOM 3023 C C . ARG A 1 381 ? 4.336 20.135 5.066 1.00 71.25 381 ARG A C 1
ATOM 3025 O O . ARG A 1 381 ? 4.244 20.382 6.264 1.00 71.25 381 ARG A O 1
ATOM 3032 N N . GLN A 1 382 ? 5.381 20.506 4.329 1.00 72.69 382 GLN A N 1
ATOM 3033 C CA . GLN A 1 382 ? 6.506 21.247 4.896 1.00 72.69 382 GLN A CA 1
ATOM 3034 C C . GLN A 1 382 ? 6.046 22.587 5.494 1.00 72.69 382 GLN A C 1
ATOM 3036 O O . GLN A 1 382 ? 6.447 22.935 6.600 1.00 72.69 382 GLN A O 1
ATOM 3041 N N . ALA A 1 383 ? 5.140 23.299 4.818 1.00 70.19 383 ALA A N 1
ATOM 3042 C CA . ALA A 1 383 ? 4.571 24.540 5.337 1.00 70.19 383 ALA A CA 1
ATOM 3043 C C . ALA A 1 383 ? 3.759 24.333 6.633 1.00 70.19 383 ALA A C 1
ATOM 3045 O O . ALA A 1 383 ? 3.822 25.171 7.529 1.00 70.19 383 ALA A O 1
ATOM 3046 N N . ARG A 1 384 ? 3.029 23.214 6.775 1.00 68.62 384 ARG A N 1
ATOM 3047 C CA . ARG A 1 384 ? 2.329 22.863 8.030 1.00 68.62 384 ARG A CA 1
ATOM 3048 C C . ARG A 1 384 ? 3.299 22.578 9.176 1.00 68.62 384 ARG A C 1
ATOM 3050 O O . ARG A 1 384 ? 3.018 22.952 10.312 1.00 68.62 384 ARG A O 1
ATOM 3057 N N . GLU A 1 385 ? 4.422 21.926 8.881 1.00 67.75 385 GLU A N 1
ATOM 3058 C CA . GLU A 1 385 ? 5.473 21.614 9.858 1.00 67.75 385 GLU A CA 1
ATOM 3059 C C . GLU A 1 385 ? 6.222 22.884 10.345 1.00 67.75 385 GLU A C 1
ATOM 3061 O O . GLU A 1 385 ? 6.751 22.880 11.455 1.00 67.75 385 GLU A O 1
ATOM 3066 N N . GLU A 1 386 ? 6.227 23.979 9.567 1.00 70.56 386 GLU A N 1
ATOM 3067 C CA . GLU A 1 386 ? 6.957 25.238 9.838 1.00 70.56 386 GLU A CA 1
ATOM 3068 C C . GLU A 1 386 ? 6.157 26.345 10.604 1.00 70.56 386 GLU A C 1
ATOM 3070 O O . GLU A 1 386 ? 6.746 27.376 10.925 1.00 70.56 386 GLU A O 1
ATOM 3075 N N . GLU A 1 387 ? 4.889 26.101 11.001 1.00 56.94 387 GLU A N 1
ATOM 3076 C CA . GLU A 1 387 ? 3.973 26.914 11.868 1.00 56.94 387 GLU A CA 1
ATOM 3077 C C . GLU A 1 387 ? 3.081 28.047 11.243 1.00 56.94 387 GLU A C 1
ATOM 3079 O O . GLU A 1 387 ? 3.520 28.859 10.435 1.00 56.94 387 GLU A O 1
ATOM 3084 N N . ALA A 1 388 ? 1.834 28.150 11.768 1.00 45.97 388 ALA A N 1
ATOM 3085 C CA . ALA A 1 388 ? 0.747 29.160 11.623 1.00 45.97 388 ALA A CA 1
ATOM 3086 C C . ALA A 1 388 ? -0.216 29.102 10.401 1.00 45.97 388 ALA A C 1
ATOM 3088 O O . ALA A 1 388 ? 0.041 29.682 9.356 1.00 45.97 388 ALA A O 1
ATOM 3089 N N . VAL A 1 389 ? -1.386 28.471 10.627 1.00 48.16 389 VAL A N 1
ATOM 3090 C CA . VAL A 1 389 ? -2.674 28.508 9.883 1.00 48.16 389 VAL A CA 1
ATOM 3091 C C . VAL A 1 389 ? -2.570 28.754 8.367 1.00 48.16 389 VAL A C 1
ATOM 3093 O O . VAL A 1 389 ? -2.443 29.907 7.952 1.00 48.16 389 VAL A O 1
ATOM 3096 N N . PRO A 1 390 ? -2.745 27.726 7.514 1.00 40.72 390 PRO A N 1
ATOM 3097 C CA . PRO A 1 390 ? -2.829 27.963 6.081 1.00 40.72 390 PRO A CA 1
ATOM 3098 C C . PRO A 1 390 ? -4.070 28.811 5.756 1.00 40.72 390 PRO A C 1
ATOM 3100 O O . PRO A 1 390 ? -5.208 28.409 6.014 1.00 40.72 390 PRO A O 1
ATOM 3103 N N . GLU A 1 391 ? -3.849 29.995 5.176 1.00 38.34 391 GLU A N 1
ATOM 3104 C CA . GLU A 1 391 ? -4.865 30.698 4.395 1.00 38.34 391 GLU A CA 1
ATOM 3105 C C . GLU A 1 391 ? -5.282 29.771 3.247 1.00 38.34 391 GLU A C 1
ATOM 3107 O O . GLU A 1 391 ? -4.541 29.576 2.291 1.00 38.34 391 GLU A O 1
ATOM 3112 N N . VAL A 1 392 ? -6.478 29.190 3.381 1.00 38.50 392 VAL A N 1
ATOM 3113 C CA . VAL A 1 392 ? -7.237 28.504 2.325 1.00 38.50 392 VAL A CA 1
ATOM 3114 C C . VAL A 1 392 ? -6.460 27.357 1.645 1.00 38.50 392 VAL A C 1
ATOM 3116 O O . VAL A 1 392 ? -5.880 27.507 0.574 1.00 38.50 392 VAL A O 1
ATOM 3119 N N . CYS A 1 393 ? -6.523 26.163 2.251 1.00 39.25 393 CYS A N 1
ATOM 3120 C CA . CYS A 1 393 ? -6.156 24.889 1.613 1.00 39.25 393 CYS A CA 1
ATOM 3121 C C . CYS A 1 393 ? -6.952 24.681 0.319 1.00 39.25 393 CYS A C 1
ATOM 3123 O O . CYS A 1 393 ? -8.178 24.569 0.368 1.00 39.25 393 CYS A O 1
ATOM 3125 N N . THR A 1 394 ? -6.274 24.541 -0.820 1.00 45.22 394 THR A N 1
ATOM 3126 C CA . THR A 1 394 ? -6.939 24.232 -2.097 1.00 45.22 394 THR A CA 1
ATOM 3127 C C . THR A 1 394 ? -6.681 22.806 -2.596 1.00 45.22 394 THR A C 1
ATOM 3129 O O . THR A 1 394 ? -7.408 22.364 -3.483 1.00 45.22 394 THR A O 1
ATOM 3132 N N . ARG A 1 395 ? -5.708 22.042 -2.046 1.00 56.22 395 ARG A N 1
ATOM 3133 C CA . ARG A 1 395 ? -5.243 20.776 -2.678 1.00 56.22 395 ARG A CA 1
ATOM 3134 C C . ARG A 1 395 ? -5.090 19.551 -1.755 1.00 56.22 395 ARG A C 1
ATOM 3136 O O . ARG A 1 395 ? -5.523 18.476 -2.166 1.00 56.22 395 ARG A O 1
ATOM 3143 N N . VAL A 1 396 ? -4.622 19.677 -0.508 1.00 50.94 396 VAL A N 1
ATOM 3144 C CA . VAL A 1 396 ? -4.827 18.650 0.542 1.00 50.94 396 VAL A CA 1
ATOM 3145 C C . VAL A 1 396 ? -5.728 19.229 1.611 1.00 50.94 396 VAL A C 1
ATOM 3147 O O . VAL A 1 396 ? -5.273 19.912 2.523 1.00 50.94 396 VAL A O 1
ATOM 3150 N N . LYS A 1 397 ? -7.030 18.969 1.538 1.00 51.00 397 LYS A N 1
ATOM 3151 C CA . LYS A 1 397 ? -7.888 19.324 2.661 1.00 51.00 397 LYS A CA 1
ATOM 3152 C C . LYS A 1 397 ? -7.829 18.163 3.641 1.00 51.00 397 LYS A C 1
ATOM 3154 O O . LYS A 1 397 ? -8.404 17.108 3.404 1.00 51.00 397 LYS A O 1
ATOM 3159 N N . GLU A 1 398 ? -7.172 18.375 4.775 1.00 50.50 398 GLU A N 1
ATOM 3160 C CA . GLU A 1 398 ? -7.352 17.523 5.957 1.00 50.50 398 GLU A CA 1
ATOM 3161 C C . GLU A 1 398 ? -8.728 17.828 6.580 1.00 50.50 398 GLU A C 1
ATOM 3163 O O . GLU A 1 398 ? -8.863 18.153 7.753 1.00 50.50 398 GLU A O 1
ATOM 3168 N N . ALA A 1 399 ? -9.772 17.832 5.746 1.00 52.25 399 ALA A N 1
ATOM 3169 C CA . ALA A 1 399 ? -11.136 17.790 6.214 1.00 52.25 399 ALA A CA 1
ATOM 3170 C C . ALA A 1 399 ? -11.353 16.356 6.659 1.00 52.25 399 ALA A C 1
ATOM 3172 O O . ALA A 1 399 ? -11.401 15.455 5.828 1.00 52.25 399 ALA A O 1
ATOM 3173 N N . VAL A 1 400 ? -11.431 16.150 7.967 1.00 66.81 400 VAL A N 1
ATOM 3174 C CA . VAL A 1 400 ? -11.984 14.909 8.488 1.00 66.81 400 VAL A CA 1
ATOM 3175 C C . VAL A 1 400 ? -13.470 14.946 8.154 1.00 66.81 400 VAL A C 1
ATOM 3177 O O . VAL A 1 400 ? -14.212 15.768 8.691 1.00 66.81 400 VAL A O 1
ATOM 3180 N N . ILE A 1 401 ? -13.886 14.129 7.191 1.00 79.25 401 ILE A N 1
ATOM 3181 C CA . ILE A 1 401 ? -15.306 13.919 6.911 1.00 79.25 401 ILE A CA 1
ATOM 3182 C C . ILE A 1 401 ? -15.801 12.848 7.872 1.00 79.25 401 ILE A C 1
ATOM 3184 O O . ILE A 1 401 ? -15.326 11.719 7.821 1.00 79.25 401 ILE A O 1
ATOM 3188 N N . GLU A 1 402 ? -16.747 13.193 8.734 1.00 82.31 402 GLU A N 1
ATOM 3189 C CA . GLU A 1 402 ? -17.308 12.268 9.716 1.00 82.31 402 GLU A CA 1
ATOM 3190 C C . GLU A 1 402 ? -18.685 11.806 9.250 1.00 82.31 402 GLU A C 1
ATOM 3192 O O . GLU A 1 402 ? -19.637 12.583 9.244 1.00 82.31 402 GLU A O 1
ATOM 3197 N N . GLU A 1 403 ? -18.807 10.535 8.870 1.00 86.44 403 GLU A N 1
ATOM 3198 C CA . GLU A 1 403 ? -20.051 9.987 8.327 1.00 86.44 403 GLU A CA 1
ATOM 3199 C C . GLU A 1 403 ? -20.318 8.547 8.786 1.00 86.44 403 GLU A C 1
ATOM 3201 O O . GLU A 1 403 ? -19.430 7.812 9.212 1.00 86.44 403 GLU A O 1
ATOM 3206 N N . SER A 1 404 ? -21.575 8.119 8.658 1.00 84.69 404 SER A N 1
ATOM 3207 C CA . SER A 1 404 ? -22.029 6.785 9.099 1.00 84.69 404 SER A CA 1
ATOM 3208 C C . SER A 1 404 ? -21.696 5.635 8.135 1.00 84.69 404 SER A C 1
ATOM 3210 O O . SER A 1 404 ? -21.984 4.472 8.415 1.00 84.69 404 SER A O 1
ATOM 3212 N N . SER A 1 405 ? -21.136 5.940 6.961 1.00 88.81 405 SER A N 1
ATOM 3213 C CA . SER A 1 405 ? -20.764 4.943 5.951 1.00 88.81 405 SER A CA 1
ATOM 3214 C C . SER A 1 405 ? -19.624 5.437 5.066 1.00 88.81 405 SER A C 1
ATOM 3216 O O . SER A 1 405 ? -19.468 6.641 4.845 1.00 88.81 405 SER A O 1
ATOM 3218 N N . LEU A 1 406 ? -18.855 4.499 4.509 1.00 89.69 406 LEU A N 1
ATOM 3219 C CA . LEU A 1 406 ? -17.776 4.815 3.574 1.00 89.69 406 LEU A CA 1
ATOM 3220 C C . LEU A 1 406 ? -18.316 5.492 2.304 1.00 89.69 406 LEU A C 1
ATOM 3222 O O . LEU A 1 406 ? -17.677 6.389 1.764 1.00 89.69 406 LEU A O 1
ATOM 3226 N N . GLU A 1 407 ? -19.505 5.109 1.843 1.00 90.94 407 GLU A N 1
ATOM 3227 C CA . GLU A 1 407 ? -20.170 5.702 0.683 1.00 90.94 407 GLU A CA 1
ATOM 3228 C C . GLU A 1 407 ? -20.553 7.168 0.917 1.00 90.94 407 GLU A C 1
ATOM 3230 O O . GLU A 1 407 ? -20.437 7.985 0.001 1.00 90.94 407 GLU A O 1
ATOM 3235 N N . ALA A 1 408 ? -20.986 7.514 2.133 1.00 89.75 408 ALA A N 1
ATOM 3236 C CA . ALA A 1 408 ? -21.294 8.893 2.506 1.00 89.75 408 ALA A CA 1
ATOM 3237 C C . ALA A 1 408 ? -20.020 9.747 2.585 1.00 89.75 408 ALA A C 1
ATOM 3239 O O . ALA A 1 408 ? -19.969 10.802 1.944 1.00 89.75 408 ALA A O 1
ATOM 3240 N N . VAL A 1 409 ? -18.963 9.240 3.245 1.00 89.88 409 VAL A N 1
ATOM 3241 C CA . VAL A 1 409 ? -17.627 9.869 3.227 1.00 89.88 409 VAL A CA 1
ATOM 3242 C C . VAL A 1 409 ? -17.188 10.126 1.787 1.00 89.88 409 VAL A C 1
ATOM 3244 O O . VAL A 1 409 ? -16.741 11.220 1.444 1.00 89.88 409 VAL A O 1
ATOM 3247 N N . TRP A 1 410 ? -17.351 9.125 0.921 1.00 89.75 410 TRP A N 1
ATOM 3248 C CA . TRP A 1 410 ? -16.967 9.207 -0.481 1.00 89.75 410 TRP A CA 1
ATOM 3249 C C . TRP A 1 410 ? -17.728 10.281 -1.246 1.00 89.75 410 TRP A C 1
ATOM 3251 O O . TRP A 1 410 ? -17.126 11.056 -1.990 1.00 89.75 410 TRP A O 1
ATOM 3261 N N . LEU A 1 411 ? -19.051 10.329 -1.089 1.00 90.00 411 LEU A N 1
ATOM 3262 C CA . LEU A 1 411 ? -19.894 11.308 -1.764 1.00 90.00 411 LEU A CA 1
ATOM 3263 C C . LEU A 1 411 ? -19.502 12.731 -1.368 1.00 90.00 411 LEU A C 1
ATOM 3265 O O . LEU A 1 411 ? -19.347 13.590 -2.237 1.00 90.00 411 LEU A O 1
ATOM 3269 N N . GLN A 1 412 ? -19.311 12.973 -0.074 1.00 89.62 412 GLN A N 1
ATOM 3270 C CA . GLN A 1 412 ? -18.914 14.284 0.416 1.00 89.62 412 GLN A CA 1
ATOM 3271 C C . GLN A 1 412 ? -17.501 14.651 -0.051 1.00 89.62 412 GLN A C 1
ATOM 3273 O O . GLN A 1 412 ? -17.306 15.755 -0.558 1.00 89.62 412 GLN A O 1
ATOM 3278 N N . ALA A 1 413 ? -16.548 13.716 -0.004 1.00 89.19 413 ALA A N 1
ATOM 3279 C CA . ALA A 1 413 ? -15.197 13.933 -0.517 1.00 89.19 413 ALA A CA 1
ATOM 3280 C C . ALA A 1 413 ? -15.199 14.249 -2.023 1.00 89.19 413 ALA A C 1
ATOM 3282 O O . ALA A 1 413 ? -14.474 15.134 -2.477 1.00 89.19 413 ALA A O 1
ATOM 3283 N N . ALA A 1 414 ? -16.064 13.591 -2.801 1.00 87.19 414 ALA A N 1
ATOM 3284 C CA . ALA A 1 414 ? -16.236 13.884 -4.218 1.00 87.19 414 ALA A CA 1
ATOM 3285 C C . ALA A 1 414 ? -16.828 15.284 -4.452 1.00 87.19 414 ALA A C 1
ATOM 3287 O O . ALA A 1 414 ? -16.386 15.978 -5.366 1.00 87.19 414 ALA A O 1
ATOM 3288 N N . ILE A 1 415 ? -17.791 15.729 -3.635 1.00 87.12 415 ILE A N 1
ATOM 3289 C CA . ILE A 1 415 ? -18.331 17.099 -3.692 1.00 87.12 415 ILE A CA 1
ATOM 3290 C C . ILE A 1 415 ? -17.231 18.120 -3.385 1.00 87.12 415 ILE A C 1
ATOM 3292 O O . ILE A 1 415 ? -17.099 19.107 -4.110 1.00 87.12 415 ILE A O 1
ATOM 3296 N N . GLU A 1 416 ? -16.415 17.877 -2.359 1.00 84.94 416 GLU A N 1
ATOM 3297 C CA . GLU A 1 416 ? -15.291 18.756 -2.026 1.00 84.94 416 GLU A CA 1
ATOM 3298 C C . GLU A 1 416 ? -14.247 18.803 -3.145 1.00 84.94 416 GLU A C 1
ATOM 3300 O O . GLU A 1 416 ? -13.773 19.882 -3.498 1.00 84.94 416 GLU A O 1
ATOM 3305 N N . TRP A 1 417 ? -13.949 17.662 -3.769 1.00 85.19 417 TRP A N 1
ATOM 3306 C CA . TRP A 1 417 ? -13.061 17.607 -4.927 1.00 85.19 417 TRP A CA 1
ATOM 3307 C C . TRP A 1 417 ? -13.611 18.382 -6.132 1.00 85.19 417 TRP A C 1
ATOM 3309 O O . TRP A 1 417 ? -12.861 19.023 -6.863 1.00 85.19 417 TRP A O 1
ATOM 3319 N N . GLN A 1 418 ? -14.929 18.360 -6.351 1.00 82.50 418 GLN A N 1
ATOM 3320 C CA . GLN A 1 418 ? -15.552 19.197 -7.381 1.00 82.50 418 GLN A CA 1
ATOM 3321 C C . GLN A 1 418 ? -15.460 20.687 -7.041 1.00 82.50 418 GLN A C 1
ATOM 3323 O O . GLN A 1 418 ? -15.258 21.509 -7.935 1.00 82.50 418 GLN A O 1
ATOM 3328 N N . ALA A 1 419 ? -15.598 21.034 -5.762 1.00 82.31 419 ALA A N 1
ATOM 3329 C CA . ALA A 1 419 ? -15.530 22.408 -5.283 1.00 82.31 419 ALA A CA 1
ATOM 3330 C C . ALA A 1 419 ? -14.101 22.979 -5.259 1.00 82.31 419 ALA A C 1
ATOM 3332 O O . ALA A 1 419 ? -13.950 24.198 -5.276 1.00 82.31 419 ALA A O 1
ATOM 3333 N N . SER A 1 420 ? -13.062 22.136 -5.252 1.00 77.06 420 SER A N 1
ATOM 3334 C CA . SER A 1 420 ? -11.656 22.569 -5.223 1.00 77.06 420 SER A CA 1
ATOM 3335 C C . SER A 1 420 ? -11.109 23.062 -6.569 1.00 77.06 420 SER A C 1
ATOM 3337 O O . SER A 1 420 ? -9.947 23.456 -6.653 1.00 77.06 420 SER A O 1
ATOM 3339 N N . ALA A 1 421 ? -11.923 23.073 -7.629 1.00 74.12 421 ALA A N 1
ATOM 3340 C CA . ALA A 1 421 ? -11.528 23.603 -8.929 1.00 74.12 421 ALA A CA 1
ATOM 3341 C C . ALA A 1 421 ? -11.368 25.137 -8.891 1.00 74.12 421 ALA A C 1
ATOM 3343 O O . ALA A 1 421 ? -12.353 25.880 -8.873 1.00 74.12 421 ALA A O 1
ATOM 3344 N N . GLU A 1 422 ? -10.132 25.631 -8.948 1.00 64.31 422 GLU A N 1
ATOM 3345 C CA . GLU A 1 422 ? -9.843 27.061 -9.088 1.00 64.31 422 GLU A CA 1
ATOM 3346 C C . GLU A 1 422 ? -9.836 27.444 -10.572 1.00 64.31 422 GLU A C 1
ATOM 3348 O O . GLU A 1 422 ? -9.109 26.866 -11.374 1.00 64.31 422 GLU A O 1
ATOM 3353 N N . SER A 1 423 ? -10.643 28.431 -10.975 1.00 61.72 423 SER A N 1
ATOM 3354 C CA . SER A 1 423 ? -10.720 28.903 -12.376 1.00 61.72 423 SER A CA 1
ATOM 3355 C C . SER A 1 423 ? -11.074 27.825 -13.422 1.00 61.72 423 SER A C 1
ATOM 3357 O O . SER A 1 423 ? -10.877 28.043 -14.615 1.00 61.72 423 SER A O 1
ATOM 3359 N N . GLY A 1 424 ? -11.644 26.692 -12.990 1.00 66.44 424 GLY A N 1
ATOM 3360 C CA . GLY A 1 424 ? -11.998 25.552 -13.844 1.00 66.44 424 GLY A CA 1
ATOM 3361 C C . GLY A 1 424 ? -10.970 24.415 -13.857 1.00 66.44 424 GLY A C 1
ATOM 3362 O O . GLY A 1 424 ? -11.303 23.331 -14.336 1.00 66.44 424 GLY A O 1
ATOM 3363 N N . ASP A 1 425 ? -9.785 24.615 -13.274 1.00 71.38 425 ASP A N 1
ATOM 3364 C CA . ASP A 1 425 ? -8.731 23.604 -13.212 1.00 71.38 425 ASP A CA 1
ATOM 3365 C C . ASP A 1 425 ? -8.750 22.876 -11.862 1.00 71.38 425 ASP A C 1
ATOM 3367 O O . ASP A 1 425 ? -8.592 23.470 -10.794 1.00 71.38 425 ASP A O 1
ATOM 3371 N N . ARG A 1 426 ? -8.958 21.555 -11.910 1.00 75.56 426 ARG A N 1
ATOM 3372 C CA . ARG A 1 426 ? -8.901 20.688 -10.725 1.00 75.56 426 ARG A CA 1
ATOM 3373 C C . ARG A 1 426 ? -7.451 20.368 -10.352 1.00 75.56 426 ARG A C 1
ATOM 3375 O O . ARG A 1 426 ? -6.630 20.166 -11.256 1.00 75.56 426 ARG A O 1
ATOM 3382 N N . PRO A 1 427 ? -7.140 20.219 -9.052 1.00 79.00 427 PRO A N 1
ATOM 3383 C CA . PRO A 1 427 ? -5.814 19.793 -8.616 1.00 79.00 427 PRO A CA 1
ATOM 3384 C C . PRO A 1 427 ? -5.443 18.433 -9.218 1.00 79.00 427 PRO A C 1
ATOM 3386 O O . PRO A 1 427 ? -6.309 17.582 -9.420 1.00 79.00 427 PRO A O 1
ATOM 3389 N N . GLY A 1 428 ? -4.152 18.226 -9.501 1.00 79.56 428 GLY A N 1
ATOM 3390 C CA . GLY A 1 428 ? -3.646 16.964 -10.055 1.00 79.56 428 GLY A CA 1
ATOM 3391 C C . GLY A 1 428 ? -3.942 15.765 -9.150 1.00 79.56 428 GLY A C 1
ATOM 3392 O O . GLY A 1 428 ? -4.329 14.702 -9.634 1.00 79.56 428 GLY A O 1
ATOM 3393 N N . ILE A 1 429 ? -3.811 15.970 -7.839 1.00 86.69 429 ILE A N 1
ATOM 3394 C CA . ILE A 1 429 ? -4.159 15.017 -6.786 1.00 86.69 429 ILE A CA 1
ATOM 3395 C C . ILE A 1 429 ? -4.900 15.786 -5.691 1.00 86.69 429 ILE A C 1
ATOM 3397 O O . ILE A 1 429 ? -4.488 16.885 -5.325 1.00 86.69 429 ILE A O 1
ATOM 3401 N N . PHE A 1 430 ? -5.983 15.212 -5.179 1.00 86.81 430 PHE A N 1
ATOM 3402 C CA . PHE A 1 430 ? -6.749 15.730 -4.049 1.00 86.81 430 PHE A CA 1
ATOM 3403 C C . PHE A 1 430 ? -6.935 14.618 -3.024 1.00 86.81 430 PHE A C 1
ATOM 3405 O O . PHE A 1 430 ? -7.282 13.500 -3.397 1.00 86.81 430 PHE A O 1
ATOM 3412 N N . ARG A 1 431 ? -6.699 14.894 -1.743 1.00 87.06 431 ARG A N 1
ATOM 3413 C CA . ARG A 1 431 ? -6.793 13.885 -0.681 1.00 87.06 431 ARG A CA 1
ATOM 3414 C C . ARG A 1 431 ? -7.650 14.379 0.469 1.00 87.06 431 ARG A C 1
ATOM 3416 O O . ARG A 1 431 ? -7.553 15.544 0.848 1.00 87.06 431 ARG A O 1
ATOM 3423 N N . VAL A 1 432 ? -8.440 13.455 1.010 1.00 87.00 432 VAL A N 1
ATOM 3424 C CA . VAL A 1 432 ? -9.316 13.641 2.166 1.00 87.00 432 VAL A CA 1
ATOM 3425 C C . VAL A 1 432 ? -9.207 12.421 3.079 1.00 87.00 432 VAL A C 1
ATOM 3427 O O . VAL A 1 432 ? -9.005 11.297 2.610 1.00 87.00 432 VAL A O 1
ATOM 3430 N N . TYR A 1 433 ? -9.352 12.643 4.381 1.00 87.12 433 TYR A N 1
ATOM 3431 C CA . TYR A 1 433 ? -9.465 11.581 5.375 1.00 87.12 433 TYR A CA 1
ATOM 3432 C C . TYR A 1 433 ? -10.898 11.556 5.898 1.00 87.12 433 TYR A C 1
ATOM 3434 O O . TYR A 1 433 ? -11.479 12.599 6.172 1.00 87.12 433 TYR A O 1
ATOM 3442 N N . GLY A 1 434 ? -11.490 10.375 6.014 1.00 87.25 434 GLY A N 1
ATOM 3443 C CA . GLY A 1 434 ? -12.841 10.226 6.543 1.00 87.25 434 GLY A CA 1
ATOM 3444 C C . GLY A 1 434 ? -12.878 9.322 7.758 1.00 87.25 434 GLY A C 1
ATOM 3445 O O . GLY A 1 434 ? -12.229 8.276 7.749 1.00 87.25 434 GLY A O 1
ATOM 3446 N N . ASP A 1 435 ? -13.649 9.717 8.766 1.00 87.06 435 ASP A N 1
ATOM 3447 C CA . ASP A 1 435 ? -14.025 8.886 9.903 1.00 87.06 435 ASP A CA 1
ATOM 3448 C C . ASP A 1 435 ? -15.377 8.228 9.618 1.00 87.06 435 ASP A C 1
ATOM 3450 O O . ASP A 1 435 ? -16.387 8.908 9.423 1.00 87.06 435 ASP A O 1
ATOM 3454 N N . VAL A 1 436 ? -15.383 6.899 9.566 1.00 89.50 436 VAL A N 1
ATOM 3455 C CA . VAL A 1 436 ? -16.574 6.083 9.346 1.00 89.50 436 VAL A CA 1
ATOM 3456 C C . VAL A 1 436 ? -17.007 5.494 10.679 1.00 89.50 436 VAL A C 1
ATOM 3458 O O . VAL A 1 436 ? -16.366 4.569 11.193 1.00 89.50 436 VAL A O 1
ATOM 3461 N N . TYR A 1 437 ? -18.106 6.005 11.231 1.00 88.31 437 TYR A N 1
ATOM 3462 C CA . TYR A 1 437 ? -18.655 5.521 12.494 1.00 88.31 437 TYR A CA 1
ATOM 3463 C C . TYR A 1 437 ? -19.838 4.568 12.290 1.00 88.31 437 TYR A C 1
ATOM 3465 O O . TYR A 1 437 ? -20.801 4.846 11.582 1.00 88.31 437 TYR A O 1
ATOM 3473 N N . ASP A 1 438 ? -19.782 3.438 12.983 1.00 88.56 438 ASP A N 1
ATOM 3474 C CA . ASP A 1 438 ? -20.908 2.545 13.215 1.00 88.56 438 ASP A CA 1
ATOM 3475 C C . ASP A 1 438 ? -21.488 2.843 14.594 1.00 88.56 438 ASP A C 1
ATOM 3477 O O . ASP A 1 438 ? -20.756 2.874 15.584 1.00 88.56 438 ASP A O 1
ATOM 3481 N N . ILE A 1 439 ? -22.807 3.006 14.666 1.00 88.81 439 ILE A N 1
ATOM 3482 C CA . ILE A 1 439 ? -23.514 3.252 15.924 1.00 88.81 439 ILE A CA 1
ATOM 3483 C C . ILE A 1 439 ? -24.251 1.982 16.332 1.00 88.81 439 ILE A C 1
ATOM 3485 O O . ILE A 1 439 ? -25.016 1.418 15.542 1.00 88.81 439 ILE A O 1
ATOM 3489 N N . ALA A 1 440 ? -24.030 1.542 17.566 1.00 90.19 440 ALA A N 1
ATOM 3490 C CA . ALA A 1 440 ? -24.870 0.565 18.237 1.00 90.19 440 ALA A CA 1
ATOM 3491 C C . ALA A 1 440 ? -25.730 1.267 19.289 1.00 90.19 440 ALA A C 1
ATOM 3493 O O . ALA A 1 440 ? -25.270 2.174 19.982 1.00 90.19 440 ALA A O 1
ATOM 3494 N N . VAL A 1 441 ? -26.990 0.851 19.373 1.00 88.69 441 VAL A N 1
ATOM 3495 C CA . VAL A 1 441 ? -27.954 1.373 20.341 1.00 88.69 441 VAL A CA 1
ATOM 3496 C C . VAL A 1 441 ? -28.097 0.345 21.453 1.00 88.69 441 VAL A C 1
ATOM 3498 O O . VAL A 1 441 ? -28.446 -0.804 21.176 1.00 88.69 441 VAL A O 1
ATOM 3501 N N . GLY A 1 442 ? -27.842 0.767 22.686 1.00 86.25 442 GLY A N 1
ATOM 3502 C CA . GLY A 1 442 ? -27.943 -0.060 23.880 1.00 86.25 442 GLY A CA 1
ATOM 3503 C C . GLY A 1 442 ? -28.592 0.679 25.047 1.00 86.25 442 GLY A C 1
ATOM 3504 O O . GLY A 1 442 ? -28.921 1.868 24.967 1.00 86.25 442 GLY A O 1
ATOM 3505 N N . ASP A 1 443 ? -28.773 -0.052 26.143 1.00 84.56 443 ASP A N 1
ATOM 3506 C CA . ASP A 1 443 ? -29.298 0.489 27.401 1.00 84.56 443 ASP A CA 1
ATOM 3507 C C . ASP A 1 443 ? -28.174 1.072 28.283 1.00 84.56 443 ASP A C 1
ATOM 3509 O O . ASP A 1 443 ? -28.412 1.956 29.108 1.00 84.56 443 ASP A O 1
ATOM 3513 N N . GLU A 1 444 ? -26.937 0.611 28.081 1.00 86.94 444 GLU A N 1
ATOM 3514 C CA . GLU A 1 444 ? -25.742 1.004 28.832 1.00 86.94 444 GLU A CA 1
ATOM 3515 C C . GLU A 1 444 ? -24.654 1.562 27.901 1.00 86.94 444 GLU A C 1
ATOM 3517 O O . GLU A 1 444 ? -24.718 1.421 26.681 1.00 86.94 444 GLU A O 1
ATOM 3522 N N . ASP A 1 445 ? -23.671 2.252 28.480 1.00 85.56 445 ASP A N 1
ATOM 3523 C CA . ASP A 1 445 ? -22.487 2.698 27.744 1.00 85.56 445 ASP A CA 1
ATOM 3524 C C . ASP A 1 445 ? -21.491 1.539 27.629 1.00 85.56 445 ASP A C 1
ATOM 3526 O O . ASP A 1 445 ? -20.887 1.122 28.616 1.00 85.56 445 ASP A O 1
ATOM 3530 N N . GLU A 1 446 ? -21.335 1.019 26.414 1.00 91.50 446 GLU A N 1
ATOM 3531 C CA . GLU A 1 446 ? -20.505 -0.148 26.112 1.00 91.50 446 GLU A CA 1
ATOM 3532 C C . GLU A 1 446 ? -19.147 0.247 25.498 1.00 91.50 446 GLU A C 1
ATOM 3534 O O . GLU A 1 446 ? -18.480 -0.566 24.856 1.00 91.50 446 GLU A O 1
ATOM 3539 N N . SER A 1 447 ? -18.699 1.495 25.679 1.00 89.19 447 SER A N 1
ATOM 3540 C CA . SER A 1 447 ? -17.442 1.997 25.095 1.00 89.19 447 SER A CA 1
ATOM 3541 C C . SER A 1 447 ? -16.199 1.226 25.565 1.00 89.19 447 SER A C 1
ATOM 3543 O O . SER A 1 447 ? -15.286 0.973 24.774 1.00 89.19 447 SER A O 1
ATOM 3545 N N . ASP A 1 448 ? -16.195 0.746 26.814 1.00 91.06 448 ASP A N 1
ATOM 3546 C CA . ASP A 1 448 ? -15.124 -0.104 27.359 1.00 91.06 448 ASP A CA 1
ATOM 3547 C C . ASP A 1 448 ? -14.956 -1.412 26.562 1.00 91.06 448 ASP A C 1
ATOM 3549 O O . ASP A 1 448 ? -13.842 -1.926 26.410 1.00 91.06 448 ASP A O 1
ATOM 3553 N N . PHE A 1 449 ? -16.049 -1.949 26.006 1.00 93.75 449 PHE A N 1
ATOM 3554 C CA . PHE A 1 449 ? -15.987 -3.126 25.145 1.00 93.75 449 PHE A CA 1
ATOM 3555 C C . PHE A 1 449 ? -15.256 -2.812 23.838 1.00 93.75 449 PHE A C 1
ATOM 3557 O O . PHE A 1 449 ? -14.355 -3.562 23.460 1.00 93.75 449 PHE A O 1
ATOM 3564 N N . VAL A 1 450 ? -15.555 -1.684 23.188 1.00 93.19 450 VAL A N 1
ATOM 3565 C CA . VAL A 1 450 ? -14.864 -1.260 21.957 1.00 93.19 450 VAL A CA 1
ATOM 3566 C C . VAL A 1 450 ? -13.360 -1.088 22.203 1.00 93.19 450 VAL A C 1
ATOM 3568 O O . VAL A 1 450 ? -12.540 -1.564 21.412 1.00 93.19 450 VAL A O 1
ATOM 3571 N N . GLU A 1 451 ? -12.978 -0.506 23.340 1.00 91.75 451 GLU A N 1
ATOM 3572 C CA . GLU A 1 451 ? -11.570 -0.359 23.725 1.00 91.75 451 GLU A CA 1
ATOM 3573 C C . GLU A 1 451 ? -10.886 -1.715 23.977 1.00 91.75 451 GLU A C 1
ATOM 3575 O O . GLU A 1 451 ? -9.725 -1.934 23.599 1.00 91.75 451 GLU A O 1
ATOM 3580 N N . SER A 1 452 ? -11.612 -2.680 24.549 1.00 95.06 452 SER A N 1
ATOM 3581 C CA . SER A 1 452 ? -11.114 -4.048 24.727 1.00 95.06 452 SER A CA 1
ATOM 3582 C C . SER A 1 452 ? -10.875 -4.771 23.391 1.00 95.06 452 SER A C 1
ATOM 3584 O O . SER A 1 452 ? -9.898 -5.515 23.257 1.00 95.06 452 SER A O 1
ATOM 3586 N N . LEU A 1 453 ? -11.706 -4.509 22.371 1.00 95.75 453 LEU A N 1
ATOM 3587 C CA . LEU A 1 453 ? -11.509 -5.032 21.015 1.00 95.75 453 LEU A CA 1
ATOM 3588 C C . LEU A 1 453 ? -10.269 -4.407 20.367 1.00 95.75 453 LEU A C 1
ATOM 3590 O O . LEU A 1 453 ? -9.415 -5.128 19.843 1.00 95.75 453 LEU A O 1
ATOM 3594 N N . ARG A 1 454 ? -10.115 -3.080 20.464 1.00 93.12 454 ARG A N 1
ATOM 3595 C CA . ARG A 1 454 ? -8.958 -2.340 19.929 1.00 93.12 454 ARG A CA 1
ATOM 3596 C C . ARG A 1 454 ? -7.631 -2.843 20.488 1.00 93.12 454 ARG A C 1
ATOM 3598 O O . ARG A 1 454 ? -6.643 -2.983 19.763 1.00 93.12 454 ARG A O 1
ATOM 3605 N N . THR A 1 455 ? -7.599 -3.111 21.790 1.00 93.56 455 THR A N 1
ATOM 3606 C CA . THR A 1 455 ? -6.381 -3.486 22.522 1.00 93.56 455 THR A CA 1
ATOM 3607 C C . THR A 1 455 ? -6.107 -4.990 22.544 1.00 93.56 455 THR A C 1
ATOM 3609 O O . THR A 1 455 ? -5.047 -5.403 23.023 1.00 93.56 455 THR A O 1
ATOM 3612 N N . ALA A 1 456 ? -6.978 -5.814 21.947 1.00 94.94 456 ALA A N 1
ATOM 3613 C CA . ALA A 1 456 ? -6.840 -7.271 21.912 1.00 94.94 456 ALA A CA 1
ATOM 3614 C C . ALA A 1 456 ? -5.488 -7.746 21.339 1.00 94.94 456 ALA A C 1
ATOM 3616 O O . ALA A 1 456 ? -4.947 -8.783 21.742 1.00 94.94 456 ALA A O 1
ATOM 3617 N N . GLY A 1 457 ? -4.918 -6.980 20.402 1.00 92.06 457 GLY A N 1
ATOM 3618 C CA . GLY A 1 457 ? -3.550 -7.123 19.894 1.00 92.06 457 GLY A CA 1
ATOM 3619 C C . GLY A 1 457 ? -3.300 -8.322 18.973 1.00 92.06 457 GLY A C 1
ATOM 3620 O O . GLY A 1 457 ? -2.400 -8.252 18.139 1.00 92.06 457 GLY A O 1
ATOM 3621 N N . THR A 1 458 ? -4.090 -9.393 19.086 1.00 96.88 458 THR A N 1
ATOM 3622 C CA . THR A 1 458 ? -4.051 -10.568 18.205 1.00 96.88 458 THR A CA 1
ATOM 3623 C C . THR A 1 458 ? -5.453 -11.006 17.804 1.00 96.88 458 THR A C 1
ATOM 3625 O O . THR A 1 458 ? -6.398 -10.790 18.560 1.00 96.88 458 THR A O 1
ATOM 3628 N N . PHE A 1 459 ? -5.604 -11.670 16.653 1.00 97.06 459 PHE A N 1
ATOM 3629 C CA . PHE A 1 459 ? -6.913 -12.159 16.207 1.00 97.06 459 PHE A CA 1
ATOM 3630 C C . PHE A 1 459 ? -7.508 -13.201 17.158 1.00 97.06 459 PHE A C 1
ATOM 3632 O O . PHE A 1 459 ? -8.711 -13.192 17.396 1.00 97.06 459 PHE A O 1
ATOM 3639 N N . ARG A 1 460 ? -6.674 -14.051 17.769 1.00 96.81 460 ARG A N 1
ATOM 3640 C CA . ARG A 1 460 ? -7.138 -15.029 18.768 1.00 96.81 460 ARG A CA 1
ATOM 3641 C C . ARG A 1 460 ? -7.667 -14.355 20.030 1.00 96.81 460 ARG A C 1
ATOM 3643 O O . ARG A 1 460 ? -8.704 -14.759 20.543 1.00 96.81 460 ARG A O 1
ATOM 3650 N N . ASN A 1 461 ? -6.979 -13.319 20.510 1.00 97.62 461 ASN A N 1
ATOM 3651 C CA . ASN A 1 461 ? -7.470 -12.536 21.642 1.00 97.62 461 ASN A CA 1
ATOM 3652 C C . ASN A 1 461 ? -8.737 -11.769 21.271 1.00 97.62 461 ASN A C 1
ATOM 3654 O O . ASN A 1 461 ? -9.660 -11.754 22.067 1.00 97.62 461 ASN A O 1
ATOM 3658 N N . LEU A 1 462 ? -8.803 -11.188 20.069 1.00 97.75 462 LEU A N 1
ATOM 3659 C CA . LEU A 1 462 ? -9.988 -10.473 19.598 1.00 97.75 462 LEU A CA 1
ATOM 3660 C C . LEU A 1 462 ? -11.205 -11.401 19.564 1.00 97.75 462 LEU A C 1
ATOM 3662 O O . LEU A 1 462 ? -12.255 -11.054 20.093 1.00 97.75 462 LEU A O 1
ATOM 3666 N N . ARG A 1 463 ? -11.042 -12.603 19.000 1.00 97.69 463 ARG A N 1
ATOM 3667 C CA . ARG A 1 463 ? -12.080 -13.637 19.004 1.00 97.69 463 ARG A CA 1
ATOM 3668 C C . ARG A 1 463 ? -12.502 -13.971 20.428 1.00 97.69 463 ARG A C 1
ATOM 3670 O O . ARG A 1 463 ? -13.688 -14.001 20.708 1.00 97.69 463 ARG A O 1
ATOM 3677 N N . ARG A 1 464 ? -11.541 -14.203 21.324 1.00 97.62 464 ARG A N 1
ATOM 3678 C CA . ARG A 1 464 ? -11.838 -14.508 22.725 1.00 97.62 464 ARG A CA 1
ATOM 3679 C C . ARG A 1 464 ? -12.613 -13.377 23.403 1.00 97.62 464 ARG A C 1
ATOM 3681 O O . ARG A 1 464 ? -13.557 -13.665 24.117 1.00 97.62 464 ARG A O 1
ATOM 3688 N N . THR A 1 465 ? -12.248 -12.119 23.161 1.00 97.50 465 THR A N 1
ATOM 3689 C CA . THR A 1 465 ? -12.983 -10.956 23.676 1.00 97.50 465 THR A CA 1
ATOM 3690 C C . THR A 1 465 ? -14.420 -10.936 23.156 1.00 97.50 465 THR A C 1
ATOM 3692 O O . THR A 1 465 ? -15.333 -10.684 23.932 1.00 97.50 465 THR A O 1
ATOM 3695 N N . LEU A 1 466 ? -14.641 -11.241 21.873 1.00 97.31 466 LEU A N 1
ATOM 3696 C CA . LEU A 1 466 ? -15.989 -11.365 21.313 1.00 97.31 466 LEU A CA 1
ATOM 3697 C C . LEU A 1 466 ? -16.760 -12.530 21.956 1.00 97.31 466 LEU A C 1
ATOM 3699 O O . LEU A 1 466 ? -17.881 -12.329 22.413 1.00 97.31 466 LEU A O 1
ATOM 3703 N N . ASP A 1 467 ? -16.162 -13.718 22.049 1.00 97.19 467 ASP A N 1
ATOM 3704 C CA . ASP A 1 467 ? -16.790 -14.906 22.642 1.00 97.19 467 ASP A CA 1
ATOM 3705 C C . ASP A 1 467 ? -17.152 -14.677 24.127 1.00 97.19 467 ASP A C 1
ATOM 3707 O O . ASP A 1 467 ? -18.257 -15.007 24.555 1.00 97.19 467 ASP A O 1
ATOM 3711 N N . ASP A 1 468 ? -16.250 -14.062 24.905 1.00 96.94 468 ASP A N 1
ATOM 3712 C CA . ASP A 1 468 ? -16.431 -13.791 26.339 1.00 96.94 468 ASP A CA 1
ATOM 3713 C C . ASP A 1 468 ? -17.513 -12.719 26.608 1.00 96.94 468 ASP A C 1
ATOM 3715 O O . ASP A 1 468 ? -18.085 -12.690 27.698 1.00 96.94 468 ASP A O 1
ATOM 3719 N N . GLN A 1 469 ? -17.799 -11.842 25.637 1.00 96.00 469 GLN A N 1
ATOM 3720 C CA . GLN A 1 469 ? -18.784 -10.753 25.755 1.00 96.00 469 GLN A CA 1
ATOM 3721 C C . GLN A 1 469 ? -20.129 -11.072 25.087 1.00 96.00 469 GLN A C 1
ATOM 3723 O O . GLN A 1 469 ? -21.061 -10.267 25.148 1.00 96.00 469 GLN A O 1
ATOM 3728 N N . TYR A 1 470 ? -20.268 -12.250 24.473 1.00 95.12 470 TYR A N 1
ATOM 3729 C CA . TYR A 1 470 ? -21.523 -12.672 23.860 1.00 95.12 470 TYR A CA 1
ATOM 3730 C C . TYR A 1 470 ? -22.641 -12.792 24.907 1.00 95.12 470 TYR A C 1
ATOM 3732 O O . TYR A 1 470 ? -22.535 -13.541 25.880 1.00 95.12 470 TYR A O 1
ATOM 3740 N N . GLY A 1 471 ? -23.728 -12.044 24.704 1.00 92.44 471 GLY A N 1
ATOM 3741 C CA . GLY A 1 471 ? -24.855 -11.963 25.638 1.00 92.44 471 GLY A CA 1
ATOM 3742 C C . GLY A 1 471 ? -24.604 -11.106 26.886 1.00 92.44 471 GLY A C 1
ATOM 3743 O O . GLY A 1 471 ? -25.493 -11.027 27.733 1.00 92.44 471 GLY A O 1
ATOM 3744 N N . VAL A 1 472 ? -23.422 -10.489 27.011 1.00 93.06 472 VAL A N 1
ATOM 3745 C CA . VAL A 1 472 ? -23.119 -9.474 28.036 1.00 93.06 472 VAL A CA 1
ATOM 3746 C C . VAL A 1 472 ? -23.369 -8.079 27.475 1.00 93.06 472 VAL A C 1
ATOM 3748 O O . VAL A 1 472 ? -24.065 -7.295 28.109 1.00 93.06 472 VAL A O 1
ATOM 3751 N N . VAL A 1 473 ? -22.829 -7.800 26.285 1.00 94.12 473 VAL A N 1
ATOM 3752 C CA . VAL A 1 473 ? -23.088 -6.556 25.548 1.00 94.12 473 VAL A CA 1
ATOM 3753 C C . VAL A 1 473 ? -24.325 -6.688 24.661 1.00 94.12 473 VAL A C 1
ATOM 3755 O O . VAL A 1 473 ? -24.810 -7.794 24.396 1.00 94.12 473 VAL A O 1
ATOM 3758 N N . SER A 1 474 ? -24.818 -5.559 24.160 1.00 93.31 474 SER A N 1
ATOM 3759 C CA . SER A 1 474 ? -25.946 -5.495 23.247 1.00 93.31 474 SER A CA 1
ATOM 3760 C C . SER A 1 474 ? -25.701 -6.352 22.002 1.00 93.31 474 SER A C 1
ATOM 3762 O O . SER A 1 474 ? -24.637 -6.330 21.375 1.00 93.31 474 SER A O 1
ATOM 3764 N N . GLU A 1 475 ? -26.726 -7.113 21.612 1.00 93.75 475 GLU A N 1
ATOM 3765 C CA . GLU A 1 475 ? -26.677 -8.014 20.454 1.00 93.75 475 GLU A CA 1
ATOM 3766 C C . GLU A 1 475 ? -26.297 -7.248 19.175 1.00 93.75 475 GLU A C 1
ATOM 3768 O O . GLU A 1 475 ? -25.471 -7.701 18.381 1.00 93.75 475 GLU A O 1
ATOM 3773 N N . SER A 1 476 ? -26.815 -6.023 19.021 1.00 92.94 476 SER A N 1
ATOM 3774 C CA . SER A 1 476 ? -26.479 -5.152 17.894 1.00 92.94 476 SER A CA 1
ATOM 3775 C C . SER A 1 476 ? -24.998 -4.764 17.858 1.00 92.94 476 SER A C 1
ATOM 3777 O O . SER A 1 476 ? -24.423 -4.734 16.767 1.00 92.94 476 SER A O 1
ATOM 3779 N N . LEU A 1 477 ? -24.384 -4.420 18.998 1.00 94.00 477 LEU A N 1
ATOM 3780 C CA . LEU A 1 477 ? -22.969 -4.044 19.047 1.00 94.00 477 LEU A CA 1
ATOM 3781 C C . LEU A 1 477 ? -22.083 -5.251 18.745 1.00 94.00 477 LEU A C 1
ATOM 3783 O O . LEU A 1 477 ? -21.165 -5.156 17.929 1.00 94.00 477 LEU A O 1
ATOM 3787 N N . TRP A 1 478 ? -22.407 -6.398 19.346 1.00 96.25 478 TRP A N 1
ATOM 3788 C CA . TRP A 1 478 ? -21.665 -7.637 19.152 1.00 96.25 478 TRP A CA 1
ATOM 3789 C C . TRP A 1 478 ? -21.638 -8.069 17.681 1.00 96.25 478 TRP A C 1
ATOM 3791 O O . TRP A 1 478 ? -20.561 -8.307 17.129 1.00 96.25 478 TRP A O 1
ATOM 3801 N N . HIS A 1 479 ? -22.800 -8.110 17.015 1.00 95.62 479 HIS A N 1
ATOM 3802 C CA . HIS A 1 479 ? -22.874 -8.499 15.603 1.00 95.62 479 HIS A CA 1
ATOM 3803 C C . HIS A 1 479 ? -22.137 -7.515 14.698 1.00 95.62 479 HIS A C 1
ATOM 3805 O O . HIS A 1 479 ? -21.366 -7.941 13.840 1.00 95.62 479 HIS A O 1
ATOM 3811 N N . LYS A 1 480 ? -22.289 -6.203 14.925 1.00 94.75 480 LYS A N 1
ATOM 3812 C CA . LYS A 1 480 ? -21.550 -5.189 14.158 1.00 94.75 480 LYS A CA 1
ATOM 3813 C C . LYS A 1 480 ? -20.035 -5.344 14.312 1.00 94.75 480 LYS A C 1
ATOM 3815 O O . LYS A 1 480 ? -19.321 -5.227 13.316 1.00 94.75 480 LYS A O 1
ATOM 3820 N N . ALA A 1 481 ? -19.545 -5.632 15.519 1.00 95.94 481 ALA A N 1
ATOM 3821 C CA . ALA A 1 481 ? -18.129 -5.898 15.749 1.00 95.94 481 ALA A CA 1
ATOM 3822 C C . ALA A 1 481 ? -17.672 -7.165 15.002 1.00 95.94 481 ALA A C 1
ATOM 3824 O O . ALA A 1 481 ? -16.740 -7.110 14.197 1.00 95.94 481 ALA A O 1
ATOM 3825 N N . ASN A 1 482 ? -18.370 -8.294 15.172 1.00 97.50 482 ASN A N 1
ATOM 3826 C CA . ASN A 1 482 ? -18.040 -9.534 14.463 1.00 97.50 482 ASN A CA 1
ATOM 3827 C C . ASN A 1 482 ? -18.017 -9.346 12.935 1.00 97.50 482 ASN A C 1
ATOM 3829 O O . ASN A 1 482 ? -17.060 -9.754 12.272 1.00 97.50 482 ASN A O 1
ATOM 3833 N N . ASP A 1 483 ? -19.016 -8.665 12.374 1.00 96.44 483 ASP A N 1
ATOM 3834 C CA . ASP A 1 483 ? -19.096 -8.377 10.942 1.00 96.44 483 ASP A CA 1
ATOM 3835 C C . ASP A 1 483 ? -17.927 -7.507 10.469 1.00 96.44 483 ASP A C 1
ATOM 3837 O O . ASP A 1 483 ? -17.368 -7.739 9.395 1.00 96.44 483 ASP A O 1
ATOM 3841 N N . ARG A 1 484 ? -17.512 -6.519 11.270 1.00 94.88 484 ARG A N 1
ATOM 3842 C CA . ARG A 1 484 ? -16.374 -5.650 10.942 1.00 94.88 484 ARG A CA 1
ATOM 3843 C C . ARG A 1 484 ? -15.059 -6.428 10.924 1.00 94.88 484 ARG A C 1
ATOM 3845 O O . ARG A 1 484 ? -14.293 -6.303 9.969 1.00 94.88 484 ARG A O 1
ATOM 3852 N N . ALA A 1 485 ? -14.829 -7.296 11.910 1.00 97.06 485 ALA A N 1
ATOM 3853 C CA . ALA A 1 485 ? -13.675 -8.197 11.914 1.00 97.06 485 ALA A CA 1
ATOM 3854 C C . ALA A 1 485 ? -13.703 -9.184 10.731 1.00 97.06 485 ALA A C 1
ATOM 3856 O O . ALA A 1 485 ? -12.671 -9.432 10.104 1.00 97.06 485 ALA A O 1
ATOM 3857 N N . THR A 1 486 ? -14.885 -9.693 10.378 1.00 98.06 486 THR A N 1
ATOM 3858 C CA . THR A 1 486 ? -15.088 -10.589 9.228 1.00 98.06 486 THR A CA 1
ATOM 3859 C C . THR A 1 486 ? -14.726 -9.887 7.916 1.00 98.06 486 THR A C 1
ATOM 3861 O O . THR A 1 486 ? -13.916 -10.394 7.134 1.00 98.06 486 THR A O 1
ATOM 3864 N N . ARG A 1 487 ? -15.249 -8.669 7.694 1.00 96.19 487 ARG A N 1
ATOM 3865 C CA . ARG A 1 487 ? -14.929 -7.841 6.518 1.00 96.19 487 ARG A CA 1
ATOM 3866 C C . ARG A 1 487 ? -13.440 -7.519 6.431 1.00 96.19 487 ARG A C 1
ATOM 3868 O O . ARG A 1 487 ? -12.865 -7.647 5.350 1.00 96.19 487 ARG A O 1
ATOM 3875 N N . LEU A 1 488 ? -12.810 -7.164 7.552 1.00 95.81 488 LEU A N 1
ATOM 3876 C CA . LEU A 1 488 ? -11.372 -6.902 7.624 1.00 95.81 488 LEU A CA 1
ATOM 3877 C C . LEU A 1 488 ? -10.554 -8.112 7.158 1.00 95.81 488 LEU A C 1
ATOM 3879 O O . LEU A 1 488 ? -9.668 -7.964 6.318 1.00 95.81 488 LEU A O 1
ATOM 3883 N N . VAL A 1 489 ? -10.845 -9.306 7.679 1.00 96.75 489 VAL A N 1
ATOM 3884 C CA . VAL A 1 489 ? -10.105 -10.522 7.313 1.00 96.75 489 VAL A CA 1
ATOM 3885 C C . VAL A 1 489 ? -10.294 -10.855 5.834 1.00 96.75 489 VAL A C 1
ATOM 3887 O O . VAL A 1 489 ? -9.303 -11.048 5.132 1.00 96.75 489 VAL A O 1
ATOM 3890 N N . ASN A 1 490 ? -11.530 -10.839 5.329 1.00 96.31 490 ASN A N 1
ATOM 3891 C CA . ASN A 1 490 ? -11.819 -11.091 3.911 1.00 96.31 490 ASN A CA 1
ATOM 3892 C C . ASN A 1 490 ? -11.116 -10.092 2.987 1.00 96.31 490 ASN A C 1
ATOM 3894 O O . ASN A 1 490 ? -10.571 -10.456 1.942 1.00 96.31 490 ASN A O 1
ATOM 3898 N N . ARG A 1 491 ? -11.077 -8.822 3.391 1.00 95.19 491 ARG A N 1
ATOM 3899 C CA . ARG A 1 491 ? -10.345 -7.780 2.679 1.00 95.19 491 ARG A CA 1
ATOM 3900 C C . ARG A 1 491 ? -8.844 -8.068 2.647 1.00 95.19 491 ARG A C 1
ATOM 3902 O O . ARG A 1 491 ? -8.251 -8.005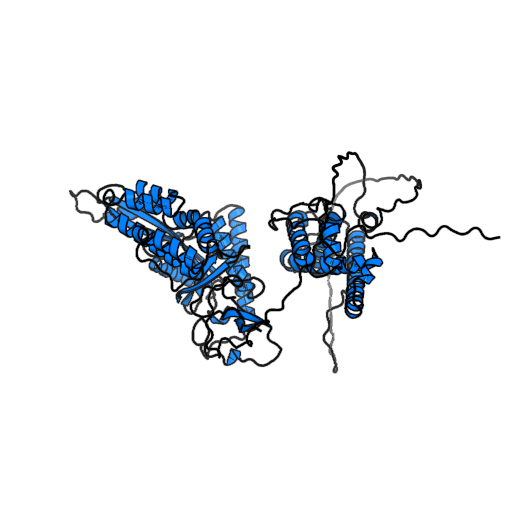 1.575 1.00 95.19 491 ARG A O 1
ATOM 3909 N N . VAL A 1 492 ? -8.238 -8.396 3.788 1.00 95.12 492 VAL A N 1
ATOM 3910 C CA . VAL A 1 492 ? -6.796 -8.683 3.895 1.00 95.12 492 VAL A CA 1
ATOM 3911 C C . VAL A 1 492 ? -6.413 -9.917 3.078 1.00 95.12 492 VAL A C 1
ATOM 3913 O O . VAL A 1 492 ? -5.393 -9.896 2.391 1.00 95.12 492 VAL A O 1
ATOM 3916 N N . LEU A 1 493 ? -7.244 -10.963 3.088 1.00 93.31 493 LEU A N 1
ATOM 3917 C CA . LEU A 1 493 ? -7.062 -12.136 2.231 1.00 93.31 493 LEU A CA 1
ATOM 3918 C C . LEU A 1 493 ? -7.015 -11.725 0.756 1.00 93.31 493 LEU A C 1
ATOM 3920 O O . LEU A 1 493 ? -6.060 -12.056 0.058 1.00 93.31 493 LEU A O 1
ATOM 3924 N N . ALA A 1 494 ? -7.994 -10.944 0.300 1.00 92.31 494 ALA A N 1
ATOM 3925 C CA . ALA A 1 494 ? -8.106 -10.581 -1.105 1.00 92.31 494 ALA A CA 1
ATOM 3926 C C . ALA A 1 494 ? -7.068 -9.543 -1.575 1.00 92.31 494 ALA A C 1
ATOM 3928 O O . ALA A 1 494 ? -6.591 -9.645 -2.702 1.00 92.31 494 ALA A O 1
ATOM 3929 N N . LEU A 1 495 ? -6.735 -8.545 -0.751 1.00 93.69 495 LEU A N 1
ATOM 3930 C CA . LEU A 1 495 ? -5.822 -7.449 -1.099 1.00 93.69 495 LEU A CA 1
ATOM 3931 C C . LEU A 1 495 ? -4.369 -7.769 -0.740 1.00 93.69 495 LEU A C 1
ATOM 3933 O O . LEU A 1 495 ? -3.494 -7.715 -1.598 1.00 93.69 495 LEU A O 1
ATOM 3937 N N . ASN A 1 496 ? -4.100 -8.081 0.529 1.00 93.06 496 ASN A N 1
ATOM 3938 C CA . ASN A 1 496 ? -2.737 -8.204 1.047 1.00 93.06 496 ASN A CA 1
ATOM 3939 C C . ASN A 1 496 ? -2.125 -9.581 0.806 1.00 93.06 496 ASN A C 1
ATOM 3941 O O . ASN A 1 496 ? -0.905 -9.683 0.816 1.00 93.06 496 ASN A O 1
ATOM 3945 N N . LEU A 1 497 ? -2.939 -10.625 0.618 1.00 89.62 497 LEU A N 1
ATOM 3946 C CA . LEU A 1 497 ? -2.464 -11.988 0.345 1.00 89.62 497 LEU A CA 1
ATOM 3947 C C . LEU A 1 497 ? -2.825 -12.485 -1.065 1.00 89.62 497 LEU A C 1
ATOM 3949 O O . LEU A 1 497 ? -2.364 -13.549 -1.467 1.00 89.62 497 LEU A O 1
ATOM 3953 N N . GLY A 1 498 ? -3.635 -11.734 -1.822 1.00 87.88 498 GLY A N 1
ATOM 3954 C CA . GLY A 1 498 ? -4.063 -12.104 -3.177 1.00 87.88 498 GLY A CA 1
ATOM 3955 C C . GLY A 1 498 ? -4.999 -13.321 -3.249 1.00 87.88 498 GLY A C 1
ATOM 3956 O O . GLY A 1 498 ? -5.179 -13.891 -4.322 1.00 87.88 498 GLY A O 1
ATOM 3957 N N . LEU A 1 499 ? -5.602 -13.731 -2.129 1.00 88.06 499 LEU A N 1
ATOM 3958 C CA . LEU A 1 499 ? -6.470 -14.905 -1.992 1.00 88.06 499 LEU A CA 1
ATOM 3959 C C . LEU A 1 499 ? -7.945 -14.506 -2.094 1.00 88.06 499 LEU A C 1
ATOM 3961 O O . LEU A 1 499 ? -8.638 -14.377 -1.088 1.00 88.06 499 LEU A O 1
ATOM 3965 N N . ARG A 1 500 ? -8.437 -14.285 -3.314 1.00 82.38 500 ARG A N 1
ATOM 3966 C CA . ARG A 1 500 ? -9.802 -13.772 -3.525 1.00 82.38 500 ARG A CA 1
ATOM 3967 C C . ARG A 1 500 ? -10.904 -14.835 -3.458 1.00 82.38 500 ARG A C 1
ATOM 3969 O O . ARG A 1 500 ? -12.053 -14.495 -3.203 1.00 82.38 500 ARG A O 1
ATOM 3976 N N . GLU A 1 501 ? -10.558 -16.101 -3.677 1.00 85.94 501 GLU A N 1
ATOM 3977 C CA . GLU A 1 501 ? -11.497 -17.234 -3.595 1.00 85.94 501 GLU A CA 1
ATOM 3978 C C . GLU A 1 501 ? -11.724 -17.718 -2.156 1.00 85.94 501 GLU A C 1
ATOM 3980 O O . GLU A 1 501 ? -12.627 -18.510 -1.897 1.00 85.94 501 GLU A O 1
ATOM 3985 N N . THR A 1 502 ? -10.913 -17.232 -1.215 1.00 90.38 502 THR A N 1
ATOM 3986 C CA . THR A 1 502 ? -11.010 -17.571 0.202 1.00 90.38 502 THR A CA 1
ATOM 3987 C C . THR A 1 502 ? -11.736 -16.460 0.946 1.00 90.38 502 THR A C 1
ATOM 3989 O O . THR A 1 502 ? -11.273 -15.320 0.970 1.00 90.38 502 THR A O 1
ATOM 3992 N N . SER A 1 503 ? -12.822 -16.809 1.626 1.00 95.06 503 SER A N 1
ATOM 3993 C CA . SER A 1 503 ? -13.535 -15.919 2.539 1.00 95.06 503 SER A CA 1
ATOM 3994 C C . SER A 1 503 ? -14.074 -16.680 3.747 1.00 95.06 503 SER A C 1
ATOM 3996 O O . SER A 1 503 ? -14.187 -17.905 3.724 1.00 95.06 503 SER A O 1
ATOM 3998 N N . ILE A 1 504 ? -14.398 -15.932 4.794 1.00 97.56 504 ILE A N 1
ATOM 3999 C CA . ILE A 1 504 ? -15.120 -16.385 5.982 1.00 97.56 504 ILE A CA 1
ATOM 4000 C C . ILE A 1 504 ? -16.444 -15.634 6.106 1.00 97.56 504 ILE A C 1
ATOM 4002 O O . ILE A 1 504 ? -16.545 -14.493 5.642 1.00 97.56 504 ILE A O 1
ATOM 4006 N N . ASP A 1 505 ? -17.423 -16.251 6.761 1.00 97.25 505 ASP A N 1
ATOM 4007 C CA . ASP A 1 505 ? -18.743 -15.654 6.981 1.00 97.25 505 ASP A CA 1
ATOM 4008 C C . ASP A 1 505 ? -18.880 -15.111 8.408 1.00 97.25 505 ASP A C 1
ATOM 4010 O O . ASP A 1 505 ? -19.627 -14.161 8.638 1.00 97.25 505 ASP A O 1
ATOM 4014 N N . SER A 1 506 ? -18.121 -15.664 9.360 1.00 97.69 506 SER A N 1
ATOM 4015 C CA . SER A 1 506 ? -18.069 -15.176 10.736 1.00 97.69 506 SER A CA 1
ATOM 4016 C C . SER A 1 506 ? -16.661 -15.260 11.315 1.00 97.69 506 SER A C 1
ATOM 4018 O O . SER A 1 506 ? -16.037 -16.320 11.364 1.00 97.69 506 SER A O 1
ATOM 4020 N N . PHE A 1 507 ? -16.155 -14.137 11.820 1.00 98.12 507 PHE A N 1
ATOM 4021 C CA . PHE A 1 507 ? -14.841 -14.072 12.447 1.00 98.12 507 PHE A CA 1
ATOM 4022 C C . PHE A 1 507 ? -14.737 -14.967 13.689 1.00 98.12 507 PHE A C 1
ATOM 4024 O O . PHE A 1 507 ? -13.739 -15.672 13.847 1.00 98.12 507 PHE A O 1
ATOM 4031 N N . THR A 1 508 ? -15.739 -14.980 14.569 1.00 97.44 508 THR A N 1
ATOM 4032 C CA . THR A 1 508 ? -15.684 -15.808 15.786 1.00 97.44 508 THR A CA 1
ATOM 4033 C C . THR A 1 508 ? -15.755 -17.303 15.491 1.00 97.44 508 THR A C 1
ATOM 4035 O O . THR A 1 508 ? -15.057 -18.089 16.137 1.00 97.44 508 THR A O 1
ATOM 4038 N N . GLU A 1 509 ? -16.539 -17.714 14.495 1.00 97.38 509 GLU A N 1
ATOM 4039 C CA . GLU A 1 509 ? -16.745 -19.130 14.177 1.00 97.38 509 GLU A CA 1
ATOM 4040 C C . GLU A 1 509 ? -15.615 -19.690 13.299 1.00 97.38 509 GLU A C 1
ATOM 4042 O O . GLU A 1 509 ? -15.053 -20.748 13.608 1.00 97.38 509 GLU A O 1
ATOM 4047 N N . ASP A 1 510 ? -15.206 -18.947 12.267 1.00 97.94 510 ASP A N 1
ATOM 4048 C CA . ASP A 1 510 ? -14.391 -19.482 11.172 1.00 97.94 510 ASP A CA 1
ATOM 4049 C C . ASP A 1 510 ? -12.885 -19.225 11.313 1.00 97.94 510 ASP A C 1
ATOM 4051 O O . ASP A 1 510 ? -12.091 -19.868 10.622 1.00 97.94 510 ASP A O 1
ATOM 4055 N N . LEU A 1 511 ? -12.444 -18.320 12.201 1.00 96.75 511 LEU A N 1
ATOM 4056 C CA . LEU A 1 511 ? -11.041 -17.873 12.255 1.00 96.75 511 LEU A CA 1
ATOM 4057 C C . LEU A 1 511 ? -10.033 -19.030 12.348 1.00 96.75 511 LEU A C 1
ATOM 4059 O O . LEU A 1 511 ? -9.045 -19.054 11.619 1.00 96.75 511 LEU A O 1
ATOM 4063 N N . GLU A 1 512 ? -10.254 -19.998 13.238 1.00 95.94 512 GLU A N 1
ATOM 4064 C CA . GLU A 1 512 ? -9.295 -21.100 13.418 1.00 95.94 512 GLU A CA 1
ATOM 4065 C C . GLU A 1 512 ? -9.296 -22.061 12.222 1.00 95.94 512 GLU A C 1
ATOM 4067 O O . GLU A 1 512 ? -8.233 -22.531 11.809 1.00 95.94 512 GLU A O 1
ATOM 4072 N N . ALA A 1 513 ? -10.465 -22.295 11.616 1.00 96.44 513 ALA A N 1
ATOM 4073 C CA . ALA A 1 513 ? -10.577 -23.091 10.398 1.00 96.44 513 ALA A CA 1
ATOM 4074 C C . ALA A 1 513 ? -9.854 -22.406 9.227 1.00 96.44 513 ALA A C 1
ATOM 4076 O O . ALA A 1 513 ? -9.099 -23.062 8.507 1.00 96.44 513 ALA A O 1
ATOM 4077 N N . LEU A 1 514 ? -9.994 -21.083 9.097 1.00 95.75 514 LEU A N 1
ATOM 4078 C CA . LEU A 1 514 ? -9.269 -20.274 8.120 1.00 95.75 514 LEU A CA 1
ATOM 4079 C C . LEU A 1 514 ? -7.752 -20.371 8.327 1.00 95.75 514 LEU A C 1
ATOM 4081 O O . LEU A 1 514 ? -7.028 -20.700 7.390 1.00 95.75 514 LEU A O 1
ATOM 4085 N N . LEU A 1 515 ? -7.251 -20.125 9.543 1.00 95.00 515 LEU A N 1
ATOM 4086 C CA . LEU A 1 515 ? -5.811 -20.181 9.829 1.00 95.00 515 LEU A CA 1
ATOM 4087 C C . LEU A 1 515 ? -5.232 -21.581 9.579 1.00 95.00 515 LEU A C 1
ATOM 4089 O O . LEU A 1 515 ? -4.109 -21.715 9.082 1.00 95.00 515 LEU A O 1
ATOM 4093 N N . GLN A 1 516 ? -5.989 -22.632 9.900 1.00 95.00 516 GLN A N 1
ATOM 4094 C CA . GLN A 1 516 ? -5.599 -24.006 9.605 1.00 95.00 516 GLN A CA 1
ATOM 4095 C C . GLN A 1 516 ? -5.567 -24.274 8.097 1.00 95.00 516 GLN A C 1
ATOM 4097 O O . GLN A 1 516 ? -4.588 -24.850 7.615 1.00 95.00 516 GLN A O 1
ATOM 4102 N N . MET A 1 517 ? -6.590 -23.839 7.359 1.00 94.38 517 MET A N 1
ATOM 4103 C CA . MET A 1 517 ? -6.666 -23.983 5.907 1.00 94.38 517 MET A CA 1
ATOM 4104 C C . MET A 1 517 ? -5.501 -23.261 5.228 1.00 94.38 517 MET A C 1
ATOM 4106 O O . MET A 1 517 ? -4.778 -23.880 4.453 1.00 94.38 517 MET A O 1
ATOM 4110 N N . LEU A 1 518 ? -5.228 -22.003 5.591 1.00 91.44 518 LEU A N 1
ATOM 4111 C CA . LEU A 1 518 ? -4.103 -21.239 5.043 1.00 91.44 518 LEU A CA 1
ATOM 4112 C C . LEU A 1 518 ? -2.767 -21.953 5.274 1.00 91.44 518 LEU A C 1
ATOM 4114 O O . LEU A 1 518 ? -1.959 -22.071 4.353 1.00 91.44 518 LEU A O 1
ATOM 4118 N N . ARG A 1 519 ? -2.555 -22.493 6.482 1.00 91.12 519 ARG A N 1
ATOM 4119 C CA . ARG A 1 519 ? -1.338 -23.244 6.814 1.00 91.12 519 ARG A CA 1
ATOM 4120 C C . ARG A 1 519 ? -1.192 -24.517 5.977 1.00 91.12 519 ARG A C 1
ATOM 4122 O O . ARG A 1 519 ? -0.070 -24.868 5.621 1.00 91.12 519 ARG A O 1
ATOM 4129 N N . GLN A 1 520 ? -2.293 -25.216 5.703 1.00 90.44 520 GLN A N 1
ATOM 4130 C CA . GLN A 1 520 ? -2.297 -26.468 4.941 1.00 90.44 520 GLN A CA 1
ATOM 4131 C C . GLN A 1 520 ? -2.156 -26.236 3.432 1.00 90.44 520 GLN A C 1
ATOM 4133 O O . GLN A 1 520 ? -1.368 -26.927 2.792 1.00 90.44 520 GLN A O 1
ATOM 4138 N N . SER A 1 521 ? -2.891 -25.269 2.884 1.00 86.38 521 SER A N 1
ATOM 4139 C CA . SER A 1 521 ? -2.988 -25.019 1.442 1.00 86.38 521 SER A CA 1
ATOM 4140 C C . SER A 1 521 ? -1.861 -24.133 0.912 1.00 86.38 521 SER A C 1
ATOM 4142 O O . SER A 1 521 ? -1.360 -24.377 -0.181 1.00 86.38 521 SER A O 1
ATOM 4144 N N . HIS A 1 522 ? -1.433 -23.127 1.682 1.00 81.56 522 HIS A N 1
ATOM 4145 C CA . HIS A 1 522 ? -0.468 -22.114 1.231 1.00 81.56 522 HIS A CA 1
ATOM 4146 C C . HIS A 1 522 ? 0.808 -22.043 2.091 1.00 81.56 522 HIS A C 1
ATOM 4148 O O . HIS A 1 522 ? 1.732 -21.290 1.784 1.00 81.56 522 HIS A O 1
ATOM 4154 N N . GLY A 1 523 ? 0.894 -22.851 3.152 1.00 84.38 523 GLY A N 1
ATOM 4155 C CA . GLY A 1 523 ? 2.063 -22.953 4.024 1.00 84.38 523 GLY A CA 1
ATOM 4156 C C . GLY A 1 523 ? 2.063 -21.981 5.208 1.00 84.38 523 GLY A C 1
ATOM 4157 O O . GLY A 1 523 ? 1.235 -21.080 5.332 1.00 84.38 523 GLY A O 1
ATOM 4158 N N . ALA A 1 524 ? 3.020 -22.173 6.121 1.00 86.44 524 ALA A N 1
ATOM 4159 C CA . ALA A 1 524 ? 3.106 -21.399 7.364 1.00 86.44 524 ALA A CA 1
ATOM 4160 C C . ALA A 1 524 ? 3.387 -19.902 7.140 1.00 86.44 524 ALA A C 1
ATOM 4162 O O . ALA A 1 524 ? 2.888 -19.078 7.902 1.00 86.44 524 ALA A O 1
ATOM 4163 N N . ALA A 1 525 ? 4.109 -19.551 6.069 1.00 84.31 525 ALA A N 1
ATOM 4164 C CA . ALA A 1 525 ? 4.494 -18.173 5.766 1.00 84.31 525 ALA A CA 1
ATOM 4165 C C . ALA A 1 525 ? 3.288 -17.231 5.582 1.00 84.31 525 ALA A C 1
ATOM 4167 O O . ALA A 1 525 ? 3.338 -16.089 6.025 1.00 84.31 525 ALA A O 1
ATOM 4168 N N . MET A 1 526 ? 2.184 -17.713 4.997 1.00 86.62 526 MET A N 1
ATOM 4169 C CA . MET A 1 526 ? 0.948 -16.929 4.839 1.00 86.62 526 MET A CA 1
ATOM 4170 C C . MET A 1 526 ? 0.317 -16.567 6.184 1.00 86.62 526 MET A C 1
ATOM 4172 O O . MET A 1 526 ? -0.091 -15.428 6.409 1.00 86.62 526 MET A O 1
ATOM 4176 N N . VAL A 1 527 ? 0.264 -17.537 7.099 1.00 90.56 527 VAL A N 1
ATOM 4177 C CA . VAL A 1 527 ? -0.280 -17.325 8.445 1.00 90.56 527 VAL A CA 1
ATOM 4178 C C . VAL A 1 527 ? 0.618 -16.387 9.241 1.00 90.56 527 VAL A C 1
ATOM 4180 O O . VAL A 1 527 ? 0.119 -15.463 9.873 1.00 90.56 527 VAL A O 1
ATOM 4183 N N . GLU A 1 528 ? 1.935 -16.575 9.166 1.00 90.69 528 GLU A N 1
ATOM 4184 C CA . GLU A 1 528 ? 2.903 -15.692 9.823 1.00 90.69 528 GLU A CA 1
ATOM 4185 C C . GLU A 1 528 ? 2.809 -14.252 9.304 1.00 90.69 528 GLU A C 1
ATOM 4187 O O . GLU A 1 528 ? 2.900 -13.309 10.088 1.00 90.69 528 GLU A O 1
ATOM 4192 N N . ALA A 1 529 ? 2.588 -14.069 8.000 1.00 88.88 529 ALA A N 1
ATOM 4193 C CA . ALA A 1 529 ? 2.393 -12.757 7.398 1.00 88.88 529 ALA A CA 1
ATOM 4194 C C . ALA A 1 529 ? 1.122 -12.074 7.937 1.00 88.88 529 ALA A C 1
ATOM 4196 O O . ALA A 1 529 ? 1.168 -10.916 8.347 1.00 88.88 529 ALA A O 1
ATOM 4197 N N . LEU A 1 530 ? 0.009 -12.805 8.038 1.00 91.31 530 LEU A N 1
ATOM 4198 C CA . LEU A 1 530 ? -1.228 -12.302 8.638 1.00 91.31 530 LEU A CA 1
ATOM 4199 C C . LEU A 1 530 ? -1.051 -11.957 10.133 1.00 91.31 530 LEU A C 1
ATOM 4201 O O . LEU A 1 530 ? -1.428 -10.872 10.581 1.00 91.31 530 LEU A O 1
ATOM 4205 N N . GLU A 1 531 ? -0.426 -12.852 10.904 1.00 92.50 531 GLU A N 1
ATOM 4206 C CA . GLU A 1 531 ? -0.166 -12.671 12.339 1.00 92.50 531 GLU A CA 1
ATOM 4207 C C . GLU A 1 531 ? 0.810 -11.511 12.620 1.00 92.50 531 GLU A C 1
ATOM 4209 O O . GLU A 1 531 ? 0.710 -10.866 13.666 1.00 92.50 531 GLU A O 1
ATOM 4214 N N . ARG A 1 532 ? 1.720 -11.187 11.692 1.00 92.44 532 ARG A N 1
ATOM 4215 C CA . ARG A 1 532 ? 2.644 -10.045 11.812 1.00 92.44 532 ARG A CA 1
ATOM 4216 C C . ARG A 1 532 ? 1.919 -8.698 11.811 1.00 92.44 532 ARG A C 1
ATOM 4218 O O . ARG A 1 532 ? 2.325 -7.794 12.537 1.00 92.44 532 ARG A O 1
ATOM 4225 N N . HIS A 1 533 ? 0.851 -8.567 11.025 1.00 91.81 533 HIS A N 1
ATOM 4226 C CA . HIS A 1 533 ? 0.139 -7.298 10.828 1.00 91.81 533 HIS A CA 1
ATOM 4227 C C . HIS A 1 533 ? -1.159 -7.171 11.641 1.00 91.81 533 HIS A C 1
ATOM 4229 O O . HIS A 1 533 ? -1.740 -6.087 11.699 1.00 91.81 533 HIS A O 1
ATOM 4235 N N . GLN A 1 534 ? -1.598 -8.236 12.323 1.00 94.56 534 GLN A N 1
ATOM 4236 C CA . GLN A 1 534 ? -2.878 -8.283 13.044 1.00 94.56 534 GLN A CA 1
ATOM 4237 C C . GLN A 1 534 ? -3.100 -7.114 14.018 1.00 94.56 534 GLN A C 1
ATOM 4239 O O . GLN A 1 534 ? -4.198 -6.575 14.076 1.00 94.56 534 GLN A O 1
ATOM 4244 N N . ARG A 1 535 ? -2.071 -6.663 14.749 1.00 93.81 535 ARG A N 1
ATOM 4245 C CA . ARG A 1 535 ? -2.225 -5.577 15.732 1.00 93.81 535 ARG A CA 1
ATOM 4246 C C . ARG A 1 535 ? -2.640 -4.265 15.068 1.00 93.81 535 ARG A C 1
ATOM 4248 O O . ARG A 1 535 ? -3.543 -3.594 15.556 1.00 93.81 535 ARG A O 1
ATOM 4255 N N . THR A 1 536 ? -1.985 -3.915 13.964 1.00 91.00 536 THR A N 1
ATOM 4256 C CA . THR A 1 536 ? -2.292 -2.711 13.183 1.00 91.00 536 THR A CA 1
ATOM 4257 C C . THR A 1 536 ? -3.669 -2.819 12.539 1.00 91.00 536 THR A C 1
ATOM 4259 O O . THR A 1 536 ? -4.425 -1.856 12.566 1.00 91.00 536 THR A O 1
ATOM 4262 N N . LEU A 1 537 ? -4.014 -4.001 12.019 1.00 93.81 537 LEU A N 1
ATOM 4263 C CA . LEU A 1 537 ? -5.307 -4.256 11.383 1.00 93.81 537 LEU A CA 1
ATOM 4264 C C . LEU A 1 537 ? -6.477 -4.127 12.370 1.00 93.81 537 LEU A C 1
ATOM 4266 O O . LEU A 1 537 ? -7.462 -3.466 12.064 1.00 93.81 537 LEU A O 1
ATOM 4270 N N . ILE A 1 538 ? -6.354 -4.704 13.569 1.00 94.88 538 ILE A N 1
ATOM 4271 C CA . ILE A 1 538 ? -7.378 -4.612 14.622 1.00 94.88 538 ILE A CA 1
ATOM 4272 C C . ILE A 1 538 ? -7.557 -3.156 15.067 1.00 94.88 538 ILE A C 1
ATOM 4274 O O . ILE A 1 538 ? -8.679 -2.663 15.151 1.00 94.88 538 ILE A O 1
ATOM 4278 N N . ALA A 1 539 ? -6.450 -2.447 15.301 1.00 90.94 539 ALA A N 1
ATOM 4279 C CA . ALA A 1 539 ? -6.487 -1.051 15.723 1.00 90.94 539 ALA A CA 1
ATOM 4280 C C . ALA A 1 539 ? -7.028 -0.094 14.645 1.00 90.94 539 ALA A C 1
ATOM 4282 O O . ALA A 1 539 ? -7.401 1.027 14.981 1.00 90.94 539 ALA A O 1
ATOM 4283 N N . ALA A 1 540 ? -7.049 -0.507 13.373 1.00 90.94 540 ALA A N 1
ATOM 4284 C CA . ALA A 1 540 ? -7.606 0.280 12.276 1.00 90.94 540 ALA A CA 1
ATOM 4285 C C . ALA A 1 540 ? -9.142 0.238 12.222 1.00 90.94 540 ALA A C 1
ATOM 4287 O O . ALA A 1 540 ? -9.751 1.200 11.763 1.00 90.94 540 ALA A O 1
ATOM 4288 N N . ILE A 1 541 ? -9.763 -0.858 12.679 1.00 93.31 541 ILE A N 1
ATOM 4289 C CA . ILE A 1 541 ? -11.219 -1.060 12.580 1.00 93.31 541 ILE A CA 1
ATOM 4290 C C . ILE A 1 541 ? -11.987 -0.775 13.874 1.00 93.31 541 ILE A C 1
ATOM 4292 O O . ILE A 1 541 ? -13.198 -0.590 13.822 1.00 93.31 541 ILE A O 1
ATOM 4296 N N . TYR A 1 542 ? -11.306 -0.751 15.021 1.00 92.25 542 TYR A N 1
ATOM 4297 C CA . TYR A 1 542 ? -11.910 -0.440 16.317 1.00 92.25 542 TYR A CA 1
ATOM 4298 C C . TYR A 1 542 ? -11.244 0.784 16.911 1.00 92.25 542 TYR A C 1
ATOM 4300 O O . TYR A 1 542 ? -10.319 0.678 17.714 1.00 92.25 542 TYR A O 1
ATOM 4308 N N . ARG A 1 543 ? -11.687 1.962 16.494 1.00 85.62 543 ARG A N 1
ATOM 4309 C CA . ARG A 1 543 ? -11.241 3.218 17.076 1.00 85.62 543 ARG A CA 1
ATOM 4310 C C . ARG A 1 543 ? -12.332 3.804 17.964 1.00 85.62 543 ARG A C 1
ATOM 4312 O O . ARG A 1 543 ? -13.520 3.726 17.655 1.00 85.62 543 ARG A O 1
ATOM 4319 N N . GLU A 1 544 ? -11.887 4.420 19.052 1.00 76.25 544 GLU A N 1
ATOM 4320 C CA . GLU A 1 544 ? -12.718 5.272 19.887 1.00 76.25 544 GLU A CA 1
ATOM 4321 C C . GLU A 1 544 ? -12.963 6.618 19.185 1.00 76.25 544 GLU A C 1
ATOM 4323 O O . GLU A 1 544 ? -12.027 7.326 18.788 1.00 76.25 544 GLU A O 1
ATOM 4328 N N . THR A 1 545 ? -14.234 6.977 19.031 1.00 77.75 545 THR A N 1
ATOM 4329 C CA . THR A 1 545 ? -14.627 8.318 18.594 1.00 77.75 545 THR A CA 1
ATOM 4330 C C . THR A 1 545 ? -14.365 9.308 19.734 1.00 77.75 545 THR A C 1
ATOM 4332 O O . THR A 1 545 ? -14.757 9.015 20.861 1.00 77.75 545 THR A O 1
ATOM 4335 N N . PRO A 1 546 ? -13.746 10.479 19.499 1.00 77.25 546 PRO A N 1
ATOM 4336 C CA . PRO A 1 546 ? -13.542 11.481 20.547 1.00 77.25 546 PRO A CA 1
ATOM 4337 C C . PRO A 1 546 ? -14.852 11.846 21.263 1.00 77.25 546 PRO A C 1
ATOM 4339 O O . PRO A 1 546 ? -15.875 12.032 20.606 1.00 77.25 546 PRO A O 1
ATOM 4342 N N . GLY A 1 547 ? -14.821 11.987 22.592 1.00 77.25 547 GLY A N 1
ATOM 4343 C CA . GLY A 1 547 ? -16.028 12.214 23.403 1.00 77.25 547 GLY A CA 1
ATOM 4344 C C . GLY A 1 547 ? -16.847 13.446 22.995 1.00 77.25 547 GLY A C 1
ATOM 4345 O O . GLY A 1 547 ? -18.074 13.394 23.011 1.00 77.25 547 GLY A O 1
ATOM 4346 N N . ASP A 1 548 ? -16.190 14.521 22.552 1.00 79.19 548 ASP A N 1
ATOM 4347 C CA . ASP A 1 548 ? -16.869 15.727 22.055 1.00 79.19 548 ASP A CA 1
ATOM 4348 C C . ASP A 1 548 ? -17.686 15.438 20.782 1.00 79.19 548 ASP A C 1
ATOM 4350 O O . ASP A 1 548 ? -18.828 15.884 20.657 1.00 79.19 548 ASP A O 1
ATOM 4354 N N . ASN A 1 549 ? -17.140 14.627 19.870 1.00 77.25 549 ASN A N 1
ATOM 4355 C CA . ASN A 1 549 ? -17.832 14.207 18.650 1.00 77.25 549 ASN A CA 1
ATOM 4356 C C . ASN A 1 549 ? -18.979 13.247 18.979 1.00 77.25 549 ASN A C 1
ATOM 4358 O O . ASN A 1 549 ? -20.072 13.382 18.432 1.00 77.25 549 ASN A O 1
ATOM 4362 N N . GLN A 1 550 ? -18.761 12.310 19.909 1.00 80.25 550 GLN A N 1
ATOM 4363 C CA . GLN A 1 550 ? -19.822 11.414 20.371 1.00 80.25 550 GLN A CA 1
ATOM 4364 C C . GLN A 1 550 ? -20.995 12.202 20.956 1.00 80.25 550 GLN A C 1
ATOM 4366 O O . GLN A 1 550 ? -22.143 11.912 20.624 1.00 80.25 550 GLN A O 1
ATOM 4371 N N . ALA A 1 551 ? -20.724 13.211 21.791 1.00 81.62 551 ALA A N 1
ATOM 4372 C CA . ALA A 1 551 ? -21.755 14.065 22.371 1.00 81.62 551 ALA A CA 1
ATOM 4373 C C . ALA A 1 551 ? -22.517 14.836 21.286 1.00 81.62 551 ALA A C 1
ATOM 4375 O O . ALA A 1 551 ? -23.744 14.795 21.265 1.00 81.62 551 ALA A O 1
ATOM 4376 N N . PHE A 1 552 ? -21.801 15.452 20.340 1.00 82.31 552 PHE A N 1
ATOM 4377 C CA . PHE A 1 552 ? -22.404 16.178 19.222 1.00 82.31 552 PHE A CA 1
ATOM 4378 C C . PHE A 1 552 ? -23.330 15.292 18.371 1.00 82.31 552 PHE A C 1
ATOM 4380 O O . PHE A 1 552 ? -24.468 15.672 18.090 1.00 82.31 552 PHE A O 1
ATOM 4387 N N . ILE A 1 553 ? -22.871 14.094 17.994 1.00 79.94 553 ILE A N 1
ATOM 4388 C CA . ILE A 1 553 ? -23.664 13.150 17.194 1.00 79.94 553 ILE A CA 1
ATOM 4389 C C . ILE A 1 553 ? -24.845 12.611 18.010 1.00 79.94 553 ILE A C 1
ATOM 4391 O O . ILE A 1 553 ? -25.959 12.507 17.496 1.00 79.94 553 ILE A O 1
ATOM 4395 N N . THR A 1 554 ? -24.623 12.291 19.287 1.00 83.62 554 THR A N 1
ATOM 4396 C CA . THR A 1 554 ? -25.673 11.784 20.179 1.00 83.62 554 THR A CA 1
ATOM 4397 C C . THR A 1 554 ? -26.779 12.809 20.362 1.00 83.62 554 THR A C 1
ATOM 4399 O O . THR A 1 554 ? -27.946 12.448 20.220 1.00 83.62 554 THR A O 1
ATOM 4402 N N . ASP A 1 555 ? -26.437 14.071 20.619 1.00 84.19 555 ASP A N 1
ATOM 4403 C CA . ASP A 1 555 ? -27.416 15.148 20.744 1.00 84.19 555 ASP A CA 1
ATOM 4404 C C . ASP A 1 555 ? -28.190 15.317 19.431 1.00 84.19 555 ASP A C 1
ATOM 4406 O O . ASP A 1 555 ? -29.413 15.232 19.441 1.00 84.19 555 ASP A O 1
ATOM 4410 N N . GLY A 1 556 ? -27.510 15.382 18.281 1.00 83.50 556 GLY A N 1
ATOM 4411 C CA . GLY A 1 556 ? -28.183 15.492 16.981 1.00 83.50 556 GLY A CA 1
ATOM 4412 C C . GLY A 1 556 ? -29.138 14.331 16.657 1.00 83.50 556 GLY A C 1
ATOM 4413 O O . GLY A 1 556 ? -30.202 14.547 16.076 1.00 83.50 556 GLY A O 1
ATOM 4414 N N . LEU A 1 557 ? -28.800 13.098 17.049 1.00 82.38 557 LEU A N 1
ATOM 4415 C CA . LEU A 1 557 ? -29.660 11.921 16.850 1.00 82.38 557 LEU A CA 1
ATOM 4416 C C . LEU A 1 557 ? -30.787 11.820 17.888 1.00 82.38 557 LEU A C 1
ATOM 4418 O O . LEU A 1 557 ? -31.858 11.288 17.588 1.00 82.38 557 LEU A O 1
ATOM 4422 N N . CYS A 1 558 ? -30.557 12.318 19.103 1.00 83.00 558 CYS A N 1
ATOM 4423 C CA . CYS A 1 558 ? -31.497 12.235 20.222 1.00 83.00 558 CYS A CA 1
ATOM 4424 C C . CYS A 1 558 ? -32.296 13.526 20.450 1.00 83.00 558 CYS A C 1
ATOM 4426 O O . CYS A 1 558 ? -33.131 13.561 21.355 1.00 83.00 558 CYS A O 1
ATOM 4428 N N . ASP A 1 559 ? -32.094 14.564 19.638 1.00 82.06 559 ASP A N 1
ATOM 4429 C CA . ASP A 1 559 ? -32.746 15.874 19.770 1.00 82.06 559 ASP A CA 1
ATOM 4430 C C . ASP A 1 559 ? -34.280 15.776 19.739 1.00 82.06 559 ASP A C 1
ATOM 4432 O O . ASP A 1 559 ? -34.982 16.555 20.383 1.00 82.06 559 ASP A O 1
ATOM 4436 N N . SER A 1 560 ? -34.821 14.778 19.036 1.00 79.62 560 SER A N 1
ATOM 4437 C CA . SER A 1 560 ? -36.259 14.497 18.969 1.00 79.62 560 SER A CA 1
ATOM 4438 C C . SER A 1 560 ? -36.736 13.390 19.921 1.00 79.62 560 SER A C 1
ATOM 4440 O O . SER A 1 560 ? -37.837 12.866 19.730 1.00 79.62 560 SER A O 1
ATOM 4442 N N . TRP A 1 561 ? -35.931 12.979 20.909 1.00 82.38 561 TRP A N 1
ATOM 4443 C CA . TRP A 1 561 ? -36.310 11.886 21.810 1.00 82.38 561 TRP A CA 1
ATOM 4444 C C . TRP A 1 561 ? -37.468 12.297 22.738 1.00 82.38 561 TRP A C 1
ATOM 4446 O O . TRP A 1 561 ? -37.416 13.381 23.325 1.00 82.38 561 TRP A O 1
ATOM 4456 N N . PRO A 1 562 ? -38.515 11.464 22.901 1.00 82.69 562 PRO A N 1
ATOM 4457 C CA . PRO A 1 562 ? -39.680 11.831 23.701 1.00 82.69 562 PRO A CA 1
ATOM 4458 C C . PRO A 1 562 ? -39.333 12.144 25.162 1.00 82.69 562 PRO A C 1
ATOM 4460 O O . PRO A 1 562 ? -38.607 11.398 25.821 1.00 82.69 562 PRO A O 1
ATOM 4463 N N . GLU A 1 563 ? -39.919 13.219 25.696 1.00 76.94 563 GLU A N 1
ATOM 4464 C CA . GLU A 1 563 ? -39.796 13.564 27.114 1.00 76.94 563 GLU A CA 1
ATOM 4465 C C . GLU A 1 563 ? -40.383 12.451 28.004 1.00 76.94 563 GLU A C 1
ATOM 4467 O O . GLU A 1 563 ? -41.511 11.999 27.801 1.00 76.94 563 GLU A O 1
ATOM 4472 N N . GLY A 1 564 ? -39.623 12.026 29.018 1.00 77.50 564 GLY A N 1
ATOM 4473 C CA . GLY A 1 564 ? -40.055 11.034 30.010 1.00 77.50 564 GLY A CA 1
ATOM 4474 C C . GLY A 1 564 ? -39.699 9.576 29.697 1.00 77.50 564 GLY A C 1
ATOM 4475 O O . GLY A 1 564 ? -40.016 8.710 30.510 1.00 77.50 564 GLY A O 1
ATOM 4476 N N . LEU A 1 565 ? -39.036 9.303 28.568 1.00 80.38 565 LEU A N 1
ATOM 4477 C CA . LEU A 1 565 ? -38.375 8.022 28.302 1.00 80.38 565 LEU A CA 1
ATOM 4478 C C . LEU A 1 565 ? -36.877 8.128 28.593 1.00 80.38 565 LEU A C 1
ATOM 4480 O O . LEU A 1 565 ? -36.273 9.180 28.362 1.00 80.38 565 LEU A O 1
ATOM 4484 N N . ASP A 1 566 ? -36.277 7.032 29.059 1.00 81.44 566 ASP A N 1
ATOM 4485 C CA . ASP A 1 566 ? -34.824 6.948 29.177 1.00 81.44 566 ASP A CA 1
ATOM 4486 C C . ASP A 1 566 ? -34.200 7.128 27.790 1.00 81.44 566 ASP A C 1
ATOM 4488 O O . ASP A 1 566 ? -34.672 6.576 26.788 1.00 81.44 566 ASP A O 1
ATOM 4492 N N . ARG A 1 567 ? -33.179 7.987 27.717 1.00 81.00 567 ARG A N 1
ATOM 4493 C CA . ARG A 1 567 ? -32.434 8.197 26.476 1.00 81.00 567 ARG A CA 1
ATOM 4494 C C . ARG A 1 567 ? -31.597 6.948 26.201 1.00 81.00 567 ARG A C 1
ATOM 4496 O O . ARG A 1 567 ? -30.925 6.489 27.129 1.00 81.00 567 ARG A O 1
ATOM 4503 N N . PRO A 1 568 ? -31.593 6.435 24.961 1.00 83.38 568 PRO A N 1
ATOM 4504 C CA . PRO A 1 568 ? -30.743 5.315 24.607 1.00 83.38 568 PRO A CA 1
ATOM 4505 C C . PRO A 1 568 ? -29.278 5.707 24.775 1.00 83.38 568 PRO A C 1
ATOM 4507 O O . PRO A 1 568 ? -28.905 6.876 24.619 1.00 83.38 568 PRO A O 1
ATOM 4510 N N . LYS A 1 569 ? -28.443 4.720 25.076 1.00 86.50 569 LYS A N 1
ATOM 4511 C CA . LYS A 1 569 ? -26.995 4.877 25.052 1.00 86.50 569 LYS A CA 1
ATOM 4512 C C . LYS A 1 569 ? -26.490 4.479 23.675 1.00 86.50 569 LYS A C 1
ATOM 4514 O O . LYS A 1 569 ? -26.889 3.457 23.120 1.00 86.50 569 LYS A O 1
ATOM 4519 N N . LEU A 1 570 ? -25.670 5.348 23.093 1.00 89.19 570 LEU A N 1
ATOM 4520 C CA . LEU A 1 570 ? -25.069 5.136 21.785 1.00 89.19 570 LEU A CA 1
ATOM 4521 C C . LEU A 1 570 ? -23.602 4.789 21.989 1.00 89.19 570 LEU A C 1
ATOM 4523 O O . LEU A 1 570 ? -22.865 5.566 22.591 1.00 89.19 570 LEU A O 1
ATOM 4527 N N . THR A 1 571 ? -23.190 3.639 21.471 1.00 90.31 571 THR A N 1
ATOM 4528 C CA . THR A 1 571 ? -21.788 3.227 21.453 1.00 90.31 571 THR A CA 1
ATOM 4529 C C . THR A 1 571 ? -21.270 3.304 20.026 1.00 90.31 571 THR A C 1
ATOM 4531 O O . THR A 1 571 ? -21.892 2.787 19.093 1.00 90.31 571 THR A O 1
ATOM 4534 N N . PHE A 1 572 ? -20.134 3.977 19.859 1.00 89.56 572 PHE A N 1
ATOM 4535 C CA . PHE A 1 572 ? -19.549 4.283 18.560 1.00 89.56 572 PHE A CA 1
ATOM 4536 C C . PHE A 1 572 ? -18.346 3.382 18.283 1.00 89.56 572 PHE A C 1
ATOM 4538 O O . PHE A 1 572 ? -17.454 3.236 19.117 1.00 89.56 572 PHE A O 1
ATOM 4545 N N . MET A 1 573 ? -18.302 2.810 17.082 1.00 90.81 573 MET A N 1
ATOM 4546 C CA . MET A 1 573 ? -17.128 2.127 16.542 1.00 90.81 573 MET A CA 1
ATOM 4547 C C . MET A 1 573 ? -16.678 2.845 15.283 1.00 90.81 573 MET A C 1
ATOM 4549 O O . MET A 1 573 ? -17.377 2.813 14.266 1.00 90.81 573 MET A O 1
ATOM 4553 N N . SER A 1 574 ? -15.509 3.471 15.329 1.00 89.94 574 SER A N 1
ATOM 4554 C CA . SER A 1 574 ? -15.019 4.277 14.217 1.00 89.94 574 SER A CA 1
ATOM 4555 C C . SER A 1 574 ? -13.813 3.645 13.526 1.00 89.94 574 SER A C 1
ATOM 4557 O O . SER A 1 574 ? -13.096 2.819 14.098 1.00 89.94 574 SER A O 1
ATOM 4559 N 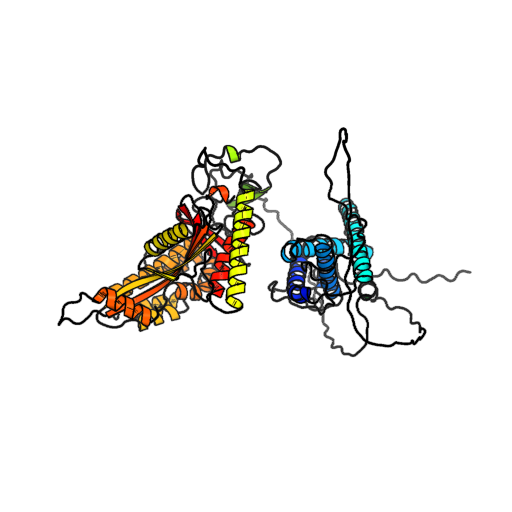N . SER A 1 575 ? -13.610 4.000 12.262 1.00 91.06 575 SER A N 1
ATOM 4560 C CA . SER A 1 575 ? -12.393 3.700 11.513 1.00 91.06 575 SER A CA 1
ATOM 4561 C C . SER A 1 575 ? -12.099 4.822 10.545 1.00 91.06 575 SER A C 1
ATOM 4563 O O . SER A 1 575 ? -12.989 5.538 10.097 1.00 91.06 575 SER A O 1
ATOM 4565 N N . TRP A 1 576 ? -10.826 4.972 10.205 1.00 89.56 576 TRP A N 1
ATOM 4566 C CA . TRP A 1 576 ? -10.413 6.006 9.275 1.00 89.56 576 TRP A CA 1
ATOM 4567 C C . TRP A 1 576 ? -10.101 5.442 7.902 1.00 89.56 576 TRP A C 1
ATOM 4569 O O . TRP A 1 576 ? -9.495 4.381 7.771 1.00 89.56 576 TRP A O 1
ATOM 4579 N N . SER A 1 577 ? -10.468 6.192 6.872 1.00 91.31 577 SER A N 1
ATOM 4580 C CA . SER A 1 577 ? -10.179 5.873 5.478 1.00 91.31 577 SER A CA 1
ATOM 4581 C C . SER A 1 577 ? -9.517 7.059 4.790 1.00 91.31 577 SER A C 1
ATOM 4583 O O . SER A 1 577 ? -9.924 8.201 4.985 1.00 91.31 577 SER A O 1
ATOM 4585 N N . SER A 1 578 ? -8.504 6.794 3.967 1.00 91.56 578 SER A N 1
ATOM 4586 C CA . SER A 1 578 ? -7.930 7.787 3.059 1.00 91.56 578 SER A CA 1
ATOM 4587 C C . SER A 1 578 ? -8.594 7.669 1.694 1.00 91.56 578 SER A C 1
ATOM 4589 O O . SER A 1 578 ? -8.629 6.585 1.107 1.00 91.56 578 SER A O 1
ATOM 4591 N N . LEU A 1 579 ? -9.108 8.789 1.194 1.00 92.56 579 LEU A N 1
ATOM 4592 C CA . LEU A 1 579 ? -9.700 8.915 -0.129 1.00 92.56 579 LEU A CA 1
ATOM 4593 C C . LEU A 1 579 ? -8.843 9.882 -0.942 1.00 92.56 579 LEU A C 1
ATOM 4595 O O . LEU A 1 579 ? -8.730 11.063 -0.618 1.00 92.56 579 LEU A O 1
ATOM 4599 N N . THR A 1 580 ? -8.220 9.371 -1.998 1.00 92.50 580 THR A N 1
ATOM 4600 C CA . THR A 1 580 ? -7.373 10.140 -2.908 1.00 92.50 580 THR A CA 1
ATOM 4601 C C . THR A 1 580 ? -8.008 10.177 -4.291 1.00 92.50 580 THR A C 1
ATOM 4603 O O . THR A 1 580 ? -8.311 9.144 -4.870 1.00 92.50 580 THR A O 1
ATOM 4606 N N . PHE A 1 581 ? -8.178 11.360 -4.855 1.00 91.50 581 PHE A N 1
ATOM 4607 C CA . PHE A 1 581 ? -8.712 11.583 -6.190 1.00 91.50 581 PHE A CA 1
ATOM 4608 C C . PHE A 1 581 ? -7.576 12.043 -7.096 1.00 91.50 581 PHE A C 1
ATOM 4610 O O . PHE A 1 581 ? -6.844 12.974 -6.756 1.00 91.50 581 PHE A O 1
ATOM 4617 N N . VAL A 1 582 ? -7.423 11.400 -8.249 1.00 90.88 582 VAL A N 1
ATOM 4618 C CA . VAL A 1 582 ? -6.424 11.768 -9.256 1.00 90.88 582 VAL A CA 1
ATOM 4619 C C . VAL A 1 582 ? -7.115 12.367 -10.474 1.00 90.88 582 VAL A C 1
ATOM 4621 O O . VAL A 1 582 ? -8.107 11.836 -10.973 1.00 90.88 582 VAL A O 1
ATOM 4624 N N . ASN A 1 583 ? -6.600 13.491 -10.971 1.00 88.00 583 ASN A N 1
ATOM 4625 C CA . ASN A 1 583 ? -7.169 14.204 -12.115 1.00 88.00 583 ASN A CA 1
ATOM 4626 C C . ASN A 1 583 ? -6.684 13.623 -13.454 1.00 88.00 583 ASN A C 1
ATOM 4628 O O . ASN A 1 583 ? -6.041 14.302 -14.261 1.00 88.00 583 ASN A O 1
ATOM 4632 N N . CYS A 1 584 ? -6.981 12.339 -13.637 1.00 88.00 584 CYS A N 1
ATOM 4633 C CA . CYS A 1 584 ? -6.781 11.557 -14.849 1.00 88.00 584 CYS A CA 1
ATOM 4634 C C . CYS A 1 584 ? -7.763 10.379 -14.872 1.00 88.00 584 CYS A C 1
ATOM 4636 O O . CYS A 1 584 ? -8.279 9.960 -13.830 1.00 88.00 584 CYS A O 1
ATOM 4638 N N . THR A 1 585 ? -8.037 9.866 -16.062 1.00 89.44 585 THR A N 1
ATOM 4639 C CA . THR A 1 585 ? -8.793 8.634 -16.282 1.00 89.44 585 THR A CA 1
ATOM 4640 C C . THR A 1 585 ? -7.924 7.417 -15.977 1.00 89.44 585 THR A C 1
ATOM 4642 O O . THR A 1 585 ? -6.695 7.476 -16.004 1.00 89.44 585 THR A O 1
ATOM 4645 N N . SER A 1 586 ? -8.557 6.279 -15.713 1.00 89.44 586 SER A N 1
ATOM 4646 C CA . SER A 1 586 ? -7.852 5.033 -15.409 1.00 89.44 586 SER A CA 1
ATOM 4647 C C . SER A 1 586 ? -6.875 4.583 -16.500 1.00 89.44 586 SER A C 1
ATOM 4649 O O . SER A 1 586 ? -5.769 4.143 -16.196 1.00 89.44 586 SER A O 1
ATOM 4651 N N . HIS A 1 587 ? -7.222 4.775 -17.773 1.00 85.56 587 HIS A N 1
ATOM 4652 C CA . HIS A 1 587 ? -6.343 4.443 -18.895 1.00 85.56 587 HIS A CA 1
ATOM 4653 C C . HIS A 1 587 ? -5.205 5.453 -19.109 1.00 85.56 587 HIS A C 1
ATOM 4655 O O . HIS A 1 587 ? -4.228 5.118 -19.774 1.00 85.56 587 HIS A O 1
ATOM 4661 N N . GLU A 1 588 ? -5.292 6.668 -18.567 1.00 85.62 588 GLU A N 1
ATOM 4662 C CA . GLU A 1 588 ? -4.198 7.649 -18.605 1.00 85.62 588 GLU A CA 1
ATOM 4663 C C . GLU A 1 588 ? -3.131 7.379 -17.531 1.00 85.62 588 GLU A C 1
ATOM 4665 O O . GLU A 1 588 ? -2.015 7.872 -17.658 1.00 85.62 588 GLU A O 1
ATOM 4670 N N . LEU A 1 589 ? -3.430 6.567 -16.506 1.00 86.25 589 LEU A N 1
ATOM 4671 C CA . LEU A 1 589 ? -2.457 6.192 -15.469 1.00 86.25 589 LEU A CA 1
ATOM 4672 C C . LEU A 1 589 ? -1.305 5.315 -15.988 1.00 86.25 589 LEU A C 1
ATOM 4674 O O . LEU A 1 589 ? -0.316 5.168 -15.273 1.00 86.25 589 LEU A O 1
ATOM 4678 N N . ALA A 1 590 ? -1.436 4.731 -17.187 1.00 84.50 590 ALA A N 1
ATOM 4679 C CA . ALA A 1 590 ? -0.462 3.811 -17.786 1.00 84.50 590 ALA A CA 1
ATOM 4680 C C . ALA A 1 590 ? -0.099 2.634 -16.856 1.00 84.50 590 ALA A C 1
ATOM 4682 O O . ALA A 1 590 ? 1.064 2.319 -16.620 1.00 84.50 590 ALA A O 1
ATOM 4683 N N . VAL A 1 591 ? -1.121 1.984 -16.292 1.00 90.00 591 VAL A N 1
ATOM 4684 C CA . VAL A 1 591 ? -0.972 0.828 -15.397 1.00 90.00 591 VAL A CA 1
ATOM 4685 C C . VAL A 1 591 ? -1.911 -0.303 -15.812 1.00 90.00 591 VAL A C 1
ATOM 4687 O O . VAL A 1 591 ? -3.082 -0.072 -16.097 1.00 90.00 591 VAL A O 1
ATOM 4690 N N . GLU A 1 592 ? -1.414 -1.536 -15.824 1.00 89.19 592 GLU A N 1
ATOM 4691 C CA . GLU A 1 592 ? -2.178 -2.744 -16.151 1.00 89.19 592 GLU A CA 1
ATOM 4692 C C . GLU A 1 592 ? -1.767 -3.925 -15.263 1.00 89.19 592 GLU A C 1
ATOM 4694 O O . GLU A 1 592 ? -0.637 -4.001 -14.774 1.00 89.19 592 GLU A O 1
ATOM 4699 N N . TRP A 1 593 ? -2.705 -4.849 -15.038 1.00 89.81 593 TRP A N 1
ATOM 4700 C CA . TRP A 1 593 ? -2.487 -6.120 -14.340 1.00 89.81 593 TRP A CA 1
ATOM 4701 C C . TRP A 1 593 ? -3.632 -7.102 -14.630 1.00 89.81 593 TRP A C 1
ATOM 4703 O O . TRP A 1 593 ? -4.600 -6.761 -15.310 1.00 89.81 593 TRP A O 1
ATOM 4713 N N . ALA A 1 594 ? -3.529 -8.340 -14.139 1.00 83.06 594 ALA A N 1
ATOM 4714 C CA . ALA A 1 594 ? -4.585 -9.328 -14.322 1.00 83.06 594 ALA A CA 1
ATOM 4715 C C . ALA A 1 594 ? -5.864 -8.911 -13.587 1.00 83.06 594 ALA A C 1
ATOM 4717 O O . ALA A 1 594 ? -5.848 -8.642 -12.379 1.00 83.06 594 ALA A O 1
ATOM 4718 N N . SER A 1 595 ? -6.983 -8.909 -14.317 1.00 75.19 595 SER A N 1
ATOM 4719 C CA . SER A 1 595 ? -8.296 -8.681 -13.729 1.00 75.19 595 SER A CA 1
ATOM 4720 C C . SER A 1 595 ? -8.516 -9.643 -12.574 1.00 75.19 595 SER A C 1
ATOM 4722 O O . SER A 1 595 ? -8.132 -10.808 -12.610 1.00 75.19 595 SER A O 1
ATOM 4724 N N . ASP A 1 596 ? -9.134 -9.114 -11.537 1.00 76.25 596 ASP A N 1
ATOM 4725 C CA . ASP A 1 596 ? -9.522 -9.835 -10.343 1.00 76.25 596 ASP A CA 1
ATOM 4726 C C . ASP A 1 596 ? -8.440 -10.279 -9.357 1.00 76.25 596 ASP A C 1
ATOM 4728 O O . ASP A 1 596 ? -8.782 -10.855 -8.321 1.00 76.25 596 ASP A O 1
ATOM 4732 N N . THR A 1 597 ? -7.182 -9.920 -9.591 1.00 83.88 597 THR A N 1
ATOM 4733 C CA . THR A 1 597 ? -6.071 -10.226 -8.680 1.00 83.88 597 THR A CA 1
ATOM 4734 C C . THR A 1 597 ? -5.539 -8.970 -7.993 1.00 83.88 597 THR A C 1
ATOM 4736 O O . THR A 1 597 ? -5.688 -7.852 -8.497 1.00 83.88 597 THR A O 1
ATOM 4739 N N . ALA A 1 598 ? -4.934 -9.147 -6.816 1.00 90.12 598 ALA A N 1
ATOM 4740 C CA . ALA A 1 598 ? -4.099 -8.108 -6.229 1.00 90.12 598 ALA A CA 1
ATOM 4741 C C . ALA A 1 598 ? -2.742 -8.087 -6.941 1.00 90.12 598 ALA A C 1
ATOM 4743 O O . ALA A 1 598 ? -2.138 -9.140 -7.169 1.00 90.12 598 ALA A O 1
ATOM 4744 N N . ALA A 1 599 ? -2.265 -6.892 -7.273 1.00 93.06 599 ALA A N 1
ATOM 4745 C CA . ALA A 1 599 ? -1.029 -6.703 -8.015 1.00 93.06 599 ALA A CA 1
ATOM 4746 C C . ALA A 1 599 ? 0.012 -5.942 -7.195 1.00 93.06 599 ALA A C 1
ATOM 4748 O O . ALA A 1 599 ? -0.314 -4.982 -6.499 1.00 93.06 599 ALA A O 1
ATOM 4749 N N . LEU A 1 600 ? 1.271 -6.362 -7.297 1.00 94.06 600 LEU A N 1
ATOM 4750 C CA . LEU A 1 600 ? 2.412 -5.705 -6.675 1.00 94.06 600 LEU A CA 1
ATOM 4751 C C . LEU A 1 600 ? 2.831 -4.493 -7.499 1.00 94.06 600 LEU A C 1
ATOM 4753 O O . LEU A 1 600 ? 3.162 -4.609 -8.681 1.00 94.06 600 LEU A O 1
ATOM 4757 N N . VAL A 1 601 ? 2.886 -3.346 -6.834 1.00 93.31 601 VAL A N 1
ATOM 4758 C CA . VAL A 1 601 ? 3.371 -2.090 -7.388 1.00 93.31 601 VAL A CA 1
ATOM 4759 C C . VAL A 1 601 ? 4.865 -1.977 -7.141 1.00 93.31 601 VAL A C 1
ATOM 4761 O O . VAL A 1 601 ? 5.319 -1.907 -5.999 1.00 93.31 601 VAL A O 1
ATOM 4764 N N . THR A 1 602 ? 5.638 -1.934 -8.223 1.00 89.31 602 THR A N 1
ATOM 4765 C CA . THR A 1 602 ? 7.094 -1.786 -8.163 1.00 89.31 602 THR A CA 1
ATOM 4766 C C . THR A 1 602 ? 7.525 -0.473 -8.802 1.00 89.31 602 THR A C 1
ATOM 4768 O O . THR A 1 602 ? 6.967 -0.039 -9.812 1.00 89.31 602 THR A O 1
ATOM 4771 N N . ARG A 1 603 ? 8.551 0.160 -8.224 1.00 89.62 603 ARG A N 1
ATOM 4772 C CA . ARG A 1 603 ? 9.087 1.435 -8.720 1.00 89.62 603 ARG A CA 1
ATOM 4773 C C . ARG A 1 603 ? 9.609 1.336 -10.153 1.00 89.62 603 ARG A C 1
ATOM 4775 O O . ARG A 1 603 ? 9.502 2.303 -10.894 1.00 89.62 603 ARG A O 1
ATOM 4782 N N . HIS A 1 604 ? 10.187 0.193 -10.523 1.00 87.12 604 HIS A N 1
ATOM 4783 C CA . HIS A 1 604 ? 10.770 0.001 -11.849 1.00 87.12 604 HIS A CA 1
ATOM 4784 C C . HIS A 1 604 ? 9.703 -0.104 -12.944 1.00 87.12 604 HIS A C 1
ATOM 4786 O O . HIS A 1 604 ? 9.886 0.475 -14.008 1.00 87.12 604 HIS A O 1
ATOM 4792 N N . ALA A 1 605 ? 8.591 -0.797 -12.675 1.00 86.50 605 ALA A N 1
ATOM 4793 C CA . ALA A 1 605 ? 7.562 -1.028 -13.683 1.00 86.50 605 ALA A CA 1
ATOM 4794 C C . ALA A 1 605 ? 6.666 0.198 -13.915 1.00 86.50 605 ALA A C 1
ATOM 4796 O O . ALA A 1 605 ? 6.298 0.461 -15.054 1.00 86.50 605 ALA A O 1
ATOM 4797 N N . VAL A 1 606 ? 6.296 0.919 -12.846 1.00 90.12 606 VAL A N 1
ATOM 4798 C CA . VAL A 1 606 ? 5.321 2.030 -12.889 1.00 90.12 606 VAL A CA 1
ATOM 4799 C C . VAL A 1 606 ? 5.720 3.165 -11.923 1.00 90.12 606 VAL A C 1
ATOM 4801 O O . VAL A 1 606 ? 5.105 3.356 -10.872 1.00 90.12 606 VAL A O 1
ATOM 4804 N N . PRO A 1 607 ? 6.778 3.943 -12.218 1.00 88.75 607 PRO A N 1
ATOM 4805 C CA . PRO A 1 607 ? 7.422 4.832 -11.242 1.00 88.75 607 PRO A CA 1
ATOM 4806 C C . PRO A 1 607 ? 6.507 5.928 -10.676 1.00 88.75 607 PRO A C 1
ATOM 4808 O O . PRO A 1 607 ? 6.546 6.195 -9.473 1.00 88.75 607 PRO A O 1
ATOM 4811 N N . VAL A 1 608 ? 5.669 6.549 -11.515 1.00 87.50 608 VAL A N 1
ATOM 4812 C CA . VAL A 1 608 ? 4.743 7.613 -11.086 1.00 87.50 608 VAL A CA 1
ATOM 4813 C C . VAL A 1 608 ? 3.656 7.042 -10.182 1.00 87.50 608 VAL A C 1
ATOM 4815 O O . VAL A 1 608 ? 3.446 7.543 -9.079 1.00 87.50 608 VAL A O 1
ATOM 4818 N N . PHE A 1 609 ? 3.020 5.946 -10.602 1.00 92.25 609 PHE A N 1
ATOM 4819 C CA . PHE A 1 609 ? 1.980 5.294 -9.812 1.00 92.25 609 PHE A CA 1
ATOM 4820 C C . PHE A 1 609 ? 2.522 4.742 -8.488 1.00 92.25 609 PHE A C 1
ATOM 4822 O O . PHE A 1 609 ? 1.911 4.947 -7.441 1.00 92.25 609 PHE A O 1
ATOM 4829 N N . TYR A 1 610 ? 3.716 4.140 -8.504 1.00 92.81 610 TYR A N 1
ATOM 4830 C CA . TYR A 1 610 ? 4.422 3.732 -7.289 1.00 92.81 610 TYR A CA 1
ATOM 4831 C C . TYR A 1 610 ? 4.603 4.904 -6.324 1.00 92.81 610 TYR A C 1
ATOM 4833 O O . TYR A 1 610 ? 4.367 4.759 -5.127 1.00 92.81 610 TYR A O 1
ATOM 4841 N N . GLN A 1 611 ? 4.997 6.078 -6.826 1.00 90.00 611 GLN A N 1
ATOM 4842 C CA . GLN A 1 611 ? 5.206 7.241 -5.975 1.00 90.00 611 GLN A CA 1
ATOM 4843 C C . GLN A 1 611 ? 3.900 7.772 -5.369 1.00 90.00 611 GLN A C 1
ATOM 4845 O O . GLN A 1 611 ? 3.927 8.187 -4.212 1.00 90.00 611 GLN A O 1
ATOM 4850 N N . ILE A 1 612 ? 2.783 7.724 -6.103 1.00 91.31 612 ILE A N 1
ATOM 4851 C CA . ILE A 1 612 ? 1.451 8.072 -5.582 1.00 91.31 612 ILE A CA 1
ATOM 4852 C C . ILE A 1 612 ? 1.049 7.105 -4.468 1.00 91.31 612 ILE A C 1
ATOM 4854 O O . ILE A 1 612 ? 0.697 7.531 -3.373 1.00 91.31 612 ILE A O 1
ATOM 4858 N N . VAL A 1 613 ? 1.146 5.801 -4.730 1.00 93.81 613 VAL A N 1
ATOM 4859 C CA . VAL A 1 613 ? 0.794 4.744 -3.773 1.00 93.81 613 VAL A CA 1
ATOM 4860 C C . VAL A 1 613 ? 1.633 4.847 -2.498 1.00 93.81 613 VAL A C 1
ATOM 4862 O O . VAL A 1 613 ? 1.097 4.808 -1.391 1.00 93.81 613 VAL A O 1
ATOM 4865 N N . ARG A 1 614 ? 2.944 5.038 -2.654 1.00 91.69 614 ARG A N 1
ATOM 4866 C CA . ARG A 1 614 ? 3.873 5.251 -1.547 1.00 91.69 614 ARG A CA 1
ATOM 4867 C C . ARG A 1 614 ? 3.502 6.482 -0.726 1.00 91.69 614 ARG A C 1
ATOM 4869 O O . ARG A 1 614 ? 3.466 6.394 0.493 1.00 91.69 614 ARG A O 1
ATOM 4876 N N . ASP A 1 615 ? 3.225 7.604 -1.383 1.00 88.56 615 ASP A N 1
ATOM 4877 C CA . ASP A 1 615 ? 2.862 8.858 -0.720 1.00 88.56 615 ASP A CA 1
ATOM 4878 C C . ASP A 1 615 ? 1.570 8.717 0.103 1.00 88.56 615 ASP A C 1
ATOM 4880 O O . ASP A 1 615 ? 1.549 9.106 1.265 1.00 88.56 615 ASP A O 1
ATOM 4884 N N . ILE A 1 616 ? 0.545 8.052 -0.445 1.00 89.50 616 ILE A N 1
ATOM 4885 C CA . ILE A 1 616 ? -0.714 7.752 0.261 1.00 89.50 616 ILE A CA 1
ATOM 4886 C C . ILE A 1 616 ? -0.458 6.966 1.555 1.00 89.50 616 ILE A C 1
ATOM 4888 O O . ILE A 1 616 ? -0.993 7.304 2.612 1.00 89.50 616 ILE A O 1
ATOM 4892 N N . VAL A 1 617 ? 0.352 5.905 1.482 1.00 89.19 617 VAL A N 1
ATOM 4893 C CA . VAL A 1 617 ? 0.611 5.031 2.635 1.00 89.19 617 VAL A CA 1
ATOM 4894 C C . VAL A 1 617 ? 1.553 5.690 3.647 1.00 89.19 617 VAL A C 1
ATOM 4896 O O . VAL A 1 617 ? 1.337 5.566 4.852 1.00 89.19 617 VAL A O 1
ATOM 4899 N N . GLU A 1 618 ? 2.600 6.380 3.191 1.00 85.00 618 GLU A N 1
ATOM 4900 C CA . GLU A 1 618 ? 3.556 7.062 4.070 1.00 85.00 618 GLU A CA 1
ATOM 4901 C C . GLU A 1 618 ? 2.921 8.256 4.787 1.00 85.00 618 GLU A C 1
ATOM 4903 O O . GLU A 1 618 ? 3.164 8.437 5.980 1.00 85.00 618 GLU A O 1
ATOM 4908 N N . GLU A 1 619 ? 2.087 9.048 4.111 1.00 79.44 619 GLU A N 1
ATOM 4909 C CA . GLU A 1 619 ? 1.443 10.208 4.729 1.00 79.44 619 GLU A CA 1
ATOM 4910 C C . GLU A 1 619 ? 0.467 9.789 5.826 1.00 79.44 619 GLU A C 1
ATOM 4912 O O . GLU A 1 619 ? 0.527 10.322 6.930 1.00 79.44 619 GLU A O 1
ATOM 4917 N N . ALA A 1 620 ? -0.347 8.761 5.588 1.00 79.06 620 ALA A N 1
ATOM 4918 C CA . ALA A 1 620 ? -1.243 8.217 6.604 1.00 79.06 620 ALA A CA 1
ATOM 4919 C C . ALA A 1 620 ? -0.522 7.814 7.904 1.00 79.06 620 ALA A C 1
ATOM 4921 O O . ALA A 1 620 ? -1.050 8.012 9.001 1.00 79.06 620 ALA A O 1
ATOM 4922 N N . ARG A 1 621 ? 0.710 7.290 7.794 1.00 77.19 621 ARG A N 1
ATOM 4923 C CA . ARG A 1 621 ? 1.551 6.969 8.959 1.00 77.19 621 ARG A CA 1
ATOM 4924 C C . ARG A 1 621 ? 1.981 8.227 9.718 1.00 77.19 621 ARG A C 1
ATOM 4926 O O . ARG A 1 621 ? 2.086 8.173 10.939 1.00 77.19 621 ARG A O 1
ATOM 4933 N N . VAL A 1 622 ? 2.223 9.339 9.018 1.00 70.00 622 VAL A N 1
ATOM 4934 C CA . VAL A 1 622 ? 2.614 10.631 9.613 1.00 70.00 622 VAL A CA 1
ATOM 4935 C C . VAL A 1 622 ? 1.455 11.272 10.368 1.00 70.00 622 VAL A C 1
ATOM 4937 O O . VAL A 1 622 ? 1.673 11.764 11.471 1.00 70.00 622 VAL A O 1
ATOM 4940 N N . VAL A 1 623 ? 0.228 11.199 9.836 1.00 67.56 623 VAL A N 1
ATOM 4941 C CA . VAL A 1 623 ? -0.970 11.685 10.552 1.00 67.56 623 VAL A CA 1
ATOM 4942 C C . VAL A 1 623 ? -1.235 10.849 11.824 1.00 67.56 623 VAL A C 1
ATOM 4944 O O . VAL A 1 623 ? -1.969 11.259 12.713 1.00 67.56 623 VAL A O 1
ATOM 4947 N N . GLY A 1 624 ? -0.572 9.695 11.982 1.00 66.00 624 GLY A N 1
ATOM 4948 C CA . GLY A 1 624 ? -0.604 8.901 13.213 1.00 66.00 624 GLY A CA 1
ATOM 4949 C C . GLY A 1 624 ? -1.828 7.993 13.327 1.00 66.00 624 GLY A C 1
ATOM 4950 O O . GLY A 1 624 ? -2.121 7.485 14.412 1.00 66.00 624 GLY A O 1
ATOM 4951 N N . HIS A 1 625 ? -2.532 7.756 12.219 1.00 69.31 625 HIS A N 1
ATOM 4952 C CA . HIS A 1 625 ? -3.738 6.936 12.197 1.00 69.31 625 HIS A CA 1
ATOM 4953 C C . HIS A 1 625 ? -3.482 5.574 11.558 1.00 69.31 625 HIS A C 1
ATOM 4955 O O . HIS A 1 625 ? -2.900 5.460 10.481 1.00 69.31 625 HIS A O 1
ATOM 4961 N N . ASN A 1 626 ? -3.977 4.520 12.210 1.00 81.69 626 ASN A N 1
ATOM 4962 C CA . ASN A 1 626 ? -4.141 3.227 11.559 1.00 81.69 626 ASN A CA 1
ATOM 4963 C C . ASN A 1 626 ? -5.382 3.328 10.671 1.00 81.69 626 ASN A C 1
ATOM 4965 O O . ASN A 1 626 ? -6.498 3.379 11.184 1.00 81.69 626 ASN A O 1
ATOM 4969 N N . LEU A 1 627 ? -5.185 3.417 9.358 1.00 88.38 627 LEU A N 1
ATOM 4970 C CA . LEU A 1 627 ? -6.294 3.500 8.411 1.00 88.38 627 LEU A CA 1
ATOM 4971 C C . LEU A 1 627 ? -6.815 2.108 8.059 1.00 88.38 627 LEU A C 1
ATOM 4973 O O . LEU A 1 627 ? -6.033 1.184 7.817 1.00 88.38 627 LEU A O 1
ATOM 4977 N N . GLU A 1 628 ? -8.137 1.977 7.993 1.00 91.31 628 GLU A N 1
ATOM 4978 C CA . GLU A 1 628 ? -8.805 0.793 7.469 1.00 91.31 628 GLU A CA 1
ATOM 4979 C C . GLU A 1 628 ? -8.610 0.722 5.954 1.00 91.31 628 GLU A C 1
ATOM 4981 O O . GLU A 1 628 ? -8.101 -0.284 5.455 1.00 91.31 628 GLU A O 1
ATOM 4986 N N . HIS A 1 629 ? -8.926 1.801 5.229 1.00 92.88 629 HIS A N 1
ATOM 4987 C CA . HIS A 1 629 ? -8.845 1.840 3.770 1.00 92.88 629 HIS A CA 1
ATOM 4988 C C . HIS A 1 629 ? -7.897 2.917 3.238 1.00 92.88 629 HIS A C 1
ATOM 4990 O O . HIS A 1 629 ? -7.828 4.033 3.753 1.00 92.88 629 HIS A O 1
ATOM 4996 N N . TYR A 1 630 ? -7.230 2.581 2.133 1.00 94.31 630 TYR A N 1
ATOM 4997 C CA . TYR A 1 630 ? -6.504 3.511 1.272 1.00 94.31 630 TYR A CA 1
ATOM 4998 C C . TYR A 1 630 ? -7.108 3.390 -0.119 1.00 94.31 630 TYR A C 1
ATOM 5000 O O . TYR A 1 630 ? -6.980 2.344 -0.758 1.00 94.31 630 TYR A O 1
ATOM 5008 N N . LEU A 1 631 ? -7.816 4.418 -0.567 1.00 95.44 631 LEU A N 1
ATOM 5009 C CA . LEU A 1 631 ? -8.615 4.353 -1.781 1.00 95.44 631 LEU A CA 1
ATOM 5010 C C . LEU A 1 631 ? -8.191 5.461 -2.735 1.00 95.44 631 LEU A C 1
ATOM 5012 O O . LEU A 1 631 ? -8.025 6.612 -2.337 1.00 95.44 631 LEU A O 1
ATOM 5016 N N . LEU A 1 632 ? -8.021 5.098 -4.001 1.00 95.31 632 LEU A N 1
ATOM 5017 C CA . LEU A 1 632 ? -7.685 6.003 -5.086 1.00 95.31 632 LEU A CA 1
ATOM 5018 C C . LEU A 1 632 ? -8.803 5.982 -6.129 1.00 95.31 632 LEU A C 1
ATOM 5020 O O . LEU A 1 632 ? -9.187 4.911 -6.595 1.00 95.31 632 LEU A O 1
ATOM 5024 N N . GLN A 1 633 ? -9.307 7.156 -6.508 1.00 94.25 633 GLN A N 1
ATOM 5025 C CA . GLN A 1 633 ? -10.325 7.327 -7.537 1.00 94.25 633 GLN A CA 1
ATOM 5026 C C . GLN A 1 633 ? -9.807 8.108 -8.740 1.00 94.25 633 GLN A C 1
ATOM 5028 O O . GLN A 1 633 ? -9.250 9.195 -8.590 1.00 94.25 633 GLN A O 1
ATOM 5033 N N . THR A 1 634 ? -10.062 7.588 -9.936 1.00 92.75 634 THR A N 1
ATOM 5034 C CA . THR A 1 634 ? -9.817 8.275 -11.212 1.00 92.75 634 THR A CA 1
ATOM 5035 C C . THR A 1 634 ? -11.051 9.055 -11.679 1.00 92.75 634 THR A C 1
ATOM 5037 O O . THR A 1 634 ? -12.166 8.853 -11.194 1.00 92.75 634 THR A O 1
ATOM 5040 N N . THR A 1 635 ? -10.894 9.952 -12.654 1.00 89.88 635 THR A N 1
ATOM 5041 C CA . THR A 1 635 ? -11.983 10.822 -13.148 1.00 89.88 635 THR A CA 1
ATOM 5042 C C . THR A 1 635 ? -13.123 10.066 -13.834 1.00 89.88 635 THR A C 1
ATOM 5044 O O . THR A 1 635 ? -14.257 10.542 -13.830 1.00 89.88 635 THR A O 1
ATOM 5047 N N . ASP A 1 636 ? -12.850 8.880 -14.381 1.00 89.12 636 ASP A N 1
ATOM 5048 C CA . ASP A 1 636 ? -13.832 7.946 -14.946 1.00 89.12 636 ASP A CA 1
ATOM 5049 C C . ASP A 1 636 ? -14.491 7.044 -13.885 1.00 89.12 636 ASP A C 1
ATOM 5051 O O . ASP A 1 636 ? -15.291 6.166 -14.209 1.00 89.12 636 ASP A O 1
ATOM 5055 N N . GLY A 1 637 ? -14.201 7.287 -12.603 1.00 89.62 637 GLY A N 1
ATOM 5056 C CA . GLY A 1 637 ? -14.875 6.663 -11.471 1.00 89.62 637 GLY A CA 1
ATOM 5057 C C . GLY A 1 637 ? -14.344 5.284 -11.091 1.00 89.62 637 GLY A C 1
ATOM 5058 O O . GLY A 1 637 ? -15.011 4.602 -10.306 1.00 89.62 637 GLY A O 1
ATOM 5059 N N . LYS A 1 638 ? -13.176 4.880 -11.610 1.00 92.50 638 LYS A N 1
ATOM 5060 C CA . LYS A 1 638 ? -12.510 3.640 -11.199 1.00 92.50 638 LYS A CA 1
ATOM 5061 C C . LYS A 1 638 ? -11.909 3.791 -9.820 1.00 92.50 638 LYS A C 1
ATOM 5063 O O . LYS A 1 638 ? -11.362 4.842 -9.494 1.00 92.50 638 LYS A O 1
ATOM 5068 N N . ILE A 1 639 ? -12.056 2.745 -9.012 1.00 93.88 639 ILE A N 1
ATOM 5069 C CA . ILE A 1 639 ? -11.641 2.758 -7.609 1.00 93.88 639 ILE A CA 1
ATOM 5070 C C . ILE A 1 639 ? -10.591 1.685 -7.388 1.00 93.88 639 ILE A C 1
ATOM 5072 O O . ILE A 1 639 ? -10.870 0.491 -7.508 1.00 93.88 639 ILE A O 1
ATOM 5076 N N . ILE A 1 640 ? -9.395 2.126 -7.024 1.00 95.75 640 ILE A N 1
ATOM 5077 C CA . ILE A 1 640 ? -8.265 1.272 -6.696 1.00 95.75 640 ILE A CA 1
ATOM 5078 C C . ILE A 1 640 ? -8.077 1.292 -5.185 1.00 95.75 640 ILE A C 1
ATOM 5080 O O . ILE A 1 640 ? -7.904 2.344 -4.575 1.00 95.75 640 ILE A O 1
ATOM 5084 N N . GLU A 1 641 ? -8.099 0.115 -4.581 1.00 95.81 641 GLU A N 1
ATOM 5085 C CA . GLU A 1 641 ? -7.748 -0.074 -3.185 1.00 95.81 641 GLU A CA 1
ATOM 5086 C C . GLU A 1 641 ? -6.261 -0.394 -3.053 1.00 95.81 641 GLU A C 1
ATOM 5088 O O . GLU A 1 641 ? -5.730 -1.219 -3.797 1.00 95.81 641 GLU A O 1
ATOM 5093 N N . ILE A 1 642 ? -5.603 0.263 -2.102 1.00 95.88 642 ILE A N 1
ATOM 5094 C CA . ILE A 1 642 ? -4.165 0.198 -1.856 1.00 95.88 642 ILE A CA 1
ATOM 5095 C C . ILE A 1 642 ? -3.905 -0.498 -0.512 1.00 95.88 642 ILE A C 1
ATOM 5097 O O . ILE A 1 642 ? -4.628 -0.311 0.470 1.00 95.88 642 ILE A O 1
ATOM 5101 N N . GLY A 1 643 ? -2.839 -1.293 -0.452 1.00 93.06 643 GLY A N 1
ATOM 5102 C CA . GLY A 1 643 ? -2.347 -1.924 0.768 1.00 93.06 643 GLY A CA 1
ATOM 5103 C C . GLY A 1 643 ? -0.836 -2.135 0.744 1.00 93.06 643 GLY A C 1
ATOM 5104 O O . GLY A 1 643 ? -0.159 -1.877 -0.250 1.00 93.06 643 GLY A O 1
ATOM 5105 N N . THR A 1 644 ? -0.290 -2.633 1.850 1.00 91.62 644 THR A N 1
ATOM 5106 C CA . THR A 1 644 ? 1.108 -3.077 1.927 1.00 91.62 644 THR A CA 1
ATOM 5107 C C . THR A 1 644 ? 1.203 -4.569 1.625 1.00 91.62 644 THR A C 1
ATOM 5109 O O . THR A 1 644 ? 0.376 -5.354 2.095 1.00 91.62 644 THR A O 1
ATOM 5112 N N . ALA A 1 645 ? 2.226 -4.977 0.885 1.00 90.56 645 ALA A N 1
ATOM 5113 C CA . ALA A 1 645 ? 2.514 -6.378 0.618 1.00 90.56 645 ALA A CA 1
ATOM 5114 C C . ALA A 1 645 ? 2.944 -7.076 1.919 1.00 90.56 645 ALA A C 1
ATOM 5116 O O . ALA A 1 645 ? 3.957 -6.714 2.508 1.00 90.56 645 ALA A O 1
ATOM 5117 N N . PHE A 1 646 ? 2.199 -8.083 2.380 1.00 90.12 646 PHE A N 1
ATOM 5118 C CA . PHE A 1 646 ? 2.533 -8.799 3.627 1.00 90.12 646 PHE A CA 1
ATOM 5119 C C . PHE A 1 646 ? 3.603 -9.879 3.429 1.00 90.12 646 PHE A C 1
ATOM 5121 O O . PHE A 1 646 ? 4.339 -10.237 4.349 1.00 90.12 646 PHE A O 1
ATOM 5128 N N . LEU A 1 647 ? 3.649 -10.414 2.213 1.00 83.88 647 LEU A N 1
ATOM 5129 C CA . LEU A 1 647 ? 4.521 -11.510 1.798 1.00 83.88 647 LEU A CA 1
ATOM 5130 C C . LEU A 1 647 ? 5.832 -11.061 1.137 1.00 83.88 647 LEU A C 1
ATOM 5132 O O . LEU A 1 647 ? 6.680 -11.905 0.874 1.00 83.88 647 LEU A O 1
ATOM 5136 N N . ALA A 1 648 ? 5.989 -9.772 0.828 1.00 74.75 648 ALA A N 1
ATOM 5137 C CA . ALA A 1 648 ? 7.241 -9.263 0.277 1.00 74.75 648 ALA A CA 1
ATOM 5138 C C . ALA A 1 648 ? 8.244 -9.021 1.417 1.00 74.75 648 ALA A C 1
ATOM 5140 O O . ALA A 1 648 ? 7.864 -8.520 2.474 1.00 74.75 648 ALA A O 1
ATOM 5141 N N . ASP A 1 649 ? 9.510 -9.387 1.201 1.00 62.38 649 ASP A N 1
ATOM 5142 C CA . ASP A 1 649 ? 10.588 -9.158 2.177 1.00 62.38 649 ASP A CA 1
ATOM 5143 C C . ASP A 1 649 ? 10.959 -7.661 2.300 1.00 62.38 649 ASP A C 1
ATOM 5145 O O . ASP A 1 649 ? 11.474 -7.240 3.337 1.00 62.38 649 ASP A O 1
ATOM 5149 N N . ASP A 1 650 ? 10.637 -6.861 1.277 1.00 62.22 650 ASP A N 1
ATOM 5150 C CA . ASP A 1 650 ? 10.774 -5.400 1.239 1.00 62.22 650 ASP A CA 1
ATOM 5151 C C . ASP A 1 650 ? 9.413 -4.698 1.435 1.00 62.22 650 ASP A C 1
ATOM 5153 O O . ASP A 1 650 ? 8.359 -5.309 1.244 1.00 62.22 650 ASP A O 1
ATOM 5157 N N . GLU A 1 651 ? 9.411 -3.393 1.762 1.00 66.56 651 GLU A N 1
ATOM 5158 C CA . GLU A 1 651 ? 8.197 -2.553 1.755 1.00 66.56 651 GLU A CA 1
ATOM 5159 C C . GLU A 1 651 ? 7.631 -2.425 0.325 1.00 66.56 651 GLU A C 1
ATOM 5161 O O . GLU A 1 651 ? 7.857 -1.446 -0.385 1.00 66.56 651 GLU A O 1
ATOM 5166 N N . GLY A 1 652 ? 6.909 -3.453 -0.116 1.00 85.38 652 GLY A N 1
ATOM 5167 C CA . GLY A 1 652 ? 6.133 -3.464 -1.348 1.00 85.38 652 GLY A CA 1
ATOM 5168 C C . GLY A 1 652 ? 4.711 -2.964 -1.114 1.00 85.38 652 GLY A C 1
ATOM 5169 O O . GLY A 1 652 ? 4.144 -3.126 -0.030 1.00 85.38 652 GLY A O 1
ATOM 5170 N N . TYR A 1 653 ? 4.102 -2.399 -2.152 1.00 93.62 653 TYR A N 1
ATOM 5171 C CA . TYR A 1 653 ? 2.699 -1.993 -2.131 1.00 93.62 653 TYR A CA 1
ATOM 5172 C C . TYR A 1 653 ? 1.883 -2.894 -3.041 1.00 93.62 653 TYR A C 1
ATOM 5174 O O . TYR A 1 653 ? 2.362 -3.313 -4.092 1.00 93.62 653 TYR A O 1
ATOM 5182 N N . VAL A 1 654 ? 0.650 -3.180 -2.651 1.00 94.94 654 VAL A N 1
ATOM 5183 C CA . VAL A 1 654 ? -0.293 -3.962 -3.449 1.00 94.94 654 VAL A CA 1
ATOM 5184 C C . VAL A 1 654 ? -1.529 -3.145 -3.756 1.00 94.94 654 VAL A C 1
ATOM 5186 O O . VAL A 1 654 ? -1.943 -2.306 -2.954 1.00 94.94 654 VAL A O 1
ATOM 5189 N N . VAL A 1 655 ? -2.121 -3.399 -4.916 1.00 95.75 655 VAL A N 1
ATOM 5190 C CA . VAL A 1 655 ? -3.355 -2.752 -5.352 1.00 95.75 655 VAL A CA 1
ATOM 5191 C C . VAL A 1 655 ? -4.379 -3.760 -5.838 1.00 95.75 655 VAL A C 1
ATOM 5193 O O . VAL A 1 655 ? -4.026 -4.810 -6.372 1.00 95.75 655 VAL A O 1
ATOM 5196 N N . ARG A 1 656 ? -5.658 -3.422 -5.684 1.00 93.75 656 ARG A N 1
ATOM 5197 C CA . ARG A 1 656 ? -6.787 -4.174 -6.239 1.00 93.75 656 ARG A CA 1
ATOM 5198 C C . ARG A 1 656 ? -7.819 -3.209 -6.811 1.00 93.75 656 ARG A C 1
ATOM 5200 O O . ARG A 1 656 ? -8.137 -2.204 -6.184 1.00 93.75 656 ARG A O 1
ATOM 5207 N N . LEU A 1 657 ? -8.386 -3.537 -7.969 1.00 93.06 657 LEU A N 1
ATOM 5208 C CA . LEU A 1 657 ? -9.525 -2.800 -8.517 1.00 93.06 657 LEU A CA 1
ATOM 5209 C C . LEU A 1 657 ? -10.818 -3.210 -7.794 1.00 93.06 657 LEU A C 1
ATOM 5211 O O . LEU A 1 657 ? -11.133 -4.399 -7.727 1.00 93.06 657 LEU A O 1
ATOM 5215 N N . LEU A 1 658 ? -11.567 -2.239 -7.268 1.00 89.12 658 LEU A N 1
ATOM 5216 C CA . LEU A 1 658 ? -12.890 -2.458 -6.671 1.00 89.12 658 LEU A CA 1
ATOM 5217 C C . LEU A 1 658 ? -14.027 -2.238 -7.672 1.00 89.12 658 LEU A C 1
ATOM 5219 O O . LEU A 1 658 ? -15.042 -2.931 -7.602 1.00 89.12 658 LEU A O 1
ATOM 5223 N N . LYS A 1 659 ? -13.874 -1.260 -8.572 1.00 80.75 659 LYS A N 1
ATOM 5224 C CA . LYS A 1 659 ? -14.914 -0.806 -9.504 1.00 80.75 659 LYS A CA 1
ATOM 5225 C C . LYS A 1 659 ? -14.314 -0.212 -10.774 1.00 80.75 659 LYS A C 1
ATOM 5227 O O . LYS A 1 659 ? -13.321 0.532 -10.621 1.00 80.75 659 LYS A O 1
#

Sequence (659 aa):
MYSTLSQTAPHSLPVSPQALEQGFLRFSIQDPPYVPRVEIESWMYSYVRIVAGLSANVIQEQAQSNPLRVFFFNLFARNNFANEEFTALVQGILDYVVVTVVSQPGIQVEAILDDAVRNLIELMTASMTKLYPQLGHYLNAQSAEVVNGHIREFERITEAIKEYRRRFGYQQISPGQPGIRSPGYDRMAVPPARPGGFPDIYPALDRQPVPAGYPARYDGVHDASAQLFGGVQSPQSTAPRSGEIFSSRFSNLSDTSMPRYAHVNGSTSQGNRTMNAVIEEKPAHKDGPLEDINETALVWFPFRDQLYHPIYDPDAHQLFYQKLAGGDVLAVLRNRGDDMDYDRHRTKSVFGPIPPALDLDDRERVADRLQQGLKEIRQERQAREEEAVPEVCTRVKEAVIEESSLEAVWLQAAIEWQASAESGDRPGIFRVYGDVYDIAVGDEDESDFVESLRTAGTFRNLRRTLDDQYGVVSESLWHKANDRATRLVNRVLALNLGLRETSIDSFTEDLEALLQMLRQSHGAAMVEALERHQRTLIAAIYRETPGDNQAFITDGLCDSWPEGLDRPKLTFMSSWSSLTFVNCTSHELAVEWASDTAALVTRHAVPVFYQIVRDIVEEARVVGHNLEHYLLQTTDGKIIEIGTAFLADDEGYVVRLLK

Radius of gyration: 32.49 Å; chains: 1; bounding box: 120×98×75 Å

Foldseek 3Di:
DDDDDDDDDDDDQPDFLPDAPDDQDDDALQGALDQADEDAAPVCPVCSSNLNSLLSVLLNVCCPVFSLSVSLSNVQCPPNNPDPLSNLLSRLLSLLLVLVCVVDQPDDSVVCSNVSSNLLSVLVSLCVCVVPVVCVVRDDPVVVVVSVVSPVVNVVSLVSSVVVCVVCPNDHPDRPDPDDPDDDDDDPDPDDDDDDDDDDDDDDDDDDYDDDDDDDDDDDDDDDDDDDDDDDDDDDDDDDDPPCPSCVVRVVSDDDDDDDDDDDDDDDDDDDDDDDDDDDDDDDPDKADWAFPVGDPDDADAADVRQFFAKFQPQQWGWTWIQGSVRHIDIDIDGDDPDDDVVLVDQAFLQHGDDPPDDLVCLVVLLVQLVVLLVVVVVVVVVVVVDDDDPDDLAEPQPAAEEQDPVVVVVVQVVSQVVSQDPNHGRQKHKYKYKHKHKDWAQDACQVLLVLQLQLQFLVSNLVSLVVCVVVDDPRVSVVSQVLVQVLVQCCCCAQRFNNVDGDPTSNPCVVVSLVCCCVPHNPLSSVLCRVCRNLSSNQFRDDDPPVVVVVVLCVVCVPPDPPDDRIHMHMGIHMEMEMEGAAAPVSQSIGTDHRTKHWDDCVRRVSVQSVLCCQVVVCVVVVHSHSWYWYAYPVGKIKTKDFHSNDPDRIIIIHTPD